Protein AF-A0A395J891-F1 (afdb_monomer_lite)

Secondary structure (DSSP, 8-state):
-PPP---HHHHHHHHHHHHHHHSS--PPPTT---HHHHHHHHHHHHHHHHHHHHH--TTS-BTT-TTS-B--SSTTSSSTT---GGGHHHHHHHHHHHHHHHTT-TTS-GGG-TT---STTTS-SS--EEEE--EEE--TT-GGGS-------HHHHSTT---S-S-HHHHHHHHHGGGS--------------------S-----------TTSS---EEEEEEEEE--TT--S--EEEEEEEEEETTTTEEEEEE-BTTB-HHHHGGGG-SSHHHHHHHHHHHHHHHHHHHHHHHHHHHH-TTHHHHHHSTT-SSSPPPP----EEEEEEPPPEETTEE----SHHHHHHHHHHHHHHHS-----PPPPPPEEEEEEEE-TTT--EEEES-TTTS-TTT--SEEEEEHHHHHHHHHHHHHHHHHHHHHHHHHHHHHHHHT-SHHHHTTS-HHHHHHHHHHHHHHHHHHHHHHHH-TTTHHHHHHHHHHHHHHHHHHHHHHHHHHHHHHHHHHHHHHHHHHHHHHHHHHSPPP----PPP--S---------------------------------

Radius of gyration: 38.11 Å; chains: 1; bounding box: 73×74×138 Å

Foldseek 3Di:
DDDDPPPVVVVVVVVVVVCVVVVPDPDDDPPDPDLLVVLVVVLVLLVVLLVQLVPDAAPQQAQQPPVDHHFGPFQVTDPLQFFFCQCLVVLQVVLVVVLCVLLVNPPPDPVPCPPSAFCFLFFFLDFFFFWDFDKDWDQPRDDPSDQDADWGQQCVRQPPADAPDRTLVVVVCVVPVQPPDDDDDDDDDDDDDDDDDQGAGFHDFPWDDWDDPPPVWTKTKGKGWHFDDDPRDPDSGDIFIWIFMAGSRSQKTKIWGDASNDHCLSCRLNSHNDNVSSVRRSVNSSVVSVVVSVVSVVVCVVPSCVVVCVNCVPPDPDRHHDDFIKIKMKGWHGFADPNHRDDDSDPVSNVLSVVVVCCLVPPPPDDDDDDTWTAMWMKMAGSNRRIIMTFADPPVHDVVNHRGITGHHPSVVLVVVLVVLQVLLVVLLVVLVVLVVVLVVCVDLVSLQPDDLVVLVVVLVVLVVQLVVLVVCLVPPPSNNVSSVSSNVSSVSSNVSSVVSSVVSCVSCVVVVVVVVVVVVVVVVVVCVVPPPPPPPPDDDDDDDDDDDDDDDDDDDDDDDDDDDDDDDDDDDDDDD

Sequence (577 aa):
MSPPRVNAPVLLLIIMILWWLGSNDTSLPANFGDPQNYAEQQLAHNRHVFGVLNTTKYGDFAPQKSENASYLNLTGFKVEDGYRWERLDAFKERSDKLRKWARGVVGRPEHNLEGVIGLEGRIYTNVTGVVKGKWARYMGGLVDGKERRGGLNLSAIAPGIGWAVRDEELAVAAEGESSARADEGLPKAVEKIQKKAISDGIEKIDVGIGANPATGIHVREITASLTVQDESSSGDGYEMRMHGVHWPNEGGILLTTTSDKFFGAFALPHFTTDQDHFISSAEVMKKTLGTRLRKLEESAKENPRNLLESSSGNQIDGLPTPHCEYILFAQVQPLKFNGLEYQDRSPKGHAFVREIENELRFPDGTPIPQPPKLQLSTIIFSPDCGFMLESKGPPGFAPVDGEHLVGLKQEVWLQSIRSWLTVLAAVALGQTLILKIQCKEASTPSTVGRVSVYTVAMMLLADGLLFFTMSLASATLSSIFPSALLASFAGLMSVALGVRFIANIYGVQEPERLEHERAQAAALAESQARNPPATVRSSPVITAAGADTLPLSVTSSAQTASQKHPYHRSFRPRHRR

Organism: NCBI:txid38457

Structure (mmCIF, N/CA/C/O backbone):
data_AF-A0A395J891-F1
#
_entry.id   AF-A0A395J891-F1
#
loop_
_atom_site.group_PDB
_atom_site.id
_atom_site.type_symbol
_atom_site.label_atom_id
_atom_site.label_alt_id
_atom_site.label_comp_id
_atom_site.label_asym_id
_atom_site.label_entity_id
_atom_site.label_seq_id
_atom_site.pdbx_PDB_ins_code
_atom_site.Cartn_x
_atom_site.Cartn_y
_atom_site.Cartn_z
_atom_site.occupancy
_atom_site.B_iso_or_equiv
_atom_site.auth_seq_id
_atom_site.auth_comp_id
_atom_site.auth_asym_id
_atom_site.auth_atom_id
_atom_site.pdbx_PDB_model_num
ATOM 1 N N . MET A 1 1 ? 8.757 -2.344 62.404 1.00 38.19 1 MET A N 1
ATOM 2 C CA . MET A 1 1 ? 9.370 -1.643 61.257 1.00 38.19 1 MET A CA 1
ATOM 3 C C . MET A 1 1 ? 8.388 -1.758 60.101 1.00 38.19 1 MET A C 1
ATOM 5 O O . MET A 1 1 ? 8.224 -2.844 59.566 1.00 38.19 1 MET A O 1
ATOM 9 N N . SER A 1 2 ? 7.604 -0.715 59.845 1.00 31.45 2 SER A N 1
ATOM 10 C CA . SER A 1 2 ? 6.627 -0.677 58.749 1.00 31.45 2 SER A CA 1
ATOM 11 C C . SER A 1 2 ? 7.360 -0.505 57.412 1.00 31.45 2 SER A C 1
ATOM 13 O O . SER A 1 2 ? 8.303 0.287 57.359 1.00 31.45 2 SER A O 1
ATOM 15 N N . PRO A 1 3 ? 6.979 -1.215 56.335 1.00 42.38 3 PRO A N 1
ATOM 16 C CA . PRO A 1 3 ? 7.582 -0.977 55.032 1.00 42.38 3 PRO A CA 1
ATOM 17 C C . PRO A 1 3 ? 7.148 0.405 54.514 1.00 42.38 3 PRO A C 1
ATOM 19 O O . PRO A 1 3 ? 6.011 0.827 54.762 1.00 42.38 3 PRO A O 1
ATOM 22 N N . PRO A 1 4 ? 8.033 1.142 53.822 1.00 49.09 4 PRO A N 1
ATOM 23 C CA . PRO A 1 4 ? 7.696 2.453 53.299 1.00 49.09 4 PRO A CA 1
ATOM 24 C C . PRO A 1 4 ? 6.611 2.304 52.231 1.00 49.09 4 PRO A C 1
ATOM 26 O O . PRO A 1 4 ? 6.705 1.461 51.338 1.00 49.09 4 PRO A O 1
ATOM 29 N N . ARG A 1 5 ? 5.573 3.143 52.315 1.00 52.75 5 ARG A N 1
ATOM 30 C CA . ARG A 1 5 ? 4.639 3.362 51.210 1.00 52.75 5 ARG A CA 1
ATOM 31 C C . ARG A 1 5 ? 5.451 3.920 50.046 1.00 52.75 5 ARG A C 1
ATOM 33 O O . ARG A 1 5 ? 5.774 5.104 50.024 1.00 52.75 5 ARG A O 1
ATOM 40 N N . VAL A 1 6 ? 5.823 3.059 49.106 1.00 54.66 6 VAL A N 1
ATOM 41 C CA . VAL A 1 6 ? 6.348 3.505 47.820 1.00 54.66 6 VAL A CA 1
ATOM 42 C C . VAL A 1 6 ? 5.201 4.247 47.154 1.00 54.66 6 VAL A C 1
ATOM 44 O O . VAL A 1 6 ? 4.166 3.658 46.839 1.00 54.66 6 VAL A O 1
ATOM 47 N N . ASN A 1 7 ? 5.357 5.560 47.009 1.00 62.31 7 ASN A N 1
ATOM 48 C CA . ASN A 1 7 ? 4.410 6.410 46.307 1.00 62.31 7 ASN A CA 1
ATOM 49 C C . ASN A 1 7 ? 4.480 6.053 44.815 1.00 62.31 7 ASN A C 1
ATOM 51 O O . ASN A 1 7 ? 5.129 6.739 44.031 1.00 62.31 7 ASN A O 1
ATOM 55 N N . ALA A 1 8 ? 3.812 4.963 44.434 1.00 62.94 8 ALA A N 1
ATOM 56 C CA . ALA A 1 8 ? 3.621 4.515 43.061 1.00 62.94 8 ALA A CA 1
ATOM 57 C C . ALA A 1 8 ? 3.295 5.656 42.070 1.00 62.94 8 ALA A C 1
ATOM 59 O O . ALA A 1 8 ? 3.885 5.650 40.993 1.00 62.94 8 ALA A O 1
ATOM 60 N N . PRO A 1 9 ? 2.471 6.679 42.403 1.00 67.56 9 PRO A N 1
ATOM 61 C CA . PRO A 1 9 ? 2.251 7.801 41.485 1.00 67.56 9 PRO A CA 1
ATOM 62 C C . PRO A 1 9 ? 3.499 8.664 41.239 1.00 67.56 9 PRO A C 1
ATOM 64 O O . PRO A 1 9 ? 3.669 9.174 40.139 1.00 67.56 9 PRO A O 1
ATOM 67 N N . VAL A 1 10 ? 4.397 8.806 42.220 1.00 72.94 10 VAL A N 1
ATOM 68 C CA . VAL A 1 10 ? 5.653 9.565 42.067 1.00 72.94 10 VAL A CA 1
ATOM 69 C C . VAL A 1 10 ? 6.645 8.783 41.212 1.00 72.94 10 VAL A C 1
ATOM 71 O O . VAL A 1 10 ? 7.289 9.360 40.344 1.00 72.94 10 VAL A O 1
ATOM 74 N N . LEU A 1 11 ? 6.721 7.463 41.404 1.00 75.94 11 LEU A N 1
ATOM 75 C CA . LEU A 1 11 ? 7.542 6.586 40.569 1.00 75.94 11 LEU A CA 1
ATOM 76 C C . LEU A 1 11 ? 7.077 6.624 39.105 1.00 75.94 11 LEU A C 1
ATOM 78 O O . LEU A 1 11 ? 7.899 6.750 38.206 1.00 75.94 11 LEU A O 1
ATOM 82 N N . LEU A 1 12 ? 5.765 6.570 38.869 1.00 76.25 12 LEU A N 1
ATOM 83 C CA . LEU A 1 12 ? 5.184 6.604 37.525 1.00 76.25 12 LEU A CA 1
ATOM 84 C C . LEU A 1 12 ? 5.442 7.955 36.841 1.00 76.25 12 LEU A C 1
ATOM 86 O O . LEU A 1 12 ? 5.800 7.989 35.670 1.00 76.25 12 LEU A O 1
ATOM 90 N N . LEU A 1 13 ? 5.358 9.057 37.589 1.00 78.88 13 LEU A N 1
ATOM 91 C CA . LEU A 1 13 ? 5.658 10.400 37.091 1.00 78.88 13 LEU A CA 1
ATOM 92 C C . LEU A 1 13 ? 7.154 10.573 36.772 1.00 78.88 13 LEU A C 1
ATOM 94 O O . LEU A 1 13 ? 7.493 11.147 35.742 1.00 78.88 13 LEU A O 1
ATOM 98 N N . ILE A 1 14 ? 8.047 10.002 37.588 1.00 80.50 14 ILE A N 1
ATOM 99 C CA . ILE A 1 14 ? 9.493 9.956 37.315 1.00 80.50 14 ILE A CA 1
ATOM 100 C C . ILE A 1 14 ? 9.794 9.115 36.069 1.00 80.50 14 ILE A C 1
ATOM 102 O O . ILE A 1 14 ? 10.596 9.538 35.244 1.00 80.50 14 ILE A O 1
ATOM 106 N N . ILE A 1 15 ? 9.133 7.966 35.895 1.00 78.44 15 ILE A N 1
ATOM 107 C CA . ILE A 1 15 ? 9.268 7.128 34.694 1.00 78.44 15 ILE A CA 1
ATOM 108 C C . ILE A 1 15 ? 8.773 7.882 33.454 1.00 78.44 15 ILE A C 1
ATOM 110 O O . ILE A 1 15 ? 9.435 7.842 32.426 1.00 78.44 15 ILE A O 1
ATOM 114 N N . MET A 1 16 ? 7.662 8.617 33.551 1.00 74.56 16 MET A N 1
ATOM 115 C CA . MET A 1 16 ? 7.138 9.433 32.449 1.00 74.56 16 MET A CA 1
ATOM 116 C C . MET A 1 16 ? 8.096 10.575 32.081 1.00 74.56 16 MET A C 1
ATOM 118 O O . MET A 1 16 ? 8.327 10.819 30.902 1.00 74.56 16 MET A O 1
ATOM 122 N N . ILE A 1 17 ? 8.700 11.236 33.074 1.00 77.12 17 ILE A N 1
ATOM 123 C CA . ILE A 1 17 ? 9.702 12.292 32.860 1.00 77.12 17 ILE A CA 1
ATOM 124 C C . ILE A 1 17 ? 10.996 11.720 32.273 1.00 77.12 17 ILE A C 1
ATOM 126 O O . ILE A 1 17 ? 11.547 12.311 31.353 1.00 77.12 17 ILE A O 1
ATOM 130 N N . LEU A 1 18 ? 11.476 10.574 32.761 1.00 72.25 18 LEU A N 1
ATOM 131 C CA . LEU A 1 18 ? 12.648 9.888 32.204 1.00 72.25 18 LEU A CA 1
ATOM 132 C C . LEU A 1 18 ? 12.396 9.401 30.777 1.00 72.25 18 LEU A C 1
ATOM 134 O O . LEU A 1 18 ? 13.286 9.499 29.942 1.00 72.25 18 LEU A O 1
ATOM 138 N N . TRP A 1 19 ? 11.187 8.922 30.486 1.00 68.81 19 TRP A N 1
ATOM 139 C CA . TRP A 1 19 ? 10.778 8.547 29.137 1.00 68.81 19 TRP A CA 1
ATOM 140 C C . TRP A 1 19 ? 10.712 9.767 28.210 1.00 68.81 19 TRP A C 1
ATOM 142 O O . TRP A 1 19 ? 11.228 9.703 27.103 1.00 68.81 19 TRP A O 1
ATOM 152 N N . TRP A 1 20 ? 10.180 10.899 28.684 1.00 66.81 20 TRP A N 1
ATOM 153 C CA . TRP A 1 20 ? 10.180 12.164 27.941 1.00 66.81 20 TRP A CA 1
ATOM 154 C C . TRP A 1 20 ? 11.607 12.673 27.685 1.00 66.81 20 TRP A C 1
ATOM 156 O O . TRP A 1 20 ? 11.946 13.053 26.570 1.00 66.81 20 TRP A O 1
ATOM 166 N N . LEU A 1 21 ? 12.468 12.681 28.705 1.00 68.06 21 LEU A N 1
ATOM 167 C CA . LEU A 1 21 ? 13.854 13.147 28.583 1.00 68.06 21 LEU A CA 1
ATOM 168 C C . LEU A 1 21 ? 14.703 12.214 27.709 1.00 68.06 21 LEU A C 1
ATOM 170 O O . LEU A 1 21 ? 15.620 12.679 27.045 1.00 68.06 21 LEU A O 1
ATOM 174 N N . GLY A 1 22 ? 14.399 10.915 27.703 1.00 54.88 22 GLY A N 1
ATOM 175 C CA . GLY A 1 22 ? 15.088 9.923 26.883 1.00 54.88 22 GLY A CA 1
ATOM 176 C C . GLY A 1 22 ? 14.591 9.834 25.439 1.00 54.88 22 GLY A C 1
ATOM 177 O O . GLY A 1 22 ? 15.281 9.242 24.618 1.00 54.88 22 GLY A O 1
ATOM 178 N N . SER A 1 23 ? 13.425 10.400 25.103 1.00 53.88 23 SER A N 1
ATOM 179 C CA . SER A 1 23 ? 12.826 10.226 23.773 1.00 53.88 23 SER A CA 1
ATOM 180 C C . SER A 1 23 ? 13.344 11.186 22.701 1.00 53.88 23 SER A C 1
ATOM 182 O O . SER A 1 23 ? 12.899 11.071 21.564 1.00 53.88 23 SER A O 1
ATOM 184 N N . ASN A 1 24 ? 14.228 12.138 23.031 1.00 48.09 24 ASN A N 1
ATOM 185 C CA . ASN A 1 24 ? 14.492 13.277 22.142 1.00 48.09 24 ASN A CA 1
ATOM 186 C C . ASN A 1 24 ? 15.918 13.468 21.624 1.00 48.09 24 ASN A C 1
ATOM 188 O O . ASN A 1 24 ? 16.108 14.386 20.837 1.00 48.09 24 ASN A O 1
ATOM 192 N N . ASP A 1 25 ? 16.887 12.616 21.953 1.00 41.66 25 ASP A N 1
ATOM 193 C CA . ASP A 1 25 ? 18.251 12.809 21.452 1.00 41.66 25 ASP A CA 1
ATOM 194 C C . ASP A 1 25 ? 18.814 11.526 20.826 1.00 41.66 25 ASP A C 1
ATOM 196 O O . ASP A 1 25 ? 19.609 10.806 21.429 1.00 41.66 25 ASP A O 1
ATOM 200 N N . THR A 1 26 ? 18.472 11.266 19.560 1.00 47.78 26 THR A N 1
ATOM 201 C CA . THR A 1 26 ? 19.359 10.502 18.669 1.00 47.78 26 THR A CA 1
ATOM 202 C C . THR A 1 26 ? 20.566 11.385 18.349 1.00 47.78 26 THR A C 1
ATOM 204 O O . THR A 1 26 ? 20.650 12.022 17.298 1.00 47.78 26 THR A O 1
ATOM 207 N N . SER A 1 27 ? 21.487 11.511 19.304 1.00 46.50 27 SER A N 1
ATOM 208 C CA . SER A 1 27 ? 22.734 12.242 19.104 1.00 46.50 27 SER A CA 1
ATOM 209 C C . SER A 1 27 ? 23.551 11.561 18.008 1.00 46.50 27 SER A C 1
ATOM 211 O O . SER A 1 27 ? 23.860 10.372 18.101 1.00 46.50 27 SER A O 1
ATOM 213 N N . LEU A 1 28 ? 23.923 12.331 16.989 1.00 51.22 28 LEU A N 1
ATOM 214 C CA . LEU A 1 28 ? 24.757 11.864 15.888 1.00 51.22 28 LEU A CA 1
ATOM 215 C C . LEU A 1 28 ? 26.099 11.312 16.393 1.00 51.22 28 LEU A C 1
ATOM 217 O O . LEU A 1 28 ? 26.630 11.824 17.384 1.00 51.22 28 LEU A O 1
ATOM 221 N N . PRO A 1 29 ? 26.687 10.311 15.711 1.00 51.59 29 PRO A N 1
ATOM 222 C CA . PRO A 1 29 ? 28.020 9.831 16.045 1.00 51.59 29 PRO A CA 1
ATOM 223 C C . PRO A 1 29 ? 29.021 10.992 16.050 1.00 51.59 29 PRO A C 1
ATOM 225 O O . PRO A 1 29 ? 29.037 11.804 15.128 1.00 51.59 29 PRO A O 1
ATOM 228 N N . ALA A 1 30 ? 29.903 11.042 17.051 1.00 46.03 30 ALA A N 1
ATOM 229 C CA . ALA A 1 30 ? 30.894 12.113 17.229 1.00 46.03 30 ALA A CA 1
ATOM 230 C C . ALA A 1 30 ? 31.880 12.295 16.046 1.00 46.03 30 ALA A C 1
ATOM 232 O O . ALA A 1 30 ? 32.601 13.286 16.001 1.00 46.03 30 ALA A O 1
ATOM 233 N N . ASN A 1 31 ? 31.891 11.358 15.090 1.00 54.81 31 ASN A N 1
ATOM 234 C CA . ASN A 1 31 ? 32.715 11.371 13.877 1.00 54.81 31 ASN A CA 1
ATOM 235 C C . ASN A 1 31 ? 31.944 11.776 12.607 1.00 54.81 31 ASN A C 1
ATOM 237 O O . ASN A 1 31 ? 32.475 11.632 11.505 1.00 54.81 31 ASN A O 1
ATOM 241 N N . PHE A 1 32 ? 30.694 12.230 12.719 1.00 59.53 32 PHE A N 1
ATOM 242 C CA . PHE A 1 32 ? 29.963 12.725 11.558 1.00 59.53 32 PHE A CA 1
ATOM 243 C C . PHE A 1 32 ? 30.587 14.050 11.097 1.00 59.53 32 PHE A C 1
ATOM 245 O O . PHE A 1 32 ? 30.795 14.954 11.906 1.00 59.53 32 PHE A O 1
ATOM 252 N N . GLY A 1 33 ? 30.943 14.136 9.812 1.00 66.06 33 GLY A N 1
ATOM 253 C CA . GLY A 1 33 ? 31.513 15.344 9.214 1.00 66.06 33 GLY A CA 1
ATOM 254 C C . GLY A 1 33 ? 30.538 16.528 9.223 1.00 66.06 33 GLY A C 1
ATOM 255 O O . GLY A 1 33 ? 29.491 16.499 9.866 1.00 66.06 33 GLY A O 1
ATOM 256 N N . ASP A 1 34 ? 30.870 17.585 8.482 1.00 76.06 34 ASP A N 1
ATOM 257 C CA . ASP A 1 34 ? 30.000 18.758 8.373 1.00 76.06 34 ASP A CA 1
ATOM 258 C C . ASP A 1 34 ? 28.620 18.370 7.785 1.00 76.06 34 ASP A C 1
ATOM 260 O O . ASP A 1 34 ? 28.551 17.927 6.630 1.00 76.06 34 ASP A O 1
ATOM 264 N N . PRO A 1 35 ? 27.516 18.521 8.547 1.00 72.81 35 PRO A N 1
ATOM 265 C CA . PRO A 1 35 ? 26.179 18.140 8.098 1.00 72.81 35 PRO A CA 1
ATOM 266 C C . PRO A 1 35 ? 25.720 18.931 6.871 1.00 72.81 35 PRO A C 1
ATOM 268 O O . PRO A 1 35 ? 24.883 18.434 6.119 1.00 72.81 35 PRO A O 1
ATOM 271 N N . GLN A 1 36 ? 26.264 20.131 6.637 1.00 76.31 36 GLN A N 1
ATOM 272 C CA . GLN A 1 36 ? 25.955 20.909 5.437 1.00 76.31 36 GLN A CA 1
ATOM 273 C C . GLN A 1 36 ? 26.522 20.245 4.182 1.00 76.31 36 GLN A C 1
ATOM 275 O O . GLN A 1 36 ? 25.794 20.060 3.213 1.00 76.31 36 GLN A O 1
ATOM 280 N N . ASN A 1 37 ? 27.775 19.789 4.227 1.00 80.25 37 ASN A N 1
ATOM 281 C CA . ASN A 1 37 ? 28.404 19.111 3.092 1.00 80.25 37 ASN A CA 1
ATOM 282 C C . ASN A 1 37 ? 27.694 17.793 2.751 1.00 80.25 37 ASN A C 1
ATOM 284 O O . ASN A 1 37 ? 27.492 17.484 1.578 1.00 80.25 37 ASN A O 1
ATOM 288 N N . TYR A 1 38 ? 27.269 17.032 3.765 1.00 77.62 38 TYR A N 1
ATOM 289 C CA . TYR A 1 38 ? 26.471 15.821 3.552 1.00 77.62 38 TYR A CA 1
ATOM 290 C C . TYR A 1 38 ? 25.109 16.142 2.920 1.00 77.62 38 TYR A C 1
ATOM 292 O O . TYR A 1 38 ? 24.706 15.513 1.940 1.00 77.62 38 TYR A O 1
ATOM 300 N N . ALA A 1 39 ? 24.419 17.161 3.440 1.00 78.44 39 ALA A N 1
ATOM 301 C CA . ALA A 1 39 ? 23.146 17.616 2.895 1.00 78.44 39 ALA A CA 1
ATOM 302 C C . ALA A 1 39 ? 23.275 18.054 1.426 1.00 78.44 39 ALA A C 1
ATOM 304 O O . ALA A 1 39 ? 22.456 17.672 0.589 1.00 78.44 39 ALA A O 1
ATOM 305 N N . GLU A 1 40 ? 24.322 18.806 1.088 1.00 83.75 40 GLU A N 1
ATOM 306 C CA . GLU A 1 40 ? 24.597 19.232 -0.285 1.00 83.75 40 GLU A CA 1
ATOM 307 C C . GLU A 1 40 ? 24.864 18.051 -1.222 1.00 83.75 40 GLU A C 1
ATOM 309 O O . GLU A 1 40 ? 24.310 18.018 -2.323 1.00 83.75 40 GLU A O 1
ATOM 314 N N . GLN A 1 41 ? 25.643 17.056 -0.786 1.00 82.56 41 GLN A N 1
ATOM 315 C CA . GLN A 1 41 ? 25.891 15.836 -1.561 1.00 82.56 41 GLN A CA 1
ATOM 316 C C . GLN A 1 41 ? 24.597 15.058 -1.821 1.00 82.56 41 GLN A C 1
ATOM 318 O O . GLN A 1 41 ? 24.325 14.682 -2.964 1.00 82.56 41 GLN A O 1
ATOM 323 N N . GLN A 1 42 ? 23.760 14.884 -0.796 1.00 81.19 42 GLN A N 1
ATOM 324 C CA . GLN A 1 42 ? 22.494 14.165 -0.921 1.00 81.19 42 GLN A CA 1
ATOM 325 C C . GLN A 1 42 ? 21.508 14.902 -1.837 1.00 81.19 42 GLN A C 1
ATOM 327 O O . GLN A 1 42 ? 20.819 14.285 -2.655 1.00 81.19 42 GLN A O 1
ATOM 332 N N . LEU A 1 43 ? 21.449 16.234 -1.763 1.00 86.75 43 LEU A N 1
ATOM 333 C CA . LEU A 1 43 ? 20.635 17.038 -2.677 1.00 86.75 43 LEU A CA 1
ATOM 334 C C . LEU A 1 43 ? 21.170 16.993 -4.112 1.00 86.75 43 LEU A C 1
ATOM 336 O O . LEU A 1 43 ? 20.380 16.868 -5.049 1.00 86.75 43 LEU A O 1
ATOM 340 N N . ALA A 1 44 ? 22.489 17.070 -4.305 1.00 88.12 44 ALA A N 1
ATOM 341 C CA . ALA A 1 44 ? 23.110 16.965 -5.624 1.00 88.12 44 ALA A CA 1
ATOM 342 C C . ALA A 1 44 ? 22.820 15.604 -6.271 1.00 88.12 44 ALA A C 1
ATOM 344 O O . ALA A 1 44 ? 22.457 15.550 -7.448 1.00 88.12 44 ALA A O 1
ATOM 345 N N . HIS A 1 45 ? 22.893 14.525 -5.488 1.00 85.75 45 HIS A N 1
ATOM 346 C CA . HIS A 1 45 ? 22.521 13.187 -5.930 1.00 85.75 45 HIS A CA 1
ATOM 347 C C . HIS A 1 45 ? 21.044 13.119 -6.351 1.00 85.75 45 HIS A C 1
ATOM 349 O O . HIS A 1 45 ? 20.742 12.753 -7.486 1.00 85.75 45 HIS A O 1
ATOM 355 N N . ASN A 1 46 ? 20.118 13.573 -5.498 1.00 87.50 46 ASN A N 1
ATOM 356 C CA . ASN A 1 46 ? 18.687 13.575 -5.823 1.00 87.50 46 ASN A CA 1
ATOM 357 C C . ASN A 1 46 ? 18.356 14.425 -7.066 1.00 87.50 46 ASN A C 1
ATOM 359 O O . ASN A 1 46 ? 17.525 14.030 -7.886 1.00 87.50 46 ASN A O 1
ATOM 363 N N . ARG A 1 47 ? 19.031 15.568 -7.255 1.00 91.25 47 ARG A N 1
ATOM 364 C CA . ARG A 1 47 ? 18.915 16.395 -8.470 1.00 91.25 47 ARG A CA 1
ATOM 365 C C . ARG A 1 47 ? 19.414 15.668 -9.713 1.00 91.25 47 ARG A C 1
ATOM 367 O O . ARG A 1 47 ? 18.786 15.783 -10.762 1.00 91.25 47 ARG A O 1
ATOM 374 N N . HIS A 1 48 ? 20.523 14.935 -9.606 1.00 91.12 48 HIS A N 1
ATOM 375 C CA . HIS A 1 48 ? 21.072 14.159 -10.714 1.00 91.12 48 HIS A CA 1
ATOM 376 C C . HIS A 1 48 ? 20.092 13.072 -11.166 1.00 91.12 48 HIS A C 1
ATOM 378 O O . HIS A 1 48 ? 19.720 13.030 -12.339 1.00 91.12 48 HIS A O 1
ATOM 384 N N . VAL A 1 49 ? 19.610 12.257 -10.225 1.00 90.38 49 VAL A N 1
ATOM 385 C CA . VAL A 1 49 ? 18.650 11.173 -10.483 1.00 90.38 49 VAL A CA 1
ATOM 386 C C . VAL A 1 49 ? 17.342 11.731 -11.068 1.00 90.38 49 VAL A C 1
ATOM 388 O O . VAL A 1 49 ? 16.831 11.221 -12.067 1.00 90.38 49 VAL A O 1
ATOM 391 N N . PHE A 1 50 ? 16.836 12.845 -10.525 1.00 92.31 50 PHE A N 1
ATOM 392 C CA . PHE A 1 50 ? 15.684 13.551 -11.092 1.00 92.31 50 PHE A CA 1
ATOM 393 C C . PHE A 1 50 ? 15.951 14.088 -12.511 1.00 92.31 50 PHE A C 1
ATOM 395 O O . PHE A 1 50 ? 15.071 14.049 -13.374 1.00 92.31 50 PHE A O 1
ATOM 402 N N . GLY A 1 51 ? 17.174 14.552 -12.780 1.00 92.69 51 GLY A N 1
ATOM 403 C CA . GLY A 1 51 ? 17.617 14.991 -14.102 1.00 92.69 51 GLY A CA 1
ATOM 404 C C . GLY A 1 51 ? 17.517 13.889 -15.157 1.00 92.69 51 GLY A C 1
ATOM 405 O O . GLY A 1 51 ? 17.040 14.160 -16.259 1.00 92.69 51 GLY A O 1
ATOM 406 N N . VAL A 1 52 ? 17.868 12.646 -14.809 1.00 91.25 52 VAL A N 1
ATOM 407 C CA . VAL A 1 52 ? 17.755 11.488 -15.717 1.00 91.25 52 VAL A CA 1
ATOM 408 C C . VAL A 1 52 ? 16.296 11.183 -16.068 1.00 91.25 52 VAL A C 1
ATOM 410 O O . VAL A 1 52 ? 15.967 10.969 -17.236 1.00 91.25 52 VAL A O 1
ATOM 413 N N . LEU A 1 53 ? 15.378 11.237 -15.097 1.00 90.06 53 LEU A N 1
ATOM 414 C CA . LEU A 1 53 ? 13.944 11.096 -15.384 1.00 90.06 53 LEU A CA 1
ATOM 415 C C . LEU A 1 53 ? 13.456 12.179 -16.363 1.00 90.06 53 LEU A C 1
ATOM 417 O O . LEU A 1 53 ? 12.555 11.941 -17.167 1.00 90.06 53 LEU A O 1
ATOM 421 N N . ASN A 1 54 ? 14.041 13.379 -16.321 1.00 90.50 54 ASN A N 1
ATOM 422 C CA . ASN A 1 54 ? 13.627 14.451 -17.213 1.00 90.50 54 ASN A CA 1
ATOM 423 C C . ASN A 1 54 ? 14.109 14.261 -18.660 1.00 90.50 54 ASN A C 1
ATOM 425 O O . ASN A 1 54 ? 13.368 14.599 -19.586 1.00 90.50 54 ASN A O 1
ATOM 429 N N . THR A 1 55 ? 15.315 13.723 -18.849 1.00 91.38 55 THR A N 1
ATOM 430 C CA . THR A 1 55 ? 15.964 13.589 -20.163 1.00 91.38 55 THR A CA 1
ATOM 431 C C . THR A 1 55 ? 15.630 12.295 -20.899 1.00 91.38 55 THR A C 1
ATOM 433 O O . THR A 1 55 ? 15.715 12.272 -22.127 1.00 91.38 55 THR A O 1
ATOM 436 N N . THR A 1 56 ? 15.243 11.241 -20.178 1.00 91.00 56 THR A N 1
ATOM 437 C CA . THR A 1 56 ? 14.985 9.920 -20.768 1.00 91.00 56 THR A CA 1
ATOM 438 C C . THR A 1 56 ? 13.695 9.853 -21.587 1.00 91.00 56 THR A C 1
ATOM 440 O O . THR A 1 56 ? 12.703 10.541 -21.320 1.00 91.00 56 THR A O 1
ATOM 443 N N . LYS A 1 57 ? 13.715 8.992 -22.605 1.00 92.19 57 LYS A N 1
ATOM 444 C CA . LYS A 1 57 ? 12.623 8.697 -23.536 1.00 92.19 57 LYS A CA 1
ATOM 445 C C . LYS A 1 57 ? 12.261 7.216 -23.508 1.00 92.19 57 LYS A C 1
ATOM 447 O O . LYS A 1 57 ? 12.998 6.372 -23.000 1.00 92.19 57 LYS A O 1
ATOM 452 N N . TYR A 1 58 ? 11.100 6.908 -24.081 1.00 89.62 58 TYR A N 1
ATOM 453 C CA . TYR A 1 58 ? 10.642 5.535 -24.220 1.00 89.62 58 TYR A CA 1
ATOM 454 C C . TYR A 1 58 ? 11.644 4.719 -25.044 1.00 89.62 58 TYR A C 1
ATOM 456 O O . TYR A 1 58 ? 11.982 5.099 -26.164 1.00 89.62 58 TYR A O 1
ATOM 464 N N . GLY A 1 59 ? 12.100 3.596 -24.488 1.00 86.81 59 GLY A N 1
ATOM 465 C CA . GLY A 1 59 ? 13.065 2.704 -25.132 1.00 86.81 59 GLY A CA 1
ATOM 466 C C . GLY A 1 59 ? 14.537 3.007 -24.842 1.00 86.81 59 GLY A C 1
ATOM 467 O O . GLY A 1 59 ? 15.377 2.224 -25.276 1.00 86.81 59 GLY A O 1
ATOM 468 N N . ASP A 1 60 ? 14.859 4.061 -24.080 1.00 89.81 60 ASP A N 1
ATOM 469 C CA . ASP A 1 60 ? 16.244 4.353 -23.669 1.00 89.81 60 ASP A CA 1
ATOM 470 C C . ASP A 1 60 ? 16.810 3.283 -22.721 1.00 89.81 60 ASP A C 1
ATOM 472 O O . ASP A 1 60 ? 18.023 3.093 -22.662 1.00 89.81 60 ASP A O 1
ATOM 476 N N . PHE A 1 61 ? 15.951 2.542 -22.016 1.00 91.56 61 PHE A N 1
ATOM 477 C CA . PHE A 1 61 ? 16.334 1.379 -21.218 1.00 91.56 61 PHE A CA 1
ATOM 478 C C . PHE A 1 61 ? 15.891 0.077 -21.898 1.00 91.56 61 PHE A C 1
ATOM 480 O O . PHE A 1 61 ? 14.712 -0.293 -21.867 1.00 91.56 61 PHE A O 1
ATOM 487 N N . ALA A 1 62 ? 16.842 -0.615 -22.524 1.00 88.06 62 ALA A N 1
ATOM 488 C CA . ALA A 1 62 ? 16.636 -1.862 -23.253 1.00 88.06 62 ALA A CA 1
ATOM 489 C C . ALA A 1 62 ? 17.863 -2.784 -23.093 1.00 88.06 62 ALA A C 1
ATOM 491 O O . ALA A 1 62 ? 18.617 -2.992 -24.047 1.00 88.06 62 ALA A O 1
ATOM 492 N N . PRO A 1 63 ? 18.071 -3.364 -21.898 1.00 84.69 63 PRO A N 1
ATOM 493 C CA . PRO A 1 63 ? 19.264 -4.157 -21.587 1.00 84.69 63 PRO A CA 1
ATOM 494 C C . PRO A 1 63 ? 19.355 -5.490 -22.356 1.00 84.69 63 PRO A C 1
ATOM 496 O O . PRO A 1 63 ? 20.430 -6.069 -22.447 1.00 84.69 63 PRO A O 1
ATOM 499 N N . GLN A 1 64 ? 18.249 -5.983 -22.927 1.00 73.44 64 GLN A N 1
ATOM 500 C CA . GLN A 1 64 ? 18.170 -7.299 -23.579 1.00 73.44 64 GLN A CA 1
ATOM 501 C C . GLN A 1 64 ? 18.445 -7.281 -25.096 1.00 73.44 64 GLN A C 1
ATOM 503 O O . GLN A 1 64 ? 18.654 -8.334 -25.700 1.00 73.44 64 GLN A O 1
ATOM 508 N N . LYS A 1 65 ? 18.475 -6.110 -25.748 1.00 70.25 65 LYS A N 1
ATOM 509 C CA . LYS A 1 65 ? 18.729 -6.026 -27.197 1.00 70.25 65 LYS A CA 1
ATOM 510 C C . LYS A 1 65 ? 20.210 -6.301 -27.480 1.00 70.25 65 LYS A C 1
ATOM 512 O O . LYS A 1 65 ? 21.030 -5.403 -27.338 1.00 70.25 65 LYS A O 1
ATOM 517 N N . SER A 1 66 ? 20.545 -7.525 -27.900 1.00 58.97 66 SER A N 1
ATOM 518 C CA . SER A 1 66 ? 21.932 -8.016 -28.037 1.00 58.97 66 SER A CA 1
ATOM 519 C C . SER A 1 66 ? 22.844 -7.163 -28.924 1.00 58.97 66 SER A C 1
ATOM 521 O O . SER A 1 66 ? 24.055 -7.185 -28.741 1.00 58.97 66 SER A O 1
ATOM 523 N N . GLU A 1 67 ? 22.285 -6.416 -29.878 1.00 62.69 67 GLU A N 1
ATOM 524 C CA . GLU A 1 67 ? 23.054 -5.554 -30.786 1.00 62.69 67 GLU A CA 1
ATOM 525 C C . GLU A 1 67 ? 23.158 -4.095 -30.305 1.00 62.69 67 GLU A C 1
ATOM 527 O O . GLU A 1 67 ? 24.067 -3.393 -30.728 1.00 62.69 67 GLU A O 1
ATOM 532 N N . ASN A 1 68 ? 22.266 -3.641 -29.412 1.00 71.88 68 ASN A N 1
ATOM 533 C CA . ASN A 1 68 ? 22.179 -2.258 -28.917 1.00 71.88 68 ASN A CA 1
ATOM 534 C C . ASN A 1 68 ? 21.621 -2.229 -27.480 1.00 71.88 68 ASN A C 1
ATOM 536 O O . ASN A 1 68 ? 20.544 -1.679 -27.235 1.00 71.88 68 ASN A O 1
ATOM 540 N N . ALA A 1 69 ? 22.316 -2.866 -26.535 1.00 82.69 69 ALA A N 1
ATOM 541 C CA . ALA A 1 69 ? 21.883 -2.884 -25.142 1.00 82.69 69 ALA A CA 1
ATOM 542 C C . ALA A 1 69 ? 22.033 -1.478 -24.545 1.00 82.69 69 ALA A C 1
ATOM 544 O O . ALA A 1 69 ? 23.138 -0.937 -24.472 1.00 82.69 69 ALA A O 1
ATOM 545 N N . SER A 1 70 ? 20.916 -0.871 -24.148 1.00 87.62 70 SER A N 1
ATOM 546 C CA . SER A 1 70 ? 20.892 0.489 -23.616 1.00 87.62 70 SER A CA 1
ATOM 547 C C . SER A 1 70 ? 20.566 0.485 -22.125 1.00 87.62 70 SER A C 1
ATOM 549 O O . SER A 1 70 ? 19.618 -0.158 -21.667 1.00 87.62 70 SER A O 1
ATOM 551 N N . TYR A 1 71 ? 21.384 1.210 -21.367 1.00 90.25 71 TYR A N 1
ATOM 552 C CA . TYR A 1 71 ? 21.343 1.287 -19.910 1.00 90.25 71 TYR A CA 1
ATOM 553 C C . TYR A 1 71 ? 21.186 2.742 -19.472 1.00 90.25 71 TYR A C 1
ATOM 555 O O . TYR A 1 71 ? 21.514 3.666 -20.220 1.00 90.25 71 TYR A O 1
ATOM 563 N N . LEU A 1 72 ? 20.698 2.951 -18.250 1.00 90.75 72 LEU A N 1
ATOM 564 C CA . LEU A 1 72 ? 20.525 4.289 -17.690 1.00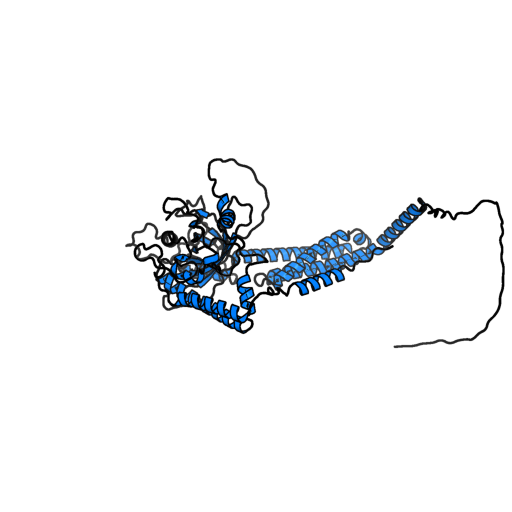 90.75 72 LEU A CA 1
ATOM 565 C C . LEU A 1 72 ? 21.653 4.597 -16.713 1.00 90.75 72 LEU A C 1
ATOM 567 O O . LEU A 1 72 ? 22.111 3.725 -15.980 1.00 90.75 72 LEU A O 1
ATOM 571 N N . ASN A 1 73 ? 22.061 5.863 -16.657 1.00 90.38 73 ASN A N 1
ATOM 572 C CA . ASN A 1 73 ? 22.998 6.336 -15.642 1.00 90.38 73 ASN A CA 1
ATOM 573 C C . ASN A 1 73 ? 22.274 6.551 -14.299 1.00 90.38 73 ASN A C 1
ATOM 575 O O . ASN A 1 73 ? 22.117 7.679 -13.840 1.00 90.38 73 ASN A O 1
ATOM 579 N N . LEU A 1 74 ? 21.757 5.467 -13.724 1.00 89.81 74 LEU A N 1
ATOM 580 C CA . LEU A 1 74 ? 21.019 5.418 -12.461 1.00 89.81 74 LEU A CA 1
ATOM 581 C C . LEU A 1 74 ? 21.461 4.180 -11.684 1.00 89.81 74 LEU A C 1
ATOM 583 O O . LEU A 1 74 ? 21.597 3.118 -12.288 1.00 89.81 74 LEU A O 1
ATOM 587 N N . THR A 1 75 ? 21.650 4.288 -10.366 1.00 89.06 75 THR A N 1
ATOM 588 C CA . THR A 1 75 ? 22.024 3.123 -9.547 1.00 89.06 75 THR A CA 1
ATOM 589 C C . THR A 1 75 ? 20.934 2.054 -9.617 1.00 89.06 75 THR A C 1
ATOM 591 O O . THR A 1 75 ? 19.747 2.332 -9.414 1.00 89.06 75 THR A O 1
ATOM 594 N N . GLY A 1 76 ? 21.349 0.839 -9.959 1.00 87.44 76 GLY A N 1
ATOM 595 C CA . GLY A 1 76 ? 20.494 -0.306 -10.247 1.00 87.44 76 GLY A CA 1
ATOM 596 C C . GLY A 1 76 ? 20.239 -0.550 -11.736 1.00 87.44 76 GLY A C 1
ATOM 597 O O . GLY A 1 76 ? 19.740 -1.608 -12.115 1.00 87.44 76 GLY A O 1
ATOM 598 N N . PHE A 1 77 ? 20.590 0.406 -12.598 1.00 91.50 77 PHE A N 1
ATOM 599 C CA . PHE A 1 77 ? 20.285 0.383 -14.032 1.00 91.50 77 PHE A CA 1
ATOM 600 C C . PHE A 1 77 ? 21.524 0.470 -14.914 1.00 91.50 77 PHE A C 1
ATOM 602 O O . PHE A 1 77 ? 21.383 0.512 -16.140 1.00 91.50 77 PHE A O 1
ATOM 609 N N . LYS A 1 78 ? 22.723 0.487 -14.327 1.00 90.00 78 LYS A N 1
ATOM 610 C CA . LYS A 1 78 ? 23.976 0.432 -15.076 1.00 90.00 78 LYS A CA 1
ATOM 611 C C . LYS A 1 78 ? 24.407 -1.013 -15.309 1.00 90.00 78 LYS A C 1
ATOM 613 O O . LYS A 1 78 ? 24.022 -1.925 -14.585 1.00 90.00 78 LYS A O 1
ATOM 618 N N . VAL A 1 79 ? 25.281 -1.205 -16.296 1.00 87.06 79 VAL A N 1
ATOM 619 C CA . VAL A 1 79 ? 25.909 -2.510 -16.572 1.00 87.06 79 VAL A CA 1
ATOM 620 C C . VAL A 1 79 ? 26.765 -2.974 -15.392 1.00 87.06 79 VAL A C 1
ATOM 622 O O . VAL A 1 79 ? 26.753 -4.150 -15.043 1.00 87.06 79 VAL A O 1
ATOM 625 N N . GLU A 1 80 ? 27.492 -2.039 -14.774 1.00 85.38 80 GLU A N 1
ATOM 626 C CA . GLU A 1 80 ? 28.409 -2.298 -13.656 1.00 85.38 80 GLU A CA 1
ATOM 627 C C . GLU A 1 80 ? 27.700 -2.753 -12.375 1.00 85.38 80 GLU A C 1
ATOM 629 O O . GLU A 1 80 ? 28.309 -3.443 -11.561 1.00 85.38 80 GLU A O 1
ATOM 634 N N . ASP A 1 81 ? 26.412 -2.427 -12.225 1.00 85.12 81 ASP A N 1
ATOM 635 C CA . ASP A 1 81 ? 25.647 -2.752 -11.022 1.00 85.12 81 ASP A CA 1
ATOM 636 C C . ASP A 1 81 ? 25.291 -4.249 -10.946 1.00 85.12 81 ASP A C 1
ATOM 638 O O . ASP A 1 81 ? 25.004 -4.743 -9.866 1.00 85.12 81 ASP A O 1
ATOM 642 N N . GLY A 1 82 ? 25.320 -4.994 -12.060 1.00 84.56 82 GLY A N 1
ATOM 643 C CA . GLY A 1 82 ? 25.158 -6.458 -12.059 1.00 84.56 82 GLY A CA 1
ATOM 644 C C . GLY A 1 82 ? 23.722 -6.993 -11.934 1.00 84.56 82 GLY A C 1
ATOM 645 O O . GLY A 1 82 ? 23.538 -8.202 -11.788 1.00 84.56 82 GLY A O 1
ATOM 646 N N . TYR A 1 83 ? 22.702 -6.133 -12.030 1.00 87.44 83 TYR A N 1
ATOM 647 C CA . TYR A 1 83 ? 21.290 -6.537 -11.989 1.00 87.44 83 TYR A CA 1
ATOM 648 C C . TYR A 1 83 ? 20.884 -7.404 -13.193 1.00 87.44 83 TYR A C 1
ATOM 650 O O . TYR A 1 83 ? 21.281 -7.170 -14.341 1.00 87.44 83 TYR A O 1
ATOM 658 N N . ARG A 1 84 ? 20.028 -8.400 -12.949 1.00 86.69 84 ARG A N 1
ATOM 659 C CA . ARG A 1 84 ? 19.595 -9.403 -13.931 1.00 86.69 84 ARG A CA 1
ATOM 660 C C . ARG A 1 84 ? 18.359 -8.954 -14.698 1.00 86.69 84 ARG A C 1
ATOM 662 O O . ARG A 1 84 ? 17.247 -9.416 -14.462 1.00 86.69 84 ARG A O 1
ATOM 669 N N . TRP A 1 85 ? 18.567 -8.109 -15.697 1.00 89.25 85 TRP A N 1
ATOM 670 C CA . TRP A 1 85 ? 17.486 -7.604 -16.549 1.00 89.25 85 TRP A CA 1
ATOM 671 C C . TRP A 1 85 ? 17.029 -8.557 -17.672 1.00 89.25 85 TRP A C 1
ATOM 673 O O . TRP A 1 85 ? 16.138 -8.204 -18.439 1.00 89.25 85 TRP A O 1
ATOM 683 N N . GLU A 1 86 ? 17.579 -9.774 -17.754 1.00 86.94 86 GLU A N 1
ATOM 684 C CA . GLU A 1 86 ? 17.296 -10.782 -18.799 1.00 86.94 86 GLU A CA 1
ATOM 685 C C . GLU A 1 86 ? 15.807 -11.151 -18.937 1.00 86.94 86 GLU A C 1
ATOM 687 O O . GLU A 1 86 ? 15.361 -11.600 -19.992 1.00 86.94 86 GLU A O 1
ATOM 692 N N . ARG A 1 87 ? 15.030 -10.991 -17.859 1.00 88.38 87 ARG A N 1
ATOM 693 C CA . ARG A 1 87 ? 13.607 -11.363 -17.796 1.00 88.38 87 ARG A CA 1
ATOM 694 C C . ARG A 1 87 ? 12.663 -10.165 -17.886 1.00 88.38 87 ARG A C 1
ATOM 696 O O . ARG A 1 87 ? 11.452 -10.334 -17.741 1.00 88.38 87 ARG A O 1
ATOM 703 N N . LEU A 1 88 ? 13.191 -8.967 -18.142 1.00 91.00 88 LEU A N 1
ATOM 704 C CA . LEU A 1 88 ? 12.385 -7.752 -18.230 1.00 91.00 88 LEU A CA 1
ATOM 705 C C . LEU A 1 88 ? 11.374 -7.820 -19.382 1.00 91.00 88 LEU A C 1
ATOM 707 O O . LEU A 1 88 ? 10.213 -7.455 -19.190 1.00 91.00 88 LEU A O 1
ATOM 711 N N . ASP A 1 89 ? 11.770 -8.338 -20.548 1.00 90.50 89 ASP A N 1
ATOM 712 C CA . ASP A 1 89 ? 10.850 -8.474 -21.682 1.00 90.50 89 ASP A CA 1
ATOM 713 C C . ASP A 1 89 ? 9.752 -9.507 -21.385 1.00 90.50 89 ASP A C 1
ATOM 715 O O . ASP A 1 89 ? 8.582 -9.272 -21.685 1.00 90.50 89 ASP A O 1
ATOM 719 N N . ALA A 1 90 ? 10.088 -10.599 -20.688 1.00 91.62 90 ALA A N 1
ATOM 720 C CA . ALA A 1 90 ? 9.109 -11.592 -20.239 1.00 91.62 90 ALA A CA 1
ATOM 721 C C . ALA A 1 90 ? 8.111 -11.007 -19.222 1.00 91.62 90 ALA A C 1
ATOM 723 O O . ALA A 1 90 ? 6.919 -11.327 -19.265 1.00 91.62 90 ALA A O 1
ATOM 724 N N . PHE A 1 91 ? 8.574 -10.129 -18.325 1.00 93.00 91 PHE A N 1
ATOM 725 C CA . PHE A 1 91 ? 7.714 -9.376 -17.412 1.00 93.00 91 PHE A CA 1
ATOM 726 C C . PHE A 1 91 ? 6.762 -8.444 -18.171 1.00 93.00 91 PHE A C 1
ATOM 728 O O . PHE A 1 91 ? 5.557 -8.453 -17.901 1.00 93.00 91 PHE A O 1
ATOM 735 N N . LYS A 1 92 ? 7.269 -7.688 -19.152 1.00 92.75 92 LYS A N 1
ATOM 736 C CA . LYS A 1 92 ? 6.460 -6.790 -19.993 1.00 92.75 92 LYS A CA 1
ATOM 737 C C . LYS A 1 92 ? 5.417 -7.559 -20.805 1.00 92.75 92 LYS A C 1
ATOM 739 O O . LYS A 1 92 ? 4.238 -7.212 -20.773 1.00 92.75 92 LYS A O 1
ATOM 744 N N . GLU A 1 93 ? 5.815 -8.649 -21.457 1.00 92.19 93 GLU A N 1
ATOM 745 C CA . GLU A 1 93 ? 4.913 -9.500 -22.239 1.00 92.19 93 GLU A CA 1
ATOM 746 C C . GLU A 1 93 ? 3.811 -10.109 -21.359 1.00 92.19 93 GLU A C 1
ATOM 748 O O . GLU A 1 93 ? 2.633 -10.116 -21.726 1.00 92.19 93 GLU A O 1
ATOM 753 N N . ARG A 1 94 ? 4.165 -10.609 -20.168 1.00 91.38 94 ARG A N 1
ATOM 754 C CA . ARG A 1 94 ? 3.176 -11.189 -19.254 1.00 91.38 94 ARG A CA 1
ATOM 755 C C . ARG A 1 94 ? 2.239 -10.127 -18.675 1.00 91.38 94 ARG A C 1
ATOM 757 O O . ARG A 1 94 ? 1.045 -10.400 -18.557 1.00 91.38 94 ARG A O 1
ATOM 764 N N . SER A 1 95 ? 2.742 -8.929 -18.385 1.00 92.25 95 SER A N 1
ATOM 765 C CA . SER A 1 95 ? 1.928 -7.784 -17.954 1.00 92.25 95 SER A CA 1
ATOM 766 C C . SER A 1 95 ? 0.882 -7.413 -19.008 1.00 92.25 95 SER A C 1
ATOM 768 O O . SER A 1 95 ? -0.304 -7.290 -18.694 1.00 92.25 95 SER A O 1
ATOM 770 N N . ASP A 1 96 ? 1.282 -7.352 -20.282 1.00 90.69 96 ASP A N 1
ATOM 771 C CA . ASP A 1 96 ? 0.357 -7.098 -21.390 1.00 90.69 96 ASP A CA 1
ATOM 772 C C . ASP A 1 96 ? -0.677 -8.229 -21.562 1.00 90.69 96 ASP A C 1
ATOM 774 O O . ASP A 1 96 ? -1.861 -7.965 -21.781 1.00 90.69 96 ASP A O 1
ATOM 778 N N . LYS A 1 97 ? -0.283 -9.497 -21.370 1.00 89.81 97 LYS A N 1
ATOM 779 C CA . LYS A 1 97 ? -1.228 -10.633 -21.358 1.00 89.81 97 LYS A CA 1
ATOM 780 C C . LYS A 1 97 ? -2.279 -10.502 -20.253 1.00 89.81 97 LYS A C 1
ATOM 782 O O . LYS A 1 97 ? -3.458 -10.720 -20.533 1.00 89.81 97 LYS A O 1
ATOM 787 N N . LEU A 1 98 ? -1.887 -10.134 -19.029 1.00 89.19 98 LEU A N 1
ATOM 788 C CA . LEU A 1 98 ? -2.825 -9.915 -17.915 1.00 89.19 98 LEU A CA 1
ATOM 789 C C . LEU A 1 98 ? -3.793 -8.763 -18.215 1.00 89.19 98 LEU A C 1
ATOM 791 O O . LEU A 1 98 ? -5.000 -8.890 -17.998 1.00 89.19 98 LEU A O 1
ATOM 795 N N . ARG A 1 99 ? -3.282 -7.673 -18.791 1.00 88.31 99 ARG A N 1
ATOM 796 C CA . ARG A 1 99 ? -4.083 -6.525 -19.230 1.00 88.31 99 ARG A CA 1
ATOM 797 C C . ARG A 1 99 ? -5.097 -6.905 -20.313 1.00 88.31 99 ARG A C 1
ATOM 799 O O . ARG A 1 99 ? -6.283 -6.599 -20.190 1.00 88.31 99 ARG A O 1
ATOM 806 N N . LYS A 1 100 ? -4.663 -7.617 -21.359 1.00 86.44 100 LYS A N 1
ATOM 807 C CA . LYS A 1 100 ? -5.531 -8.117 -22.443 1.00 86.44 100 LYS A CA 1
ATOM 808 C C . LYS A 1 100 ? -6.575 -9.113 -21.934 1.00 86.44 100 LYS A C 1
ATOM 810 O O . LYS A 1 100 ? -7.709 -9.104 -22.419 1.00 86.44 100 LYS A O 1
ATOM 815 N N . TRP A 1 101 ? -6.206 -9.949 -20.962 1.00 84.38 101 TRP A N 1
ATOM 816 C CA . TRP A 1 101 ? -7.114 -10.898 -20.319 1.00 84.38 101 TRP A CA 1
ATOM 817 C C . TRP A 1 101 ? -8.230 -10.187 -19.560 1.00 84.38 101 TRP A C 1
ATOM 819 O O . TRP A 1 101 ? -9.395 -10.482 -19.810 1.00 84.38 101 TRP A O 1
ATOM 829 N N . ALA A 1 102 ? -7.899 -9.196 -18.726 1.00 83.75 102 ALA A N 1
ATOM 830 C CA . ALA A 1 102 ? -8.898 -8.417 -17.994 1.00 83.75 102 ALA A CA 1
ATOM 831 C C . ALA A 1 102 ? -9.897 -7.724 -18.938 1.00 83.75 102 ALA A C 1
ATOM 833 O O . ALA A 1 102 ? -11.094 -7.693 -18.665 1.00 83.75 102 ALA A O 1
ATOM 834 N N . ARG A 1 103 ? -9.432 -7.234 -20.097 1.00 80.38 103 ARG A N 1
ATOM 835 C CA . ARG A 1 103 ? -10.294 -6.645 -21.140 1.00 80.38 103 ARG A CA 1
ATOM 836 C C . ARG A 1 103 ? -11.166 -7.674 -21.886 1.00 80.38 103 ARG A C 1
ATOM 838 O O . ARG A 1 103 ? -12.030 -7.278 -22.664 1.00 80.38 103 ARG A O 1
ATOM 845 N N . GLY A 1 104 ? -10.949 -8.978 -21.696 1.00 71.69 104 GLY A N 1
ATOM 846 C CA . GLY A 1 104 ? -11.654 -10.042 -22.422 1.00 71.69 104 GLY A CA 1
ATOM 847 C C . GLY A 1 104 ? -11.258 -10.153 -23.902 1.00 71.69 104 GLY A C 1
ATOM 848 O O . GLY A 1 104 ? -12.049 -10.624 -24.720 1.00 71.69 104 GLY A O 1
ATOM 849 N N . VAL A 1 105 ? -10.054 -9.689 -24.261 1.00 57.12 105 VAL A N 1
ATOM 850 C CA . VAL A 1 105 ? -9.551 -9.623 -25.652 1.00 57.12 105 VAL A CA 1
ATOM 851 C C . VAL A 1 105 ? -8.763 -10.882 -26.043 1.00 57.12 105 VAL A C 1
ATOM 853 O O . VAL A 1 105 ? -8.530 -11.141 -27.222 1.00 57.12 105 VAL A O 1
ATOM 856 N N . VAL A 1 106 ? -8.373 -11.707 -25.069 1.00 52.41 106 VAL A N 1
ATOM 857 C CA . VAL A 1 106 ? -7.579 -12.922 -25.309 1.00 52.41 106 VAL A CA 1
ATOM 858 C C . VAL A 1 106 ? -8.362 -13.920 -26.171 1.00 52.41 106 VAL A C 1
ATOM 860 O O . VAL A 1 106 ? -9.438 -14.370 -25.791 1.00 52.41 106 VAL A O 1
ATOM 863 N N . GLY A 1 107 ? -7.804 -14.261 -27.339 1.00 42.78 107 GLY A N 1
ATOM 864 C CA . GLY A 1 107 ? -8.382 -15.222 -28.286 1.00 42.78 107 GLY A CA 1
ATOM 865 C C . GLY A 1 107 ? -9.255 -14.625 -29.400 1.00 42.78 107 GLY A C 1
ATOM 866 O O . GLY A 1 107 ? -9.793 -15.390 -30.199 1.00 42.78 107 GLY A O 1
ATOM 867 N N . ARG A 1 108 ? -9.394 -13.291 -29.500 1.00 46.56 108 ARG A N 1
ATOM 868 C CA . ARG A 1 108 ? -10.052 -12.634 -30.649 1.00 46.56 108 ARG A CA 1
ATOM 869 C C . ARG A 1 108 ? -9.010 -12.119 -31.660 1.00 46.56 108 ARG A C 1
ATOM 871 O O . ARG A 1 108 ? -8.034 -11.508 -31.232 1.00 46.56 108 ARG A O 1
ATOM 878 N N . PRO A 1 109 ? -9.194 -12.344 -32.976 1.00 42.84 109 PRO A N 1
ATOM 879 C CA . PRO A 1 109 ? -8.278 -11.841 -34.002 1.00 42.84 109 PRO A CA 1
ATOM 880 C C . PRO A 1 109 ? -8.280 -10.306 -34.061 1.00 42.84 109 PRO A C 1
ATOM 882 O O . PRO A 1 109 ? -9.325 -9.682 -33.867 1.00 42.84 109 PRO A O 1
ATOM 885 N N . GLU A 1 110 ? -7.120 -9.711 -34.374 1.00 46.94 110 GLU A N 1
ATOM 886 C CA . GLU A 1 110 ? -6.885 -8.256 -34.334 1.00 46.94 110 GLU A CA 1
ATOM 887 C C . GLU A 1 110 ? -7.864 -7.430 -35.194 1.00 46.94 110 GLU A C 1
ATOM 889 O O . GLU A 1 110 ? -8.194 -6.292 -34.874 1.00 46.94 110 GLU A O 1
ATOM 894 N N . HIS A 1 111 ? -8.411 -8.027 -36.254 1.00 42.31 111 HIS A N 1
ATOM 895 C CA . HIS A 1 111 ? -9.375 -7.386 -37.152 1.00 42.31 111 HIS A CA 1
ATOM 896 C C . HIS A 1 111 ? -10.791 -7.221 -36.564 1.00 42.31 111 HIS A C 1
ATOM 898 O O . HIS A 1 111 ? -11.586 -6.473 -37.119 1.00 42.31 111 HIS A O 1
ATOM 904 N N . ASN A 1 112 ? -11.104 -7.863 -35.431 1.00 43.00 112 ASN A N 1
ATOM 905 C CA . ASN A 1 112 ? -12.373 -7.702 -34.704 1.00 43.00 112 ASN A CA 1
ATOM 906 C C . ASN A 1 112 ? -12.244 -6.744 -33.496 1.00 43.00 112 ASN A C 1
ATOM 908 O O . ASN A 1 112 ? -13.037 -6.830 -32.555 1.00 43.00 112 ASN A O 1
ATOM 912 N N . LEU A 1 113 ? -11.232 -5.859 -33.488 1.00 48.19 113 LEU A N 1
ATOM 913 C CA . LEU A 1 113 ? -11.055 -4.831 -32.451 1.00 48.19 113 LEU A CA 1
ATOM 914 C C . LEU A 1 113 ? -11.920 -3.575 -32.629 1.00 48.19 113 LEU A C 1
ATOM 916 O O . LEU A 1 113 ? -11.939 -2.737 -31.724 1.00 48.19 113 LEU A O 1
ATOM 920 N N . GLU A 1 114 ? -12.686 -3.454 -33.717 1.00 32.88 114 GLU A N 1
ATOM 921 C CA . GLU A 1 114 ? -13.785 -2.484 -33.791 1.00 32.88 114 GLU A CA 1
ATOM 922 C C . GLU A 1 114 ? -14.821 -2.822 -32.704 1.00 32.88 114 GLU A C 1
ATOM 924 O O . GLU A 1 114 ? -15.620 -3.747 -32.829 1.00 32.88 114 GLU A O 1
ATOM 929 N N . GLY A 1 115 ? -14.752 -2.101 -31.580 1.00 42.47 115 GLY A N 1
ATOM 930 C CA . GLY A 1 115 ? -15.575 -2.350 -30.394 1.00 42.47 115 GLY A CA 1
ATOM 931 C C . GLY A 1 115 ? -14.869 -3.064 -29.234 1.00 42.47 115 GLY A C 1
ATOM 932 O O . GLY A 1 115 ? -15.556 -3.541 -28.328 1.00 42.47 115 GLY A O 1
ATOM 933 N N . VAL A 1 116 ? -13.529 -3.136 -29.199 1.00 45.31 116 VAL A N 1
ATOM 934 C CA . VAL A 1 116 ? -12.806 -3.446 -27.948 1.00 45.31 116 VAL A CA 1
ATOM 935 C C . VAL A 1 116 ? -12.923 -2.253 -27.005 1.00 45.31 116 VAL A C 1
ATOM 937 O O . VAL A 1 116 ? -12.216 -1.255 -27.102 1.00 45.31 116 VAL A O 1
ATOM 940 N N . ILE A 1 117 ? -13.914 -2.364 -26.126 1.00 54.62 117 ILE A N 1
ATOM 941 C CA . ILE A 1 117 ? -14.332 -1.343 -25.171 1.00 54.62 117 ILE A CA 1
ATOM 942 C C . ILE A 1 117 ? -13.401 -1.386 -23.951 1.00 54.62 117 ILE A C 1
ATOM 944 O O . ILE A 1 117 ? -12.996 -2.463 -23.505 1.00 54.62 117 ILE A O 1
ATOM 948 N N . GLY A 1 118 ? -13.051 -0.210 -23.423 1.00 62.88 118 GLY A N 1
ATOM 949 C CA . GLY A 1 118 ? -12.233 -0.067 -22.218 1.00 62.88 118 GLY A CA 1
ATOM 950 C C . GLY A 1 118 ? -12.851 -0.734 -20.983 1.00 62.88 118 GLY A C 1
ATOM 951 O O . GLY A 1 118 ? -14.028 -1.088 -20.956 1.00 62.88 118 GLY A O 1
ATOM 952 N N . LEU A 1 119 ? -12.049 -0.900 -19.930 1.00 75.25 119 LEU A N 1
ATOM 953 C CA . LEU A 1 119 ? -12.510 -1.417 -18.630 1.00 75.25 119 LEU A CA 1
ATOM 954 C C . LEU A 1 119 ? -13.309 -0.384 -17.819 1.00 75.25 119 LEU A C 1
ATOM 956 O O . LEU A 1 119 ? -13.822 -0.692 -16.743 1.00 75.25 119 LEU A O 1
ATOM 960 N N . GLU A 1 120 ? -13.437 0.829 -18.348 1.00 73.56 120 GLU A N 1
ATOM 961 C CA . GLU A 1 120 ? -14.124 1.954 -17.733 1.00 73.56 120 GLU A CA 1
ATOM 962 C C . GLU A 1 120 ? -15.561 1.594 -17.320 1.00 73.56 120 GLU A C 1
ATOM 964 O O . GLU A 1 120 ? -16.352 1.061 -18.098 1.00 73.56 120 GLU A O 1
ATOM 969 N N . GLY A 1 121 ? -15.891 1.847 -16.051 1.00 73.44 121 GLY A N 1
ATOM 970 C CA . GLY A 1 121 ? -17.198 1.518 -15.471 1.00 73.44 121 GLY A CA 1
ATOM 971 C C . GLY A 1 121 ? -17.430 0.042 -15.146 1.00 73.44 121 GLY A C 1
ATOM 972 O O . GLY A 1 121 ? -18.524 -0.316 -14.719 1.00 73.44 121 GLY A O 1
ATOM 973 N N . ARG A 1 122 ? -16.417 -0.817 -15.306 1.00 81.75 122 ARG A N 1
ATOM 974 C CA . ARG A 1 122 ? -16.471 -2.243 -14.936 1.00 81.75 122 ARG A CA 1
ATOM 975 C C . ARG A 1 122 ? -15.468 -2.628 -13.856 1.00 81.75 122 ARG A C 1
ATOM 977 O O . ARG A 1 122 ? -15.532 -3.744 -13.353 1.00 81.75 122 ARG A O 1
ATOM 984 N N . ILE A 1 123 ? -14.568 -1.718 -13.500 1.00 86.75 123 ILE A N 1
ATOM 985 C CA . ILE A 1 123 ? -13.536 -1.864 -12.469 1.00 86.75 123 ILE A CA 1
ATOM 986 C C . ILE A 1 123 ? -13.656 -0.735 -11.448 1.00 86.75 123 ILE A C 1
ATOM 988 O O . ILE A 1 123 ? -14.172 0.337 -11.765 1.00 86.75 123 ILE A O 1
ATOM 992 N N . TYR A 1 124 ? -13.140 -0.952 -10.240 1.00 86.06 124 TYR A N 1
ATOM 993 C CA . TYR A 1 124 ? -12.983 0.130 -9.269 1.00 86.06 124 TYR A CA 1
ATOM 994 C C . TYR A 1 124 ? -11.966 1.163 -9.767 1.00 86.06 124 TYR A C 1
ATOM 996 O O . TYR A 1 124 ? -10.848 0.803 -10.133 1.00 86.06 124 TYR A O 1
ATOM 1004 N N . THR A 1 125 ? -12.333 2.447 -9.739 1.00 82.50 125 THR A N 1
ATOM 1005 C CA . THR A 1 125 ? -11.422 3.546 -10.104 1.00 82.50 125 THR A CA 1
ATOM 1006 C C . THR A 1 125 ? -10.543 3.962 -8.927 1.00 82.50 125 THR A C 1
ATOM 1008 O O . THR A 1 125 ? -9.451 4.509 -9.110 1.00 82.50 125 THR A O 1
ATOM 1011 N N . ASN A 1 126 ? -11.014 3.715 -7.702 1.00 83.62 126 ASN A N 1
ATOM 1012 C CA . ASN A 1 126 ? -10.263 3.889 -6.476 1.00 83.62 126 ASN A CA 1
ATOM 1013 C C . ASN A 1 126 ? -9.969 2.520 -5.866 1.00 83.62 126 ASN A C 1
ATOM 1015 O O . ASN A 1 126 ? -10.805 1.909 -5.192 1.00 83.62 126 ASN A O 1
ATOM 1019 N N . VAL A 1 127 ? -8.756 2.053 -6.116 1.00 83.00 127 VAL A N 1
ATOM 1020 C CA . VAL A 1 127 ? -8.212 0.854 -5.499 1.00 83.00 127 VAL A CA 1
ATOM 1021 C C . VAL A 1 127 ? -7.729 1.296 -4.123 1.00 83.00 127 VAL A C 1
ATOM 1023 O O . VAL A 1 127 ? -6.825 2.110 -4.037 1.00 83.00 127 VAL A O 1
ATOM 1026 N N . THR A 1 128 ? -8.385 0.856 -3.055 1.00 82.69 128 THR A N 1
ATOM 1027 C CA . THR A 1 128 ? -8.008 1.132 -1.660 1.00 82.69 128 THR A CA 1
ATOM 1028 C C . THR A 1 128 ? -8.294 -0.112 -0.839 1.00 82.69 128 THR A C 1
ATOM 1030 O O . THR A 1 128 ? -9.372 -0.699 -0.941 1.00 82.69 128 THR A O 1
ATOM 1033 N N . GLY A 1 129 ? -7.342 -0.521 -0.005 1.00 80.75 129 GLY A N 1
ATOM 1034 C CA . GLY A 1 129 ? -7.505 -1.645 0.907 1.00 80.75 129 GLY A CA 1
ATOM 1035 C C . GLY A 1 129 ? -6.573 -2.806 0.626 1.00 80.75 129 GLY A C 1
ATOM 1036 O O . GLY A 1 129 ? -5.557 -2.693 -0.050 1.00 80.75 129 GLY A O 1
ATOM 1037 N N . VAL A 1 130 ? -6.937 -3.933 1.216 1.00 83.94 130 VAL A N 1
ATOM 1038 C CA . VAL A 1 130 ? -6.026 -5.035 1.482 1.00 83.94 130 VAL A CA 1
ATOM 1039 C C . VAL A 1 130 ? -6.456 -6.238 0.650 1.00 83.94 130 VAL A C 1
ATOM 1041 O O . VAL A 1 130 ? -7.572 -6.734 0.818 1.00 83.94 130 VAL A O 1
ATOM 1044 N N . VAL A 1 131 ? -5.571 -6.706 -0.235 1.00 87.06 131 VAL A N 1
ATOM 1045 C CA . VAL A 1 131 ? -5.775 -7.906 -1.059 1.00 87.06 131 VAL A CA 1
ATOM 1046 C C . VAL A 1 131 ? -4.836 -9.025 -0.628 1.00 87.06 131 VAL A C 1
ATOM 1048 O O . VAL A 1 131 ? -3.671 -8.780 -0.331 1.00 87.06 131 VAL A O 1
ATOM 1051 N N . LYS A 1 132 ? -5.345 -10.260 -0.624 1.00 87.81 132 LYS A N 1
ATOM 1052 C CA . LYS A 1 132 ? -4.588 -11.458 -0.249 1.00 87.81 132 LYS A CA 1
ATOM 1053 C C . LYS A 1 132 ? -4.789 -12.562 -1.273 1.00 87.81 132 LYS A C 1
ATOM 1055 O O . LYS A 1 132 ? -5.874 -12.706 -1.835 1.00 87.81 132 LYS A O 1
ATOM 1060 N N . GLY A 1 133 ? -3.767 -13.375 -1.491 1.00 86.44 133 GLY A N 1
ATOM 1061 C CA . GLY A 1 133 ? -3.860 -14.525 -2.378 1.00 86.44 133 GLY A CA 1
ATOM 1062 C C . GLY A 1 133 ? -2.574 -15.332 -2.401 1.00 86.44 133 GLY A C 1
ATOM 1063 O O . GLY A 1 133 ? -1.597 -14.991 -1.740 1.00 86.44 133 GLY A O 1
ATOM 1064 N N . LYS A 1 134 ? -2.603 -16.431 -3.152 1.00 86.31 134 LYS A N 1
ATOM 1065 C CA . LYS A 1 134 ? -1.458 -17.329 -3.304 1.00 86.31 134 LYS A CA 1
ATOM 1066 C C . LYS A 1 134 ? -0.616 -16.926 -4.506 1.00 86.31 134 LYS A C 1
ATOM 1068 O O . LYS A 1 134 ? -1.149 -16.479 -5.523 1.00 86.31 134 LYS A O 1
ATOM 1073 N N . TRP A 1 135 ? 0.680 -17.182 -4.408 1.00 86.00 135 TRP A N 1
ATOM 1074 C CA . TRP A 1 135 ? 1.661 -16.881 -5.445 1.00 86.00 135 TRP A CA 1
ATOM 1075 C C . TRP A 1 135 ? 2.229 -18.170 -6.037 1.00 86.00 135 TRP A C 1
ATOM 1077 O O . TRP A 1 135 ? 2.257 -19.215 -5.383 1.00 86.00 135 TRP A O 1
ATOM 1087 N N . ALA A 1 136 ? 2.657 -18.109 -7.289 1.00 86.12 136 ALA A N 1
ATOM 1088 C CA . ALA A 1 136 ? 3.384 -19.162 -7.978 1.00 86.12 136 ALA A CA 1
ATOM 1089 C C . ALA A 1 136 ? 4.629 -18.568 -8.638 1.00 86.12 136 ALA A C 1
ATOM 1091 O O . ALA A 1 136 ? 4.593 -17.441 -9.133 1.00 86.12 136 ALA A O 1
ATOM 1092 N N . ARG A 1 137 ? 5.726 -19.330 -8.678 1.00 86.62 137 ARG A N 1
ATOM 1093 C CA . ARG A 1 137 ? 6.906 -18.931 -9.450 1.00 86.62 137 ARG A CA 1
ATOM 1094 C C . ARG A 1 137 ? 6.572 -18.973 -10.936 1.00 86.62 137 ARG A C 1
ATOM 1096 O O . ARG A 1 137 ? 6.107 -19.988 -11.453 1.00 86.62 137 ARG A O 1
ATOM 1103 N N . TYR A 1 138 ? 6.807 -17.862 -11.619 1.00 85.00 138 TYR A N 1
ATOM 1104 C CA . TYR A 1 138 ? 6.676 -17.784 -13.063 1.00 85.00 138 TYR A CA 1
ATOM 1105 C C . TYR A 1 138 ? 7.996 -18.232 -13.685 1.00 85.00 138 TYR A C 1
ATOM 1107 O O . TYR A 1 138 ? 9.029 -17.616 -13.439 1.00 85.00 138 TYR A O 1
ATOM 1115 N N . MET A 1 139 ? 7.976 -19.290 -14.497 1.00 83.50 139 MET A N 1
ATOM 1116 C CA . MET A 1 139 ? 9.189 -19.867 -15.105 1.00 83.50 139 MET A CA 1
ATOM 1117 C C . MET A 1 139 ? 9.494 -19.312 -16.508 1.00 83.50 139 MET A C 1
ATOM 1119 O O . MET A 1 139 ? 10.518 -19.644 -17.101 1.00 83.50 139 MET A O 1
ATOM 1123 N N . GLY A 1 140 ? 8.620 -18.464 -17.062 1.00 80.25 140 GLY A N 1
ATOM 1124 C CA . GLY A 1 140 ? 8.803 -17.901 -18.401 1.00 80.25 140 GLY A CA 1
ATOM 1125 C C . GLY A 1 140 ? 10.009 -16.960 -18.484 1.00 80.25 140 GLY A C 1
ATOM 1126 O O . GLY A 1 140 ? 10.260 -16.175 -17.566 1.00 80.25 140 GLY A O 1
ATOM 1127 N N . GLY A 1 141 ? 10.749 -17.035 -19.592 1.00 75.25 141 GLY A N 1
ATOM 1128 C CA . GLY A 1 141 ? 11.927 -16.198 -19.848 1.00 75.25 141 GLY A CA 1
ATOM 1129 C C . GLY A 1 141 ? 13.218 -16.653 -19.156 1.00 75.25 141 GLY A C 1
ATOM 1130 O O . GLY A 1 141 ? 14.204 -15.929 -19.213 1.00 75.25 141 GLY A O 1
ATOM 1131 N N . LEU A 1 142 ? 13.238 -17.820 -18.500 1.00 80.81 142 LEU A N 1
ATOM 1132 C CA . LEU A 1 142 ? 14.467 -18.396 -17.945 1.00 80.81 142 LEU A CA 1
ATOM 1133 C C . LEU A 1 142 ? 15.305 -19.066 -19.041 1.00 80.81 142 LEU A C 1
ATOM 1135 O O . LEU A 1 142 ? 14.828 -19.965 -19.733 1.00 80.81 142 LEU A O 1
ATOM 1139 N N . VAL A 1 143 ? 16.577 -18.682 -19.138 1.00 64.12 143 VAL A N 1
ATOM 1140 C CA . VAL A 1 143 ? 17.592 -19.414 -19.908 1.00 64.12 143 VAL A CA 1
ATOM 1141 C C . VAL A 1 143 ? 18.041 -20.607 -19.049 1.00 64.12 143 VAL A C 1
ATOM 1143 O O . VAL A 1 143 ? 18.411 -20.426 -17.893 1.00 64.12 143 VAL A O 1
ATOM 1146 N N . ASP A 1 144 ? 17.942 -21.833 -19.573 1.00 63.16 144 ASP A N 1
ATOM 1147 C CA . ASP A 1 144 ? 18.262 -23.117 -18.901 1.00 63.16 144 ASP A CA 1
ATOM 1148 C C . ASP A 1 144 ? 17.269 -23.620 -17.830 1.00 63.16 144 ASP A C 1
ATOM 1150 O O . ASP A 1 144 ? 17.535 -24.614 -17.151 1.00 63.16 144 ASP A O 1
ATOM 1154 N N . GLY A 1 145 ? 16.115 -22.963 -17.660 1.00 63.34 145 GLY A N 1
ATOM 1155 C CA . GLY A 1 145 ? 15.057 -23.416 -16.742 1.00 63.34 145 GLY A CA 1
ATOM 1156 C C . GLY A 1 145 ? 15.417 -23.360 -15.250 1.00 63.34 145 GLY A C 1
ATOM 1157 O O . GLY A 1 145 ? 14.656 -23.860 -14.422 1.00 63.34 145 GLY A O 1
ATOM 1158 N N . LYS A 1 146 ? 16.552 -22.746 -14.894 1.00 65.00 146 LYS A N 1
ATOM 1159 C CA . LYS A 1 146 ? 16.993 -22.535 -13.510 1.00 65.00 146 LYS A CA 1
ATOM 1160 C C . LYS A 1 146 ? 17.074 -21.049 -13.199 1.00 65.00 146 LYS A C 1
ATOM 1162 O O . LYS A 1 146 ? 17.647 -20.278 -13.964 1.00 65.00 146 LYS A O 1
ATOM 1167 N N . GLU A 1 147 ? 16.540 -20.662 -12.046 1.00 68.19 147 GLU A N 1
ATOM 1168 C CA . GLU A 1 147 ? 16.744 -19.324 -11.499 1.00 68.19 147 GLU A CA 1
ATOM 1169 C C . GLU A 1 147 ? 18.220 -19.176 -11.117 1.00 68.19 147 GLU A C 1
ATOM 1171 O O . GLU A 1 147 ? 18.748 -19.923 -10.290 1.00 68.19 147 GLU A O 1
ATOM 1176 N N . ARG A 1 148 ? 18.917 -18.238 -11.760 1.00 63.78 148 ARG A N 1
ATOM 1177 C CA . ARG A 1 148 ? 20.303 -17.931 -11.419 1.00 63.78 148 ARG A CA 1
ATOM 1178 C C . ARG A 1 148 ? 20.294 -16.904 -10.290 1.00 63.78 148 ARG A C 1
ATOM 1180 O O . ARG A 1 148 ? 19.870 -15.772 -10.505 1.00 63.78 148 ARG A O 1
ATOM 1187 N N . ARG A 1 149 ? 20.795 -17.284 -9.113 1.00 62.69 149 ARG A N 1
ATOM 1188 C CA . ARG A 1 149 ? 21.049 -16.339 -8.015 1.00 62.69 149 ARG A CA 1
ATOM 1189 C C . ARG A 1 149 ? 22.226 -15.439 -8.408 1.00 62.69 149 ARG A C 1
ATOM 1191 O O . ARG A 1 149 ? 23.249 -15.929 -8.889 1.00 62.69 149 ARG A O 1
ATOM 1198 N N . GLY A 1 150 ? 22.042 -14.122 -8.372 1.00 59.19 150 GLY A N 1
ATOM 1199 C CA . GLY A 1 150 ? 23.124 -13.146 -8.548 1.00 59.19 150 GLY A CA 1
ATOM 1200 C C . GLY A 1 150 ? 23.728 -12.803 -7.195 1.00 59.19 150 GLY A C 1
ATOM 1201 O O . GLY A 1 150 ? 23.006 -12.796 -6.210 1.00 59.19 150 GLY A O 1
ATOM 1202 N N . GLY A 1 151 ? 25.036 -12.561 -7.147 1.00 68.25 151 GLY A N 1
ATOM 1203 C CA . GLY A 1 151 ? 25.646 -11.855 -6.025 1.00 68.25 151 GLY A CA 1
ATOM 1204 C C . GLY A 1 151 ? 25.931 -10.431 -6.476 1.00 68.25 151 GLY A C 1
ATOM 1205 O O . GLY A 1 151 ? 26.744 -10.246 -7.386 1.00 68.25 151 GLY A O 1
ATOM 1206 N N . LEU A 1 152 ? 25.251 -9.443 -5.894 1.00 76.62 152 LEU A N 1
ATOM 1207 C CA . LEU A 1 152 ? 25.539 -8.038 -6.158 1.00 76.62 152 LEU A CA 1
ATOM 1208 C C . LEU A 1 152 ? 26.719 -7.556 -5.313 1.00 76.62 152 LEU A C 1
ATOM 1210 O O . LEU A 1 152 ? 26.866 -7.903 -4.141 1.00 76.62 152 LEU A O 1
ATOM 1214 N N . ASN A 1 153 ? 27.552 -6.687 -5.885 1.00 82.56 153 ASN A N 1
ATOM 1215 C CA . ASN A 1 153 ? 28.594 -6.012 -5.118 1.00 82.56 153 ASN A CA 1
ATOM 1216 C C . ASN A 1 153 ? 28.021 -4.756 -4.441 1.00 82.56 153 ASN A C 1
ATOM 1218 O O . ASN A 1 153 ? 28.171 -3.639 -4.937 1.00 82.56 153 ASN A O 1
ATOM 1222 N N . LEU A 1 154 ? 27.374 -4.939 -3.288 1.00 79.56 154 LEU A N 1
ATOM 1223 C CA . LEU A 1 154 ? 26.689 -3.870 -2.545 1.00 79.56 154 LEU A CA 1
ATOM 1224 C C . LEU A 1 154 ? 27.605 -2.689 -2.183 1.00 79.56 154 LEU A C 1
ATOM 1226 O O . LEU A 1 154 ? 27.166 -1.541 -2.165 1.00 79.56 154 LEU A O 1
ATOM 1230 N N . SER A 1 155 ? 28.892 -2.961 -1.933 1.00 79.19 155 SER A N 1
ATOM 1231 C CA . SER A 1 155 ? 29.885 -1.922 -1.621 1.00 79.19 155 SER A CA 1
ATOM 1232 C C . SER A 1 155 ? 30.239 -1.053 -2.831 1.00 79.19 155 SER A C 1
ATOM 1234 O O . SER A 1 155 ? 30.625 0.100 -2.654 1.00 79.19 155 SER A O 1
ATOM 1236 N N . ALA A 1 156 ? 30.118 -1.592 -4.048 1.00 82.94 156 ALA A N 1
ATOM 1237 C CA . ALA A 1 156 ? 30.316 -0.835 -5.282 1.00 82.94 156 ALA A CA 1
ATOM 1238 C C . ALA A 1 156 ? 29.066 -0.027 -5.665 1.00 82.94 156 ALA A C 1
ATOM 1240 O O . ALA A 1 156 ? 29.193 1.104 -6.126 1.00 82.94 156 ALA A O 1
ATOM 1241 N N . ILE A 1 157 ? 27.875 -0.592 -5.439 1.00 82.81 157 ILE A N 1
ATOM 1242 C CA . ILE A 1 157 ? 26.586 0.021 -5.800 1.00 82.81 157 ILE A CA 1
ATOM 1243 C C . ILE A 1 157 ? 26.266 1.221 -4.894 1.00 82.81 157 ILE A C 1
ATOM 1245 O O . ILE A 1 157 ? 25.875 2.279 -5.386 1.00 82.81 157 ILE A O 1
ATOM 1249 N N . ALA A 1 158 ? 26.461 1.075 -3.580 1.00 78.75 158 ALA A N 1
ATOM 1250 C CA . ALA A 1 158 ? 26.180 2.118 -2.594 1.00 78.75 158 ALA A CA 1
ATOM 1251 C C . ALA A 1 158 ? 27.402 2.369 -1.685 1.00 78.75 158 ALA A C 1
ATOM 1253 O O . ALA A 1 158 ? 27.437 1.918 -0.532 1.00 78.75 158 ALA A O 1
ATOM 1254 N N . PRO A 1 159 ? 28.434 3.077 -2.189 1.00 70.94 159 PRO A N 1
ATOM 1255 C CA . PRO A 1 159 ? 29.625 3.380 -1.408 1.00 70.94 159 PRO A CA 1
ATOM 1256 C C . PRO A 1 159 ? 29.272 4.339 -0.262 1.00 70.94 159 PRO A C 1
ATOM 1258 O O . PRO A 1 159 ? 28.771 5.437 -0.488 1.00 70.94 159 PRO A O 1
ATOM 1261 N N . GLY A 1 160 ? 29.543 3.927 0.978 1.00 66.50 160 GLY A N 1
ATOM 1262 C CA . GLY A 1 160 ? 29.251 4.715 2.186 1.00 66.50 160 GLY A CA 1
ATOM 1263 C C . GLY A 1 160 ? 28.171 4.116 3.084 1.00 66.50 160 GLY A C 1
ATOM 1264 O O . GLY A 1 160 ? 28.042 4.535 4.233 1.00 66.50 160 GLY A O 1
ATOM 1265 N N . ILE A 1 161 ? 27.460 3.092 2.609 1.00 70.94 161 ILE A N 1
ATOM 1266 C CA . ILE A 1 161 ? 26.546 2.308 3.436 1.00 70.94 161 ILE A CA 1
ATOM 1267 C C . ILE A 1 161 ? 27.313 1.128 4.017 1.00 70.94 161 ILE A C 1
ATOM 1269 O O . ILE A 1 161 ? 27.802 0.258 3.295 1.00 70.94 161 ILE A O 1
ATOM 1273 N N . GLY A 1 162 ? 27.436 1.098 5.342 1.00 65.50 162 GLY A N 1
ATOM 1274 C CA . GLY A 1 162 ? 27.802 -0.137 6.018 1.00 65.50 162 GLY A CA 1
ATOM 1275 C C . GLY A 1 162 ? 26.592 -1.053 5.948 1.00 65.50 162 GLY A C 1
ATOM 1276 O O . GLY A 1 162 ? 25.574 -0.710 6.521 1.00 65.50 162 GLY A O 1
ATOM 1277 N N . TRP A 1 163 ? 26.665 -2.163 5.223 1.00 69.62 163 TRP A N 1
ATOM 1278 C CA . TRP A 1 163 ? 25.596 -3.165 5.187 1.00 69.62 163 TRP A CA 1
ATOM 1279 C C . TRP A 1 163 ? 25.786 -4.168 6.332 1.00 69.62 163 TRP A C 1
ATOM 1281 O O . TRP A 1 163 ? 26.920 -4.545 6.633 1.00 69.62 163 TRP A O 1
ATOM 1291 N N . ALA A 1 164 ? 24.694 -4.617 6.967 1.00 65.19 164 ALA A N 1
ATOM 1292 C CA . ALA A 1 164 ? 24.700 -5.627 8.039 1.00 65.19 164 ALA A CA 1
ATOM 1293 C C . ALA A 1 164 ? 25.384 -6.924 7.621 1.00 65.19 164 ALA A C 1
ATOM 1295 O O . ALA A 1 164 ? 26.045 -7.583 8.422 1.00 65.19 164 ALA A O 1
ATOM 1296 N N . VAL A 1 165 ? 25.215 -7.275 6.351 1.00 62.69 165 VAL A N 1
ATOM 1297 C CA . VAL A 1 165 ? 25.749 -8.483 5.747 1.00 62.69 165 VAL A CA 1
ATOM 1298 C C . VAL A 1 165 ? 26.518 -8.060 4.502 1.00 62.69 165 VAL A C 1
ATOM 1300 O O . VAL A 1 165 ? 25.998 -7.320 3.670 1.00 62.69 165 VAL A O 1
ATOM 1303 N N . ARG A 1 166 ? 27.781 -8.491 4.399 1.00 53.78 166 ARG A N 1
ATOM 1304 C CA . ARG A 1 166 ? 28.642 -8.197 3.239 1.00 53.78 166 ARG A CA 1
ATOM 1305 C C . ARG A 1 166 ? 28.298 -9.067 2.026 1.00 53.78 166 ARG A C 1
ATOM 1307 O O . ARG A 1 166 ? 28.523 -8.617 0.909 1.00 53.78 166 ARG A O 1
ATOM 1314 N N . ASP A 1 167 ? 27.716 -10.243 2.271 1.00 53.00 167 ASP A N 1
ATOM 1315 C CA . ASP A 1 167 ? 27.311 -11.216 1.258 1.00 53.00 167 ASP A CA 1
ATOM 1316 C C . ASP A 1 167 ? 25.786 -11.415 1.278 1.00 53.00 167 ASP A C 1
ATOM 1318 O O . ASP A 1 167 ? 25.210 -11.911 2.247 1.00 53.00 167 ASP A O 1
ATOM 1322 N N . GLU A 1 168 ? 25.123 -11.042 0.186 1.00 52.03 168 GLU A N 1
ATOM 1323 C CA . GLU A 1 168 ? 23.668 -11.152 -0.004 1.00 52.03 168 GLU A CA 1
ATOM 1324 C C . GLU A 1 168 ? 23.151 -12.600 0.070 1.00 52.03 168 GLU A C 1
ATOM 1326 O O . GLU A 1 168 ? 21.992 -12.839 0.402 1.00 52.03 168 GLU A O 1
ATOM 1331 N N . GLU A 1 169 ? 24.030 -13.580 -0.148 1.00 48.50 169 GLU A N 1
ATOM 1332 C CA . GLU A 1 169 ? 23.710 -15.008 -0.123 1.00 48.50 169 GLU A CA 1
ATOM 1333 C C . GLU A 1 169 ? 23.123 -15.455 1.228 1.00 48.50 169 GLU A C 1
ATOM 1335 O O . GLU A 1 169 ? 22.223 -16.290 1.257 1.00 48.50 169 GLU A O 1
ATOM 1340 N N . LEU A 1 170 ? 23.536 -14.828 2.340 1.00 44.06 170 LEU A N 1
ATOM 1341 C CA . LEU A 1 170 ? 22.990 -15.109 3.673 1.00 44.06 170 LEU A CA 1
ATOM 1342 C C . LEU A 1 170 ? 21.618 -14.449 3.918 1.00 44.06 170 LEU A C 1
ATOM 1344 O O . LEU A 1 170 ? 20.797 -14.996 4.654 1.00 44.06 170 LEU A O 1
ATOM 1348 N N . ALA A 1 171 ? 21.366 -13.281 3.318 1.00 43.78 171 ALA A N 1
ATOM 1349 C CA . ALA A 1 171 ? 20.102 -12.551 3.455 1.00 43.78 171 ALA A CA 1
ATOM 1350 C C . ALA A 1 171 ? 19.010 -13.158 2.557 1.00 43.78 171 ALA A C 1
ATOM 1352 O O . ALA A 1 171 ? 17.886 -13.387 2.999 1.00 43.78 171 ALA A O 1
ATOM 1353 N N . VAL A 1 172 ? 19.374 -13.539 1.330 1.00 48.28 172 VAL A N 1
ATOM 1354 C CA . VAL A 1 172 ? 18.496 -14.234 0.379 1.00 48.28 172 VAL A CA 1
ATOM 1355 C C . VAL A 1 172 ? 18.266 -15.693 0.783 1.00 48.28 172 VAL A C 1
ATOM 1357 O O . VAL A 1 172 ? 17.194 -16.227 0.512 1.00 48.28 172 VAL A O 1
ATOM 1360 N N . ALA A 1 173 ? 19.202 -16.350 1.478 1.00 41.81 173 ALA A N 1
ATOM 1361 C CA . ALA A 1 173 ? 18.942 -17.645 2.115 1.00 41.81 173 ALA A CA 1
ATOM 1362 C C . ALA A 1 173 ? 17.788 -17.555 3.134 1.00 41.81 173 ALA A C 1
ATOM 1364 O O . ALA A 1 173 ? 16.886 -18.392 3.128 1.00 41.81 173 ALA A O 1
ATOM 1365 N N . ALA A 1 174 ? 17.734 -16.493 3.941 1.00 39.53 174 ALA A N 1
ATOM 1366 C CA . ALA A 1 174 ? 16.620 -16.283 4.866 1.00 39.53 174 ALA A CA 1
ATOM 1367 C C . ALA A 1 174 ? 15.274 -16.022 4.150 1.00 39.53 174 ALA A C 1
ATOM 1369 O O . ALA A 1 174 ? 14.227 -16.389 4.682 1.00 39.53 174 ALA A O 1
ATOM 1370 N N . GLU A 1 175 ? 15.291 -15.445 2.942 1.00 46.12 175 GLU A N 1
ATOM 1371 C CA . GLU A 1 175 ? 14.085 -15.149 2.146 1.00 46.12 175 GLU A CA 1
ATOM 1372 C C . GLU A 1 175 ? 13.696 -16.254 1.139 1.00 46.12 175 GLU A C 1
ATOM 1374 O O . GLU A 1 175 ? 12.551 -16.301 0.689 1.00 46.12 175 GLU A O 1
ATOM 1379 N N . GLY A 1 176 ? 14.617 -17.154 0.769 1.00 37.22 176 GLY A N 1
ATOM 1380 C CA . GLY A 1 176 ? 14.443 -18.073 -0.362 1.00 37.22 176 GLY A CA 1
ATOM 1381 C C . GLY A 1 176 ? 14.976 -19.502 -0.200 1.00 37.22 176 GLY A C 1
ATOM 1382 O O . GLY A 1 176 ? 14.701 -20.324 -1.079 1.00 37.22 176 GLY A O 1
ATOM 1383 N N . GLU A 1 177 ? 15.711 -19.858 0.864 1.00 35.97 177 GLU A N 1
ATOM 1384 C CA . GLU A 1 177 ? 16.244 -21.228 1.031 1.00 35.97 177 GLU A CA 1
ATOM 1385 C C . GLU A 1 177 ? 15.277 -22.256 1.624 1.00 35.97 177 GLU A C 1
ATOM 1387 O O . GLU A 1 177 ? 15.542 -23.452 1.495 1.00 35.97 177 GLU A O 1
ATOM 1392 N N . SER A 1 178 ? 14.119 -21.875 2.168 1.00 35.75 178 SER A N 1
ATOM 1393 C CA . SER A 1 178 ? 13.146 -22.884 2.619 1.00 35.75 178 SER A CA 1
ATOM 1394 C C . SER A 1 178 ? 12.319 -23.518 1.490 1.00 35.75 178 SER A C 1
ATOM 1396 O O . SER A 1 178 ? 11.740 -24.583 1.683 1.00 35.75 178 SER A O 1
ATOM 1398 N N . SER A 1 179 ? 12.343 -22.948 0.280 1.00 37.84 179 SER A N 1
ATOM 1399 C CA . SER A 1 179 ? 11.540 -23.412 -0.866 1.00 37.84 179 SER A CA 1
ATOM 1400 C C . SER A 1 179 ? 12.250 -24.428 -1.789 1.00 37.84 179 SER A C 1
ATOM 1402 O O . SER A 1 179 ? 11.694 -24.833 -2.808 1.00 37.84 179 SER A O 1
ATOM 1404 N N . ALA A 1 180 ? 13.478 -24.863 -1.468 1.00 28.50 180 ALA A N 1
ATOM 1405 C CA . ALA A 1 180 ? 14.299 -25.720 -2.341 1.00 28.50 180 ALA A CA 1
ATOM 1406 C C . ALA A 1 180 ? 14.169 -27.244 -2.104 1.00 28.50 180 ALA A C 1
ATOM 1408 O O . ALA A 1 180 ? 14.940 -28.020 -2.669 1.00 28.50 180 ALA A O 1
ATOM 1409 N N . ARG A 1 181 ? 13.191 -27.712 -1.316 1.00 26.06 181 ARG A N 1
ATOM 1410 C CA . ARG A 1 181 ? 12.844 -29.145 -1.227 1.00 26.06 181 ARG A CA 1
ATOM 1411 C C . ARG A 1 181 ? 11.369 -29.372 -1.539 1.00 26.06 181 ARG A C 1
ATOM 1413 O O . ARG A 1 181 ? 10.547 -29.519 -0.644 1.00 26.06 181 ARG A O 1
ATOM 1420 N N . ALA A 1 182 ? 11.057 -29.445 -2.826 1.00 27.67 182 ALA A N 1
ATOM 1421 C CA . ALA A 1 182 ? 9.894 -30.179 -3.297 1.00 27.67 182 ALA A CA 1
ATOM 1422 C C . ALA A 1 182 ? 10.388 -31.532 -3.817 1.00 27.67 182 ALA A C 1
ATOM 1424 O O . ALA A 1 182 ? 10.746 -31.645 -4.985 1.00 27.67 182 ALA A O 1
ATOM 1425 N N . ASP A 1 183 ? 10.446 -32.528 -2.932 1.00 26.92 183 ASP A N 1
ATOM 1426 C CA . ASP A 1 183 ? 10.344 -33.923 -3.350 1.00 26.92 183 ASP A CA 1
ATOM 1427 C C . ASP A 1 183 ? 9.513 -34.714 -2.328 1.00 26.92 183 ASP A C 1
ATOM 1429 O O . ASP A 1 183 ? 9.748 -34.648 -1.123 1.00 26.92 183 ASP A O 1
ATOM 1433 N N . GLU A 1 184 ? 8.480 -35.343 -2.882 1.00 30.94 184 GLU A N 1
ATOM 1434 C CA . GLU A 1 184 ? 7.516 -36.340 -2.400 1.00 30.94 184 GLU A CA 1
ATOM 1435 C C . GLU A 1 184 ? 7.124 -36.449 -0.909 1.00 30.94 184 GLU A C 1
ATOM 1437 O O . GLU A 1 184 ? 7.907 -36.819 -0.038 1.00 30.94 184 GLU A O 1
ATOM 1442 N N . GLY A 1 185 ? 5.811 -36.328 -0.655 1.00 22.70 185 GLY A N 1
ATOM 1443 C CA . GLY A 1 185 ? 5.153 -37.003 0.471 1.00 22.70 185 GLY A CA 1
ATOM 1444 C C . GLY A 1 185 ? 4.042 -36.206 1.155 1.00 22.70 185 GLY A C 1
ATOM 1445 O O . GLY A 1 185 ? 4.300 -35.315 1.956 1.00 22.70 185 GLY A O 1
ATOM 1446 N N . LEU A 1 186 ? 2.783 -36.589 0.923 1.00 26.34 186 LEU A N 1
ATOM 1447 C CA . LEU A 1 186 ? 1.698 -36.322 1.878 1.00 26.34 186 LEU A CA 1
ATOM 1448 C C . LEU A 1 186 ? 1.930 -37.213 3.120 1.00 26.34 186 LEU A C 1
ATOM 1450 O O . LEU A 1 186 ? 2.244 -38.392 2.939 1.00 26.34 186 LEU A O 1
ATOM 1454 N N . PRO A 1 187 ? 1.704 -36.738 4.361 1.00 33.03 187 PRO A N 1
ATOM 1455 C CA . PRO A 1 187 ? 0.376 -36.924 4.950 1.00 33.03 187 PRO A CA 1
ATOM 1456 C C . PRO A 1 187 ? -0.096 -35.817 5.921 1.00 33.03 187 PRO A C 1
ATOM 1458 O O . PRO A 1 187 ? 0.653 -35.002 6.446 1.00 33.03 187 PRO A O 1
ATOM 1461 N N . LYS A 1 188 ? -1.410 -35.859 6.164 1.00 29.09 188 LYS A N 1
ATOM 1462 C CA . LYS A 1 188 ? -2.227 -35.086 7.115 1.00 29.09 188 LYS A CA 1
ATOM 1463 C C . LYS A 1 188 ? -1.666 -35.027 8.549 1.00 29.09 188 LYS A C 1
ATOM 1465 O O . LYS A 1 188 ? -1.399 -36.081 9.117 1.00 29.09 188 LYS A O 1
ATOM 1470 N N . ALA A 1 189 ? -1.748 -33.859 9.199 1.00 25.08 189 ALA A N 1
ATOM 1471 C CA . ALA A 1 189 ? -1.994 -33.749 10.645 1.00 25.08 189 ALA A CA 1
ATOM 1472 C C . ALA A 1 189 ? -2.540 -32.360 11.061 1.00 25.08 189 ALA A C 1
ATOM 1474 O O . ALA A 1 189 ? -1.802 -31.392 11.169 1.00 25.08 189 ALA A O 1
ATOM 1475 N N . VAL A 1 190 ? -3.861 -32.307 11.268 1.00 23.80 190 VAL A N 1
ATOM 1476 C CA . VAL A 1 190 ? -4.570 -31.733 12.433 1.00 23.80 190 VAL A CA 1
ATOM 1477 C C . VAL A 1 190 ? -4.087 -30.381 12.999 1.00 23.80 190 VAL A C 1
ATOM 1479 O O . VAL A 1 190 ? -3.166 -30.295 13.799 1.00 23.80 190 VAL A O 1
ATOM 1482 N N . GLU A 1 191 ? -4.854 -29.344 12.658 1.00 30.53 191 GLU A N 1
ATOM 1483 C CA . GLU A 1 191 ? -5.597 -28.493 13.602 1.00 30.53 191 GLU A CA 1
ATOM 1484 C C . GLU A 1 191 ? -4.949 -28.175 14.968 1.00 30.53 191 GLU A C 1
ATOM 1486 O O . GLU A 1 191 ? -5.088 -28.919 15.938 1.00 30.53 191 GLU A O 1
ATOM 1491 N N . LYS A 1 192 ? -4.362 -26.977 15.055 1.00 24.39 192 LYS A N 1
ATOM 1492 C CA . LYS A 1 192 ? -4.569 -25.936 16.086 1.00 24.39 192 LYS A CA 1
ATOM 1493 C C . LYS A 1 192 ? -3.341 -25.038 16.084 1.00 24.39 192 LYS A C 1
ATOM 1495 O O . LYS A 1 192 ? -2.263 -25.524 16.373 1.00 24.39 192 LYS A O 1
ATOM 1500 N N . ILE A 1 193 ? -3.525 -23.744 15.830 1.00 26.59 193 ILE A N 1
ATOM 1501 C CA . ILE A 1 193 ? -2.945 -22.632 16.602 1.00 26.59 193 ILE A CA 1
ATOM 1502 C C . ILE A 1 193 ? -3.586 -21.329 16.101 1.00 26.59 193 ILE A C 1
ATOM 1504 O O . ILE A 1 193 ? -4.029 -21.205 14.963 1.00 26.59 193 ILE A O 1
ATOM 1508 N N . GLN A 1 194 ? -3.778 -20.430 17.055 1.00 23.62 194 GLN A N 1
ATOM 1509 C CA . GLN A 1 194 ? -4.694 -19.304 17.068 1.00 23.62 194 GLN A CA 1
ATOM 1510 C C . GLN A 1 194 ? -4.581 -18.315 15.906 1.00 23.62 194 GLN A C 1
ATOM 1512 O O . GLN A 1 194 ? -3.505 -17.905 15.490 1.00 23.62 194 GLN A O 1
ATOM 1517 N N . LYS A 1 195 ? -5.768 -17.826 15.526 1.00 27.33 195 LYS A N 1
ATOM 1518 C CA . LYS A 1 195 ? -6.034 -16.529 14.900 1.00 27.33 195 LYS A CA 1
ATOM 1519 C C . LYS A 1 195 ? -5.079 -15.448 15.430 1.00 27.33 195 LYS A C 1
ATOM 1521 O O . LYS A 1 195 ? -5.325 -14.878 16.492 1.00 27.33 195 LYS A O 1
ATOM 1526 N N . LYS A 1 196 ? -4.055 -15.110 14.653 1.00 23.81 196 LYS A N 1
ATOM 1527 C CA . LYS A 1 196 ? -3.390 -13.812 14.721 1.00 23.81 196 LYS A CA 1
ATOM 1528 C C . LYS A 1 196 ? -3.553 -13.198 13.338 1.00 23.81 196 LYS A C 1
ATOM 1530 O O . LYS A 1 196 ? -2.982 -13.668 12.363 1.00 23.81 196 LYS A O 1
ATOM 1535 N N . ALA A 1 197 ? -4.486 -12.257 13.244 1.00 28.50 197 ALA A N 1
ATOM 1536 C CA . ALA A 1 197 ? -4.744 -11.512 12.026 1.00 28.50 197 ALA A CA 1
ATOM 1537 C C . ALA A 1 197 ? -3.521 -10.632 11.759 1.00 28.50 197 ALA A C 1
ATOM 1539 O O . ALA A 1 197 ? -3.355 -9.606 12.411 1.00 28.50 197 ALA A O 1
ATOM 1540 N N . ILE A 1 198 ? -2.655 -11.089 10.860 1.00 28.41 198 ILE A N 1
ATOM 1541 C CA . ILE A 1 198 ? -1.507 -10.336 10.363 1.00 28.41 198 ILE A CA 1
ATOM 1542 C C . ILE A 1 198 ? -1.872 -9.853 8.960 1.00 28.41 198 ILE A C 1
ATOM 1544 O O . ILE A 1 198 ? -2.499 -10.553 8.155 1.00 28.41 198 ILE A O 1
ATOM 1548 N N . SER A 1 199 ? -1.666 -8.563 8.771 1.00 32.12 199 SER A N 1
ATOM 1549 C CA . SER A 1 199 ? -2.258 -7.702 7.759 1.00 32.12 199 SER A CA 1
ATOM 1550 C C . SER A 1 199 ? -1.473 -7.740 6.452 1.00 32.12 199 SER A C 1
ATOM 1552 O O . SER A 1 199 ? -0.805 -6.777 6.115 1.00 32.12 199 SER A O 1
ATOM 1554 N N . ASP A 1 200 ? -1.576 -8.822 5.677 1.00 31.38 200 ASP A N 1
ATOM 1555 C CA . ASP A 1 200 ? -1.064 -8.777 4.296 1.00 31.38 200 ASP A CA 1
ATOM 1556 C C . ASP A 1 200 ? -1.970 -7.886 3.461 1.00 31.38 200 ASP A C 1
ATOM 1558 O O . ASP A 1 200 ? -3.108 -8.261 3.194 1.00 31.38 200 ASP A O 1
ATOM 1562 N N . GLY A 1 201 ? -1.498 -6.724 3.039 1.00 30.06 201 GLY A N 1
ATOM 1563 C CA . GLY A 1 201 ? -2.220 -5.910 2.082 1.00 30.06 201 GLY A CA 1
ATOM 1564 C C . GLY A 1 201 ? -1.474 -4.648 1.721 1.00 30.06 201 GLY A C 1
ATOM 1565 O O . GLY A 1 201 ? -0.674 -4.153 2.497 1.00 30.06 201 GLY A O 1
ATOM 1566 N N . ILE A 1 202 ? -1.803 -4.136 0.539 1.00 37.38 202 ILE A N 1
ATOM 1567 C CA . ILE A 1 202 ? -1.386 -2.831 0.041 1.00 37.38 202 ILE A CA 1
ATOM 1568 C C . ILE A 1 202 ? -1.926 -1.756 0.990 1.00 37.38 202 ILE A C 1
ATOM 1570 O O . ILE A 1 202 ? -3.051 -1.270 0.859 1.00 37.38 202 ILE A O 1
ATOM 1574 N N . GLU A 1 203 ? -1.136 -1.419 2.004 1.00 34.66 203 GLU A N 1
ATOM 1575 C CA . GLU A 1 203 ? -1.516 -0.451 3.016 1.00 34.66 203 GLU A CA 1
ATOM 1576 C C . GLU A 1 203 ? -1.199 0.953 2.490 1.00 34.66 203 GLU A C 1
ATOM 1578 O O . GLU A 1 203 ? -0.047 1.364 2.351 1.00 34.66 203 GLU A O 1
ATOM 1583 N N . LYS A 1 204 ? -2.282 1.678 2.186 1.00 33.75 204 LYS A N 1
ATOM 1584 C CA . LYS A 1 204 ? -2.347 3.114 1.878 1.00 33.75 204 LYS A CA 1
ATOM 1585 C C . LYS A 1 204 ? -1.995 3.539 0.444 1.00 33.75 204 LYS A C 1
ATOM 1587 O O . LYS A 1 204 ? -0.872 3.903 0.109 1.00 33.75 204 LYS A O 1
ATOM 1592 N N . ILE A 1 205 ? -3.051 3.661 -0.357 1.00 39.75 205 ILE A N 1
ATOM 1593 C CA . ILE A 1 205 ? -3.036 4.278 -1.686 1.00 39.75 205 ILE A CA 1
ATOM 1594 C C . ILE A 1 205 ? -3.286 5.786 -1.513 1.00 39.75 205 ILE A C 1
ATOM 1596 O O . ILE A 1 205 ? -4.422 6.259 -1.529 1.00 39.75 205 ILE A O 1
ATOM 1600 N N . ASP A 1 206 ? -2.213 6.547 -1.277 1.00 33.03 206 ASP A N 1
ATOM 1601 C CA . ASP A 1 206 ? -2.267 8.013 -1.279 1.00 33.03 206 ASP A CA 1
ATOM 1602 C C . ASP A 1 206 ? -2.390 8.509 -2.730 1.00 33.03 206 ASP A C 1
ATOM 1604 O O . ASP A 1 206 ? -1.419 8.556 -3.483 1.00 33.03 206 ASP A O 1
ATOM 1608 N N . VAL A 1 207 ? -3.616 8.862 -3.130 1.00 39.81 207 VAL A N 1
ATOM 1609 C CA . VAL A 1 207 ? -3.927 9.396 -4.463 1.00 39.81 207 VAL A CA 1
ATOM 1610 C C . VAL A 1 207 ? -3.549 10.877 -4.528 1.00 39.81 207 VAL A C 1
ATOM 1612 O O . VAL A 1 207 ? -4.332 11.758 -4.164 1.00 39.81 207 VAL A O 1
ATOM 1615 N N . GLY A 1 208 ? -2.338 11.147 -5.009 1.00 31.69 208 GLY A N 1
ATOM 1616 C CA . GLY A 1 208 ? -1.837 12.483 -5.322 1.00 31.69 208 GLY A CA 1
ATOM 1617 C C . GLY A 1 208 ? -1.961 12.823 -6.810 1.00 31.69 208 GLY A C 1
ATOM 1618 O O . GLY A 1 208 ? -1.435 12.113 -7.657 1.00 31.69 208 GLY A O 1
ATOM 1619 N N . ILE A 1 209 ? -2.650 13.938 -7.085 1.00 38.47 209 ILE A N 1
ATOM 1620 C CA . ILE A 1 209 ? -2.687 14.757 -8.315 1.00 38.47 209 ILE A CA 1
ATOM 1621 C C . ILE A 1 209 ? -2.979 14.026 -9.641 1.00 38.47 209 ILE A C 1
ATOM 1623 O O . ILE A 1 209 ? -2.094 13.485 -10.293 1.00 38.47 209 ILE A O 1
ATOM 1627 N N . GLY A 1 210 ? -4.214 14.185 -10.130 1.00 42.47 210 GLY A N 1
ATOM 1628 C CA . GLY A 1 210 ? -4.538 13.980 -11.543 1.00 42.47 210 GLY A CA 1
ATOM 1629 C C . GLY A 1 210 ? -4.084 15.163 -12.410 1.00 42.47 210 GLY A C 1
ATOM 1630 O O . GLY A 1 210 ? -4.392 16.318 -12.116 1.00 42.47 210 GLY A O 1
ATOM 1631 N N . ALA A 1 211 ? -3.364 14.873 -13.487 1.00 41.28 211 ALA A N 1
ATOM 1632 C CA . ALA A 1 211 ? -3.213 15.698 -14.693 1.00 41.28 211 ALA A CA 1
ATOM 1633 C C . ALA A 1 211 ? -3.058 14.706 -15.871 1.00 41.28 211 ALA A C 1
ATOM 1635 O O . ALA A 1 211 ? -2.567 13.609 -15.636 1.00 41.28 211 ALA A O 1
ATOM 1636 N N . ASN A 1 212 ? -3.504 14.931 -17.111 1.00 46.84 212 ASN A N 1
ATOM 1637 C CA . ASN A 1 212 ? -3.738 16.157 -17.879 1.00 46.84 212 ASN A CA 1
ATOM 1638 C C . ASN A 1 212 ? -4.824 15.890 -18.968 1.00 46.84 212 ASN A C 1
ATOM 1640 O O . ASN A 1 212 ? -4.834 14.806 -19.550 1.00 46.84 212 ASN A O 1
ATOM 1644 N N . PRO A 1 213 ? -5.730 16.840 -19.282 1.00 45.06 213 PRO A N 1
ATOM 1645 C CA . PRO A 1 213 ? -6.745 16.735 -20.348 1.00 45.06 213 PRO A CA 1
ATOM 1646 C C . PRO A 1 213 ? -6.222 16.648 -21.800 1.00 45.06 213 PRO A C 1
ATOM 1648 O O . PRO A 1 213 ? -7.035 16.562 -22.716 1.00 45.06 213 PRO A O 1
ATOM 1651 N N . ALA A 1 214 ? -4.906 16.669 -22.043 1.00 44.31 214 ALA A N 1
ATOM 1652 C CA . ALA A 1 214 ? -4.337 16.667 -23.398 1.00 44.31 214 ALA A CA 1
ATOM 1653 C C . ALA A 1 214 ? -4.364 15.297 -24.113 1.00 44.31 214 ALA A C 1
ATOM 1655 O O . ALA A 1 214 ? -4.462 15.261 -25.336 1.00 44.31 214 ALA A O 1
ATOM 1656 N N . THR A 1 215 ? -4.295 14.180 -23.377 1.00 51.38 215 THR A N 1
ATOM 1657 C CA . THR A 1 215 ? -4.285 12.809 -23.941 1.00 51.38 215 THR A CA 1
ATOM 1658 C C . THR A 1 215 ? -5.541 12.001 -23.607 1.00 51.38 215 THR A C 1
ATOM 1660 O O . THR A 1 215 ? -5.708 10.893 -24.104 1.00 51.38 215 THR A O 1
ATOM 1663 N N . GLY A 1 216 ? -6.423 12.523 -22.746 1.00 59.09 216 GLY A N 1
ATOM 1664 C CA . GLY A 1 216 ? -7.595 11.792 -22.244 1.00 59.09 216 GLY A CA 1
ATOM 1665 C C . GLY A 1 216 ? -7.273 10.631 -21.286 1.00 59.09 216 GLY A C 1
ATOM 1666 O O . GLY A 1 216 ? -8.195 9.986 -20.793 1.00 59.09 216 GLY A O 1
ATOM 1667 N N . ILE A 1 217 ? -5.993 10.368 -20.982 1.00 67.38 217 ILE A N 1
ATOM 1668 C CA . ILE A 1 217 ? -5.563 9.285 -20.086 1.00 67.38 217 ILE A CA 1
ATOM 1669 C C . ILE A 1 217 ? -5.419 9.831 -18.664 1.00 67.38 217 ILE A C 1
ATOM 1671 O O . ILE A 1 217 ? -4.554 10.657 -18.374 1.00 67.38 217 ILE A O 1
ATOM 1675 N N . HIS A 1 218 ? -6.258 9.348 -17.750 1.00 75.06 218 HIS A N 1
ATOM 1676 C CA . HIS A 1 218 ? -6.151 9.672 -16.331 1.00 75.06 218 HIS A CA 1
ATOM 1677 C C . HIS A 1 218 ? -5.101 8.785 -15.650 1.00 75.06 218 HIS A C 1
ATOM 1679 O O . HIS A 1 218 ? -5.183 7.562 -15.730 1.00 75.06 218 HIS A O 1
ATOM 1685 N N . VAL A 1 219 ? -4.143 9.397 -14.946 1.00 81.19 219 VAL A N 1
ATOM 1686 C CA . VAL A 1 219 ? -3.100 8.702 -14.166 1.00 81.19 219 VAL A CA 1
ATOM 1687 C C . VAL A 1 219 ? -3.008 9.306 -12.770 1.00 81.19 219 VAL A C 1
ATOM 1689 O O . VAL A 1 219 ? -3.266 10.498 -12.579 1.00 81.19 219 VAL A O 1
ATOM 1692 N N . ARG A 1 220 ? -2.697 8.468 -11.779 1.00 81.88 220 ARG A N 1
ATOM 1693 C CA . ARG A 1 220 ? -2.586 8.836 -10.363 1.00 81.88 220 ARG A CA 1
ATOM 1694 C C . ARG A 1 220 ? -1.336 8.216 -9.750 1.00 81.88 220 ARG A C 1
ATOM 1696 O O . ARG A 1 220 ? -0.987 7.091 -10.097 1.00 81.88 220 ARG A O 1
ATOM 1703 N N . GLU A 1 221 ? -0.705 8.923 -8.818 1.00 83.25 221 GLU A N 1
ATOM 1704 C CA . GLU A 1 221 ? 0.310 8.331 -7.943 1.00 83.25 221 GLU A CA 1
ATOM 1705 C C . GLU A 1 221 ? -0.342 7.326 -6.982 1.00 83.25 221 GLU A C 1
ATOM 1707 O O . GLU A 1 221 ? -1.466 7.532 -6.515 1.00 83.25 221 GLU A O 1
ATOM 1712 N N . ILE A 1 222 ? 0.367 6.236 -6.705 1.00 82.50 222 ILE A N 1
ATOM 1713 C CA . ILE A 1 222 ? -0.034 5.185 -5.774 1.00 82.50 222 ILE A CA 1
ATOM 1714 C C . ILE A 1 222 ? 1.180 4.730 -4.960 1.00 82.50 222 ILE A C 1
ATOM 1716 O O . ILE A 1 222 ? 2.302 4.645 -5.455 1.00 82.50 222 ILE A O 1
ATOM 1720 N N . THR A 1 223 ? 0.950 4.448 -3.683 1.00 83.62 223 THR A N 1
ATOM 1721 C CA . THR A 1 223 ? 1.914 3.795 -2.792 1.00 83.62 223 THR A CA 1
ATOM 1722 C C . THR A 1 223 ? 1.278 2.514 -2.274 1.00 83.62 223 THR A C 1
ATOM 1724 O O . THR A 1 223 ? 0.054 2.429 -2.165 1.00 83.62 223 THR A O 1
ATOM 1727 N N . ALA A 1 224 ? 2.098 1.501 -2.030 1.00 84.44 224 ALA A N 1
ATOM 1728 C CA . ALA A 1 224 ? 1.637 0.202 -1.583 1.00 84.44 224 ALA A CA 1
ATOM 1729 C C . ALA A 1 224 ? 2.666 -0.475 -0.685 1.00 84.44 224 ALA A C 1
ATOM 1731 O O . ALA A 1 224 ? 3.853 -0.423 -0.995 1.00 84.44 224 ALA A O 1
ATOM 1732 N N . SER A 1 225 ? 2.231 -1.139 0.384 1.00 85.38 225 SER A N 1
ATOM 1733 C CA . SER A 1 225 ? 3.058 -2.136 1.068 1.00 85.38 225 SER A CA 1
ATOM 1734 C C . SER A 1 225 ? 2.805 -3.530 0.490 1.00 85.38 225 SER A C 1
ATOM 1736 O O . SER A 1 225 ? 1.673 -3.913 0.195 1.00 85.38 225 SER A O 1
ATOM 1738 N N . LEU A 1 226 ? 3.873 -4.283 0.261 1.00 84.19 226 LEU A N 1
ATOM 1739 C CA . LEU A 1 226 ? 3.817 -5.670 -0.176 1.00 84.19 226 LEU A CA 1
ATOM 1740 C C . LEU A 1 226 ? 4.451 -6.529 0.911 1.00 84.19 226 LEU A C 1
ATOM 1742 O O . LEU A 1 226 ? 5.605 -6.313 1.264 1.00 84.19 226 LEU A O 1
ATOM 1746 N N . THR A 1 227 ? 3.713 -7.528 1.380 1.00 84.06 227 THR A N 1
ATOM 1747 C CA . THR A 1 227 ? 4.243 -8.551 2.281 1.00 84.06 227 THR A CA 1
ATOM 1748 C C . THR A 1 227 ? 4.329 -9.868 1.531 1.00 84.06 227 THR A C 1
ATOM 1750 O O . THR A 1 227 ? 3.320 -10.362 1.018 1.00 84.06 227 THR A O 1
ATOM 1753 N N . VAL A 1 228 ? 5.535 -10.427 1.439 1.00 78.75 228 VAL A N 1
ATOM 1754 C CA . VAL A 1 228 ? 5.764 -11.757 0.861 1.00 78.75 228 VAL A CA 1
ATOM 1755 C C . VAL A 1 228 ? 6.127 -12.711 1.992 1.00 78.75 228 VAL A C 1
ATOM 1757 O O . VAL A 1 228 ? 7.063 -12.460 2.750 1.00 78.75 228 VAL A O 1
ATOM 1760 N N . GLN A 1 229 ? 5.371 -13.801 2.109 1.00 78.12 229 GLN A N 1
ATOM 1761 C CA . GLN A 1 229 ? 5.568 -14.833 3.122 1.00 78.12 229 GLN A CA 1
ATOM 1762 C C . GLN A 1 229 ? 5.705 -16.196 2.441 1.00 78.12 229 GLN A C 1
ATOM 1764 O O . GLN A 1 229 ? 4.903 -16.540 1.569 1.00 78.12 229 GLN A O 1
ATOM 1769 N N . ASP A 1 230 ? 6.720 -16.961 2.840 1.00 72.19 230 ASP A N 1
ATOM 1770 C CA . ASP A 1 230 ? 6.889 -18.354 2.422 1.00 72.19 230 ASP A CA 1
ATOM 1771 C C . ASP A 1 230 ? 6.088 -19.278 3.352 1.00 72.19 230 ASP A C 1
ATOM 1773 O O . ASP A 1 230 ? 6.143 -19.124 4.572 1.00 72.19 230 ASP A O 1
ATOM 1777 N N . GLU A 1 231 ? 5.362 -20.253 2.794 1.00 69.62 231 GLU A N 1
ATOM 1778 C CA . GLU A 1 231 ? 4.508 -21.175 3.569 1.00 69.62 231 GLU A CA 1
ATOM 1779 C C . GLU A 1 231 ? 5.331 -22.057 4.529 1.00 69.62 231 GLU A C 1
ATOM 1781 O O . GLU A 1 231 ? 4.812 -22.525 5.542 1.00 69.62 231 GLU A O 1
ATOM 1786 N N . SER A 1 232 ? 6.618 -22.273 4.236 1.00 64.44 232 SER A N 1
ATOM 1787 C CA . SER A 1 232 ? 7.543 -23.031 5.089 1.00 64.44 232 SER A CA 1
ATOM 1788 C C . SER A 1 232 ? 8.184 -22.213 6.212 1.00 64.44 232 SER A C 1
ATOM 1790 O O . SER A 1 232 ? 8.823 -22.798 7.088 1.00 64.44 232 SER A O 1
ATOM 1792 N N . SER A 1 233 ? 8.043 -20.885 6.203 1.00 64.56 233 SER A N 1
ATOM 1793 C CA . SER A 1 233 ? 8.613 -20.017 7.234 1.00 64.56 233 SER A CA 1
ATOM 1794 C C . SER A 1 233 ? 7.571 -19.690 8.301 1.00 64.56 233 SER A C 1
ATOM 1796 O O . SER A 1 233 ? 6.457 -19.272 8.002 1.00 64.56 233 SER A O 1
ATOM 1798 N N . SER A 1 234 ? 7.938 -19.845 9.575 1.00 59.81 234 SER A N 1
ATOM 1799 C CA . SER A 1 234 ? 7.085 -19.469 10.710 1.00 59.81 234 SER A CA 1
ATOM 1800 C C . SER A 1 234 ? 7.121 -17.968 11.037 1.00 59.81 234 SER A C 1
ATOM 1802 O O . SER A 1 234 ? 6.545 -17.563 12.045 1.00 59.81 234 SER A O 1
ATOM 1804 N N . GLY A 1 235 ? 7.858 -17.164 10.261 1.00 66.50 235 GLY A N 1
ATOM 1805 C CA . GLY A 1 235 ? 7.974 -15.714 10.444 1.00 66.50 235 GLY A CA 1
ATOM 1806 C C . GLY A 1 235 ? 6.849 -14.926 9.768 1.00 66.50 235 GLY A C 1
ATOM 1807 O O . GLY A 1 235 ? 6.164 -15.447 8.892 1.00 66.50 235 GLY A O 1
ATOM 1808 N N . ASP A 1 236 ? 6.702 -13.651 10.134 1.00 62.72 236 ASP A N 1
ATOM 1809 C CA . ASP A 1 236 ? 5.619 -12.750 9.687 1.00 62.72 236 ASP A CA 1
ATOM 1810 C C . ASP A 1 236 ? 5.771 -12.241 8.228 1.00 62.72 236 ASP A C 1
ATOM 1812 O O . ASP A 1 236 ? 5.051 -11.342 7.798 1.00 62.72 236 ASP A O 1
ATOM 1816 N N . GLY A 1 237 ? 6.672 -12.840 7.439 1.00 68.38 237 GLY A N 1
ATOM 1817 C CA . GLY A 1 237 ? 7.016 -12.384 6.088 1.00 68.38 237 GLY A CA 1
ATOM 1818 C C . GLY A 1 237 ? 7.853 -11.101 6.086 1.00 68.38 237 GLY A C 1
ATOM 1819 O O . GLY A 1 237 ? 8.146 -10.526 7.134 1.00 68.38 237 GLY A O 1
ATOM 1820 N N . TYR A 1 238 ? 8.275 -10.668 4.897 1.00 73.25 238 TYR A N 1
ATOM 1821 C CA . TYR A 1 238 ? 8.987 -9.400 4.718 1.00 73.25 238 TYR A CA 1
ATOM 1822 C C . TYR A 1 238 ? 8.057 -8.355 4.100 1.00 73.25 238 TYR A C 1
ATOM 1824 O O . TYR A 1 238 ? 7.487 -8.594 3.032 1.00 73.25 238 TYR A O 1
ATOM 1832 N N . GLU A 1 239 ? 7.906 -7.215 4.779 1.00 79.12 239 GLU A N 1
ATOM 1833 C CA . GLU A 1 239 ? 7.122 -6.070 4.315 1.00 79.12 239 GLU A CA 1
ATOM 1834 C C . GLU A 1 239 ? 8.028 -5.043 3.627 1.00 79.12 239 GLU A C 1
ATOM 1836 O O . GLU A 1 239 ? 8.986 -4.535 4.208 1.00 79.12 239 GLU A O 1
ATOM 1841 N N . MET A 1 240 ? 7.682 -4.684 2.394 1.00 78.25 240 MET A N 1
ATOM 1842 C CA . MET A 1 240 ? 8.367 -3.654 1.616 1.00 78.25 240 MET A CA 1
ATOM 1843 C C . MET A 1 240 ? 7.393 -2.571 1.171 1.00 78.25 240 MET A C 1
ATOM 1845 O O . MET A 1 240 ? 6.244 -2.847 0.826 1.00 78.25 240 MET A O 1
ATOM 1849 N N . ARG A 1 241 ? 7.868 -1.327 1.104 1.00 83.50 241 ARG A N 1
ATOM 1850 C CA . ARG A 1 241 ? 7.094 -0.204 0.570 1.00 83.50 241 ARG A CA 1
ATOM 1851 C C . ARG A 1 241 ? 7.457 0.034 -0.893 1.00 83.50 241 ARG A C 1
ATOM 1853 O O . ARG A 1 241 ? 8.623 0.184 -1.243 1.00 83.50 241 ARG A O 1
ATOM 1860 N N . MET A 1 242 ? 6.439 0.100 -1.737 1.00 85.31 242 MET A N 1
ATOM 1861 C CA . MET A 1 242 ? 6.543 0.323 -3.172 1.00 85.31 242 MET A CA 1
ATOM 1862 C C . MET A 1 242 ? 5.827 1.615 -3.559 1.00 85.31 242 MET A C 1
ATOM 1864 O O . MET A 1 242 ? 4.787 1.971 -2.997 1.00 85.31 242 MET A O 1
ATOM 1868 N N . HIS A 1 243 ? 6.363 2.301 -4.560 1.00 87.44 243 HIS A N 1
ATOM 1869 C CA . HIS A 1 243 ? 5.808 3.537 -5.101 1.00 87.44 243 HIS A CA 1
ATOM 1870 C C . HIS A 1 243 ? 5.569 3.397 -6.600 1.00 87.44 243 HIS A C 1
ATOM 1872 O O . HIS A 1 243 ? 6.291 2.671 -7.284 1.00 87.44 243 HIS A O 1
ATOM 1878 N N . GLY A 1 244 ? 4.569 4.098 -7.127 1.00 89.00 244 GLY A N 1
ATOM 1879 C CA . GLY A 1 244 ? 4.335 4.099 -8.559 1.00 89.00 244 GLY A CA 1
ATOM 1880 C C . GLY A 1 244 ? 3.058 4.779 -9.006 1.00 89.00 244 GLY A C 1
ATOM 1881 O O . GLY A 1 244 ? 2.642 5.786 -8.430 1.00 89.00 244 GLY A O 1
ATOM 1882 N N . VAL A 1 245 ? 2.468 4.254 -10.079 1.00 89.94 245 VAL A N 1
ATOM 1883 C CA . VAL A 1 245 ? 1.343 4.879 -10.785 1.00 89.94 245 VAL A CA 1
ATOM 1884 C C . VAL A 1 245 ? 0.198 3.899 -11.040 1.00 89.94 245 VAL A C 1
ATOM 1886 O O . VAL A 1 245 ? 0.396 2.695 -11.203 1.00 89.94 245 VAL A O 1
ATOM 1889 N N . HIS A 1 246 ? -1.015 4.437 -11.085 1.00 88.62 246 HIS A N 1
ATOM 1890 C CA . HIS A 1 246 ? -2.251 3.724 -11.386 1.00 88.62 246 HIS A CA 1
ATOM 1891 C C . HIS A 1 246 ? -2.997 4.435 -12.522 1.00 88.62 246 HIS A C 1
ATOM 1893 O O . HIS A 1 246 ? -3.167 5.658 -12.481 1.00 88.62 246 HIS A O 1
ATOM 1899 N N . TRP A 1 247 ? -3.471 3.664 -13.504 1.00 88.94 247 TRP A N 1
ATOM 1900 C CA . TRP A 1 247 ? -4.316 4.101 -14.621 1.00 88.94 247 TRP A CA 1
ATOM 1901 C C . TRP A 1 247 ? -5.784 3.717 -14.353 1.00 88.94 247 TRP A C 1
ATOM 1903 O O . TRP A 1 247 ? -6.174 2.593 -14.674 1.00 88.94 247 TRP A O 1
ATOM 1913 N N . PRO A 1 248 ? -6.640 4.609 -13.809 1.00 83.00 248 PRO A N 1
ATOM 1914 C CA . PRO A 1 248 ? -7.976 4.235 -13.333 1.00 83.00 248 PRO A CA 1
ATOM 1915 C C . PRO A 1 248 ? -8.940 3.768 -14.425 1.00 83.00 248 PRO A C 1
ATOM 1917 O O . PRO A 1 248 ? -9.834 2.978 -14.143 1.00 83.00 248 PRO A O 1
ATOM 1920 N N . ASN A 1 249 ? -8.766 4.237 -15.664 1.00 80.50 249 ASN A N 1
ATOM 1921 C CA . ASN A 1 249 ? -9.636 3.859 -16.784 1.00 80.50 249 ASN A CA 1
ATOM 1922 C C . ASN A 1 249 ? -9.343 2.431 -17.282 1.00 80.50 249 ASN A C 1
ATOM 1924 O O . ASN A 1 249 ? -10.218 1.759 -17.825 1.00 80.50 249 ASN A O 1
ATOM 1928 N N . GLU A 1 250 ? -8.104 1.965 -17.103 1.00 83.75 250 GLU A N 1
ATOM 1929 C CA . GLU A 1 250 ? -7.649 0.648 -17.555 1.00 83.75 250 GLU A CA 1
ATOM 1930 C C . GLU A 1 250 ? -7.482 -0.357 -16.411 1.00 83.75 250 GLU A C 1
ATOM 1932 O O . GLU A 1 250 ? -7.455 -1.560 -16.655 1.00 83.75 250 GLU A O 1
ATOM 1937 N N . GLY A 1 251 ? -7.348 0.113 -15.170 1.00 85.81 251 GLY A N 1
ATOM 1938 C CA . GLY A 1 251 ? -7.093 -0.719 -13.995 1.00 85.81 251 GLY A CA 1
ATOM 1939 C C . GLY A 1 251 ? -5.660 -1.236 -13.893 1.00 85.81 251 GLY A C 1
ATOM 1940 O O . GLY A 1 251 ? -5.403 -2.132 -13.095 1.00 85.81 251 GLY A O 1
ATOM 1941 N N . GLY A 1 252 ? -4.734 -0.715 -14.699 1.00 90.81 252 GLY A N 1
ATOM 1942 C CA . GLY A 1 252 ? -3.318 -1.062 -14.614 1.00 90.81 252 GLY A CA 1
ATOM 1943 C C . GLY A 1 252 ? -2.639 -0.319 -13.465 1.00 90.81 252 GLY A C 1
ATOM 1944 O O . GLY A 1 252 ? -2.851 0.879 -13.282 1.00 90.81 252 GLY A O 1
ATOM 1945 N N . ILE A 1 253 ? -1.804 -1.011 -12.705 1.00 92.25 253 ILE A N 1
ATOM 1946 C CA . ILE A 1 253 ? -1.009 -0.479 -11.600 1.00 92.25 253 ILE A CA 1
ATOM 1947 C C . ILE A 1 253 ? 0.429 -0.931 -11.820 1.00 92.25 253 ILE A C 1
ATOM 1949 O O . ILE A 1 253 ? 0.687 -2.118 -12.019 1.00 92.25 253 ILE A O 1
ATOM 1953 N N . LEU A 1 254 ? 1.364 0.009 -11.757 1.00 94.50 254 LEU A N 1
ATOM 1954 C CA . LEU A 1 254 ? 2.793 -0.259 -11.843 1.00 94.50 254 LEU A CA 1
ATOM 1955 C C . LEU A 1 254 ? 3.475 0.307 -10.602 1.00 94.50 254 LEU A C 1
ATOM 1957 O O . LEU A 1 254 ? 3.330 1.490 -10.298 1.00 94.50 254 LEU A O 1
ATOM 1961 N N . LEU A 1 255 ? 4.208 -0.543 -9.897 1.00 92.50 255 LEU A N 1
ATOM 1962 C CA . LEU A 1 255 ? 4.845 -0.258 -8.620 1.00 92.50 255 LEU A CA 1
ATOM 1963 C C . LEU A 1 255 ? 6.292 -0.744 -8.647 1.00 92.50 255 LEU A C 1
ATOM 1965 O O . LEU A 1 255 ? 6.617 -1.747 -9.278 1.00 92.50 255 LEU A O 1
ATOM 1969 N N . THR A 1 256 ? 7.159 -0.054 -7.920 1.00 93.69 256 THR A N 1
ATOM 1970 C CA . THR A 1 256 ? 8.561 -0.434 -7.753 1.00 93.69 256 THR A CA 1
ATOM 1971 C C . THR A 1 256 ? 9.027 -0.111 -6.343 1.00 93.69 256 THR A C 1
ATOM 1973 O O . THR A 1 256 ? 8.577 0.867 -5.738 1.00 93.69 256 THR A O 1
ATOM 1976 N N . THR A 1 257 ? 9.942 -0.915 -5.819 1.00 90.19 257 THR A N 1
ATOM 1977 C CA . THR A 1 257 ? 10.702 -0.567 -4.616 1.00 90.19 257 THR A CA 1
ATOM 1978 C C . THR A 1 257 ? 11.692 0.558 -4.921 1.00 90.19 257 THR A C 1
ATOM 1980 O O . THR A 1 257 ? 11.986 0.872 -6.082 1.00 90.19 257 THR A O 1
ATOM 1983 N N . THR A 1 258 ? 12.148 1.254 -3.885 1.00 87.62 258 THR A N 1
ATOM 1984 C CA . THR A 1 258 ? 13.244 2.223 -3.980 1.00 87.62 258 THR A CA 1
ATOM 1985 C C . THR A 1 258 ? 14.065 2.120 -2.708 1.00 87.62 258 THR A C 1
ATOM 1987 O O . THR A 1 258 ? 13.515 2.231 -1.614 1.00 87.62 258 THR A O 1
ATOM 1990 N N . SER A 1 259 ? 15.360 1.902 -2.873 1.00 84.12 259 SER A N 1
ATOM 1991 C CA . SER A 1 259 ? 16.345 1.758 -1.808 1.00 84.12 259 SER A CA 1
ATOM 1992 C C . SER A 1 259 ? 17.647 2.427 -2.238 1.00 84.12 259 SER A C 1
ATOM 1994 O O . SER A 1 259 ? 17.790 2.851 -3.387 1.00 84.12 259 SER A O 1
ATOM 1996 N N . ASP A 1 260 ? 18.628 2.476 -1.345 1.00 80.69 260 ASP A N 1
ATOM 1997 C CA . ASP A 1 260 ? 19.936 3.033 -1.683 1.00 80.69 260 ASP A CA 1
ATOM 1998 C C . ASP A 1 260 ? 20.709 2.194 -2.715 1.00 80.69 260 ASP A C 1
ATOM 2000 O O . ASP A 1 260 ? 21.605 2.713 -3.382 1.00 80.69 260 ASP A 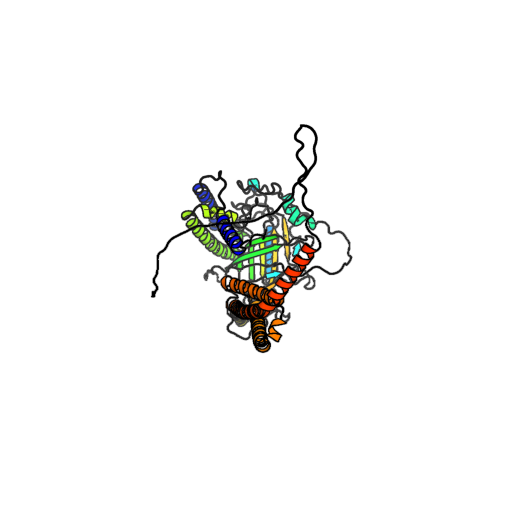O 1
ATOM 2004 N N . LYS A 1 261 ? 20.356 0.909 -2.886 1.00 85.94 261 LYS A N 1
ATOM 2005 C CA . LYS A 1 261 ? 20.923 0.059 -3.944 1.00 85.94 261 LYS A CA 1
ATOM 2006 C C . LYS A 1 261 ? 20.138 0.114 -5.257 1.00 85.94 261 LYS A C 1
ATOM 2008 O O . LYS A 1 261 ? 20.669 -0.316 -6.282 1.00 85.94 261 LYS A O 1
ATOM 2013 N N . PHE A 1 262 ? 18.909 0.641 -5.255 1.00 89.12 262 PHE A N 1
ATOM 2014 C CA . PHE A 1 262 ? 18.006 0.584 -6.404 1.00 89.12 262 PHE A CA 1
ATOM 2015 C C . PHE A 1 262 ? 17.059 1.791 -6.505 1.00 89.12 262 PHE A C 1
ATOM 2017 O O . PHE A 1 262 ? 16.093 1.922 -5.750 1.00 89.12 262 PHE A O 1
ATOM 2024 N N . PHE A 1 263 ? 17.254 2.637 -7.527 1.00 90.50 263 PHE A N 1
ATOM 2025 C CA . PHE A 1 263 ? 16.403 3.814 -7.783 1.00 90.50 263 PHE A CA 1
ATOM 2026 C C . PHE A 1 263 ? 15.192 3.513 -8.672 1.00 90.50 263 PHE A C 1
ATOM 2028 O O . PHE A 1 263 ? 14.946 4.187 -9.679 1.00 90.50 263 PHE A O 1
ATOM 2035 N N . GLY A 1 264 ? 14.398 2.517 -8.282 1.00 90.69 264 GLY A N 1
ATOM 2036 C CA . GLY A 1 264 ? 13.238 2.074 -9.052 1.00 90.69 264 GLY A CA 1
ATOM 2037 C C . GLY A 1 264 ? 12.240 3.192 -9.370 1.00 90.69 264 GLY A C 1
ATOM 2038 O O . GLY A 1 264 ? 11.807 3.310 -10.515 1.00 90.69 264 GLY A O 1
ATOM 2039 N N . ALA A 1 265 ? 11.902 4.064 -8.408 1.00 89.31 265 ALA A N 1
ATOM 2040 C CA . ALA A 1 265 ? 10.870 5.093 -8.601 1.00 89.31 265 ALA A CA 1
ATOM 2041 C C . ALA A 1 265 ? 11.196 6.081 -9.734 1.00 89.31 265 ALA A C 1
ATOM 2043 O O . ALA A 1 265 ? 10.289 6.567 -10.408 1.00 89.31 265 ALA A O 1
ATOM 2044 N N . PHE A 1 266 ? 12.478 6.361 -9.975 1.00 91.19 266 PHE A N 1
ATOM 2045 C CA . PHE A 1 266 ? 12.915 7.267 -11.040 1.00 91.19 266 PHE A CA 1
ATOM 2046 C C . PHE A 1 266 ? 12.975 6.584 -12.409 1.00 91.19 266 PHE A C 1
ATOM 2048 O O . PHE A 1 266 ? 12.816 7.247 -13.431 1.00 91.19 266 PHE A O 1
ATOM 2055 N N . ALA A 1 267 ? 13.163 5.265 -12.438 1.00 92.19 267 ALA A N 1
ATOM 2056 C CA . ALA A 1 267 ? 13.155 4.472 -13.661 1.00 92.19 267 ALA A CA 1
ATOM 2057 C C . ALA A 1 267 ? 11.779 3.862 -13.985 1.00 92.19 267 ALA A C 1
ATOM 2059 O O . ALA A 1 267 ? 11.610 3.280 -15.054 1.00 92.19 267 ALA A O 1
ATOM 2060 N N . LEU A 1 268 ? 10.787 4.024 -13.104 1.00 93.81 268 LEU A N 1
ATOM 2061 C CA . LEU A 1 268 ? 9.472 3.390 -13.199 1.00 93.81 268 LEU A CA 1
ATOM 2062 C C . LEU A 1 268 ? 8.801 3.489 -14.583 1.00 93.81 268 LEU A C 1
ATOM 2064 O O . LEU A 1 268 ? 8.295 2.465 -15.047 1.00 93.81 268 LEU A O 1
ATOM 2068 N N . PRO A 1 269 ? 8.813 4.639 -15.295 1.00 93.56 269 PRO A N 1
ATOM 2069 C CA . PRO A 1 269 ? 8.206 4.724 -16.624 1.00 93.56 269 PRO A CA 1
ATOM 2070 C C . PRO A 1 269 ? 8.767 3.706 -17.629 1.00 93.56 269 PRO A C 1
ATOM 2072 O O . PRO A 1 269 ? 8.034 3.231 -18.494 1.00 93.56 269 PRO A O 1
ATOM 2075 N N . HIS A 1 270 ? 10.034 3.299 -17.498 1.00 93.44 270 HIS A N 1
ATOM 2076 C CA . HIS A 1 270 ? 10.693 2.347 -18.406 1.00 93.44 270 HIS A CA 1
ATOM 2077 C C . HIS A 1 270 ? 10.183 0.906 -18.279 1.00 93.44 270 HIS A C 1
ATOM 2079 O O . HIS A 1 270 ? 10.427 0.088 -19.171 1.00 93.44 270 HIS A O 1
ATOM 2085 N N . PHE A 1 271 ? 9.451 0.585 -17.211 1.00 93.44 271 PHE A N 1
ATOM 2086 C CA . PHE A 1 271 ? 8.827 -0.729 -17.025 1.00 93.44 271 PHE A CA 1
ATOM 2087 C C . PHE A 1 271 ? 7.468 -0.856 -17.716 1.00 93.44 271 PHE A C 1
ATOM 2089 O O . PHE A 1 271 ? 6.913 -1.951 -17.774 1.00 93.44 271 PHE A O 1
ATOM 2096 N N . THR A 1 272 ? 6.944 0.238 -18.272 1.00 92.06 272 THR A N 1
ATOM 2097 C CA . THR A 1 272 ? 5.708 0.216 -19.056 1.00 92.06 272 THR A CA 1
ATOM 2098 C C . THR A 1 272 ? 5.884 -0.549 -20.372 1.00 92.06 272 THR A C 1
ATOM 2100 O O . THR A 1 272 ? 6.993 -0.687 -20.901 1.00 92.06 272 THR A O 1
ATOM 2103 N N . THR A 1 273 ? 4.775 -1.087 -20.883 1.00 88.19 273 THR A N 1
ATOM 2104 C CA . THR A 1 273 ? 4.730 -1.835 -22.150 1.00 88.19 273 THR A CA 1
ATOM 2105 C C . THR A 1 273 ? 4.469 -0.935 -23.354 1.00 88.19 273 THR A C 1
ATOM 2107 O O . THR A 1 273 ? 4.883 -1.270 -24.460 1.00 88.19 273 THR A O 1
ATOM 2110 N N . ASP A 1 274 ? 3.788 0.194 -23.139 1.00 88.12 274 ASP A N 1
ATOM 2111 C CA . ASP A 1 274 ? 3.289 1.069 -24.197 1.00 88.12 274 ASP A CA 1
ATOM 2112 C C . ASP A 1 274 ? 3.883 2.473 -24.063 1.00 88.12 274 ASP A C 1
ATOM 2114 O O . ASP A 1 274 ? 4.108 2.977 -22.959 1.00 88.12 274 ASP A O 1
ATOM 2118 N N . GLN A 1 275 ? 4.056 3.152 -25.197 1.00 89.31 275 GLN A N 1
ATOM 2119 C CA . GLN A 1 275 ? 4.589 4.513 -25.228 1.00 89.31 275 GLN A CA 1
ATOM 2120 C C . GLN A 1 275 ? 3.660 5.531 -24.542 1.00 89.31 275 GLN A C 1
ATOM 2122 O O . GLN A 1 275 ? 4.140 6.449 -23.876 1.00 89.31 275 GLN A O 1
ATOM 2127 N N . ASP A 1 276 ? 2.341 5.357 -24.637 1.00 86.94 276 ASP A N 1
ATOM 2128 C CA . ASP A 1 276 ? 1.377 6.247 -23.976 1.00 86.94 276 ASP A CA 1
ATOM 2129 C C . ASP A 1 276 ? 1.418 6.091 -22.447 1.00 86.94 276 ASP A C 1
ATOM 2131 O O . ASP A 1 276 ? 1.360 7.074 -21.696 1.00 86.94 276 ASP A O 1
ATOM 2135 N N . HIS A 1 277 ? 1.602 4.858 -21.960 1.00 88.19 277 HIS A N 1
ATOM 2136 C CA . HIS A 1 277 ? 1.829 4.588 -20.537 1.00 88.19 277 HIS A CA 1
ATOM 2137 C C . HIS A 1 277 ? 3.169 5.145 -20.065 1.00 88.19 277 HIS A C 1
ATOM 2139 O O . HIS A 1 277 ? 3.230 5.697 -18.965 1.00 88.19 277 HIS A O 1
ATOM 2145 N N . PHE A 1 278 ? 4.214 5.111 -20.895 1.00 92.19 278 PHE A N 1
ATOM 2146 C CA . PHE A 1 278 ? 5.480 5.780 -20.594 1.00 92.19 278 PHE A CA 1
ATOM 2147 C C . PHE A 1 278 ? 5.301 7.293 -20.428 1.00 92.19 278 PHE A C 1
ATOM 2149 O O . PHE A 1 278 ? 5.694 7.843 -19.403 1.00 92.19 278 PHE A O 1
ATOM 2156 N N . ILE A 1 279 ? 4.685 7.972 -21.402 1.00 90.62 279 ILE A N 1
ATOM 2157 C CA . ILE A 1 279 ? 4.525 9.437 -21.374 1.00 90.62 279 ILE A CA 1
ATOM 2158 C C . ILE A 1 279 ? 3.689 9.858 -20.161 1.00 90.62 279 ILE A C 1
ATOM 2160 O O . ILE A 1 279 ? 4.083 10.757 -19.416 1.00 90.62 279 ILE A O 1
ATOM 2164 N N . SER A 1 280 ? 2.566 9.174 -19.934 1.00 87.25 280 SER A N 1
ATOM 2165 C CA . SER A 1 280 ? 1.640 9.506 -18.851 1.00 87.25 280 SER A CA 1
ATOM 2166 C C . SER A 1 280 ? 2.215 9.215 -17.458 1.00 87.25 280 SER A C 1
ATOM 2168 O O . SER A 1 280 ? 2.077 10.041 -16.553 1.00 87.25 280 SER A O 1
ATOM 2170 N N . SER A 1 281 ? 2.930 8.098 -17.276 1.00 89.31 281 SER A N 1
ATOM 2171 C CA . SER A 1 281 ? 3.629 7.807 -16.014 1.00 89.31 281 SER A CA 1
ATOM 2172 C C . SER A 1 281 ? 4.806 8.751 -15.772 1.00 89.31 281 SER A C 1
ATOM 2174 O O . SER A 1 281 ? 4.984 9.222 -14.648 1.00 89.31 281 SER A O 1
ATOM 2176 N N . ALA A 1 282 ? 5.576 9.095 -16.809 1.00 90.50 282 ALA A N 1
ATOM 2177 C CA . ALA A 1 282 ? 6.683 10.036 -16.699 1.00 90.50 282 ALA A CA 1
ATOM 2178 C C . ALA A 1 282 ? 6.202 11.440 -16.305 1.00 90.50 282 ALA A C 1
ATOM 2180 O O . ALA A 1 282 ? 6.841 12.079 -15.473 1.00 90.50 282 ALA A O 1
ATOM 2181 N N . GLU A 1 283 ? 5.076 11.920 -16.842 1.00 87.25 283 GLU A N 1
ATOM 2182 C CA . GLU A 1 283 ? 4.501 13.221 -16.465 1.00 87.25 283 GLU A CA 1
ATOM 2183 C C . GLU A 1 283 ? 4.137 13.269 -14.972 1.00 87.25 283 GLU A C 1
ATOM 2185 O O . GLU A 1 283 ? 4.536 14.202 -14.264 1.00 87.25 283 GLU A O 1
ATOM 2190 N N . VAL A 1 284 ? 3.445 12.239 -14.470 1.00 85.38 284 VAL A N 1
ATOM 2191 C CA . VAL A 1 284 ? 3.073 12.139 -13.049 1.00 85.38 284 VAL A CA 1
ATOM 2192 C C . VAL A 1 284 ? 4.314 12.033 -12.167 1.00 85.38 284 VAL A C 1
ATOM 2194 O O . VAL A 1 284 ? 4.453 12.811 -11.223 1.00 85.38 284 VAL A O 1
ATOM 2197 N N . MET A 1 285 ? 5.263 11.154 -12.502 1.00 87.12 285 MET A N 1
ATOM 2198 C CA . MET A 1 285 ? 6.476 10.972 -11.700 1.00 87.12 285 MET A CA 1
ATOM 2199 C C . MET A 1 285 ? 7.359 12.223 -11.693 1.00 87.12 285 MET A C 1
ATOM 2201 O O . MET A 1 285 ? 7.852 12.600 -10.631 1.00 87.12 285 MET A O 1
ATOM 2205 N N . LYS A 1 286 ? 7.495 12.944 -12.817 1.00 89.50 286 LYS A N 1
ATOM 2206 C CA . LYS A 1 286 ? 8.208 14.236 -12.863 1.00 89.50 286 LYS A CA 1
ATOM 2207 C C . LYS A 1 286 ? 7.575 15.254 -11.916 1.00 89.50 286 LYS A C 1
ATOM 2209 O O . LYS A 1 286 ? 8.285 15.946 -11.186 1.00 89.50 286 LYS A O 1
ATOM 2214 N N . LYS A 1 287 ? 6.242 15.335 -11.889 1.00 86.06 287 LYS A N 1
ATOM 2215 C CA . LYS A 1 287 ? 5.512 16.268 -11.021 1.00 86.06 287 LYS A CA 1
ATOM 2216 C C . LYS A 1 287 ? 5.616 15.888 -9.543 1.00 86.06 287 LYS A C 1
ATOM 2218 O O . LYS A 1 287 ? 5.920 16.747 -8.709 1.00 86.06 287 LYS A O 1
ATOM 2223 N N . THR A 1 288 ? 5.382 14.618 -9.222 1.00 83.62 288 THR A N 1
ATOM 2224 C CA . THR A 1 288 ? 5.446 14.085 -7.858 1.00 83.62 288 THR A CA 1
ATOM 2225 C C . THR A 1 288 ? 6.857 14.197 -7.297 1.00 83.62 288 THR A C 1
ATOM 2227 O O . THR A 1 288 ? 7.056 14.832 -6.258 1.00 83.62 288 THR A O 1
ATOM 2230 N N . LEU A 1 289 ? 7.851 13.629 -7.985 1.00 87.06 289 LEU A N 1
ATOM 2231 C CA . LEU A 1 289 ? 9.232 13.610 -7.509 1.00 87.06 289 LEU A CA 1
ATOM 2232 C C . LEU A 1 289 ? 9.836 15.014 -7.501 1.00 87.06 289 LEU A C 1
ATOM 2234 O O . LEU A 1 289 ? 10.554 15.343 -6.565 1.00 87.06 289 LEU A O 1
ATOM 2238 N N . GLY A 1 290 ? 9.467 15.884 -8.447 1.00 89.69 290 GLY A N 1
ATOM 2239 C CA . GLY A 1 290 ? 9.877 17.290 -8.429 1.00 89.69 290 GLY A CA 1
ATOM 2240 C C . GLY A 1 290 ? 9.306 18.055 -7.231 1.00 89.69 290 GLY A C 1
ATOM 2241 O O . GLY A 1 290 ? 10.009 18.841 -6.597 1.00 89.69 290 GLY A O 1
ATOM 2242 N N . THR A 1 291 ? 8.050 17.786 -6.854 1.00 87.56 291 THR A N 1
ATOM 2243 C CA . THR A 1 291 ? 7.444 18.379 -5.649 1.00 87.56 291 THR A CA 1
ATOM 2244 C C . THR A 1 291 ? 8.111 17.859 -4.377 1.00 87.56 291 THR A C 1
ATOM 2246 O O . THR A 1 291 ? 8.375 18.647 -3.467 1.00 87.56 291 THR A O 1
ATOM 2249 N N . ARG A 1 292 ? 8.402 16.551 -4.308 1.00 85.00 292 ARG A N 1
ATOM 2250 C CA . ARG A 1 292 ? 9.129 15.939 -3.184 1.00 85.00 292 ARG A CA 1
ATOM 2251 C C . ARG A 1 292 ? 10.546 16.504 -3.068 1.00 85.00 292 ARG A C 1
ATOM 2253 O O . ARG A 1 292 ? 10.934 16.891 -1.975 1.00 85.00 292 ARG A O 1
ATOM 2260 N N . LEU A 1 293 ? 11.262 16.642 -4.184 1.00 88.44 293 LEU A N 1
ATOM 2261 C CA . LEU A 1 293 ? 12.601 17.228 -4.232 1.00 88.44 293 LEU A CA 1
ATOM 2262 C C . LEU A 1 293 ? 12.601 18.679 -3.746 1.00 88.44 293 LEU A C 1
ATOM 2264 O O . LEU A 1 293 ? 13.421 19.036 -2.911 1.00 88.44 293 LEU A O 1
ATOM 2268 N N . ARG A 1 294 ? 11.652 19.507 -4.197 1.00 89.50 294 ARG A N 1
ATOM 2269 C CA . ARG A 1 294 ? 11.559 20.900 -3.734 1.00 89.50 294 ARG A CA 1
ATOM 2270 C C . ARG A 1 294 ? 11.308 20.989 -2.228 1.00 89.50 294 ARG A C 1
ATOM 2272 O O . ARG A 1 294 ? 11.967 21.769 -1.553 1.00 89.50 294 ARG A O 1
ATOM 2279 N N . LYS A 1 295 ? 10.394 20.168 -1.697 1.00 86.62 295 LYS A N 1
ATOM 2280 C CA . LYS A 1 295 ? 10.155 20.090 -0.245 1.00 86.62 295 LYS A CA 1
ATOM 2281 C C . LYS A 1 295 ? 11.407 19.640 0.507 1.00 86.62 295 LYS A C 1
ATOM 2283 O O . LYS A 1 295 ? 11.703 20.176 1.568 1.00 86.62 295 LYS A O 1
ATOM 2288 N N . LEU A 1 296 ? 12.145 18.682 -0.053 1.00 84.38 296 LEU A N 1
ATOM 2289 C CA . LEU A 1 296 ? 13.399 18.201 0.512 1.00 84.38 296 LEU A CA 1
ATOM 2290 C C . LEU A 1 296 ? 14.445 19.325 0.563 1.00 84.38 296 LEU A C 1
ATOM 2292 O O . LEU A 1 296 ? 15.053 19.546 1.604 1.00 84.38 296 LEU A O 1
ATOM 2296 N N . GLU A 1 297 ? 14.594 20.092 -0.517 1.00 87.81 297 GLU A N 1
ATOM 2297 C CA . GLU A 1 297 ? 15.485 21.257 -0.580 1.00 87.81 297 GLU A CA 1
ATOM 2298 C C . GLU A 1 297 ? 15.094 22.368 0.401 1.00 87.81 297 GLU A C 1
ATOM 2300 O O . GLU A 1 297 ? 15.966 22.967 1.025 1.00 87.81 297 GLU A O 1
ATOM 2305 N N . GLU A 1 298 ? 13.798 22.657 0.538 1.00 88.19 298 GLU A N 1
ATOM 2306 C CA . GLU A 1 298 ? 13.279 23.614 1.522 1.00 88.19 298 GLU A CA 1
ATOM 2307 C C . GLU A 1 298 ? 13.592 23.139 2.949 1.00 88.19 298 GLU A C 1
ATOM 2309 O O . GLU A 1 298 ? 14.192 23.885 3.722 1.00 88.19 298 GLU A O 1
ATOM 2314 N N . SER A 1 299 ? 13.314 21.869 3.260 1.00 82.88 299 SER A N 1
ATOM 2315 C CA . SER A 1 299 ? 13.591 21.285 4.579 1.00 82.88 299 SER A CA 1
ATOM 2316 C C .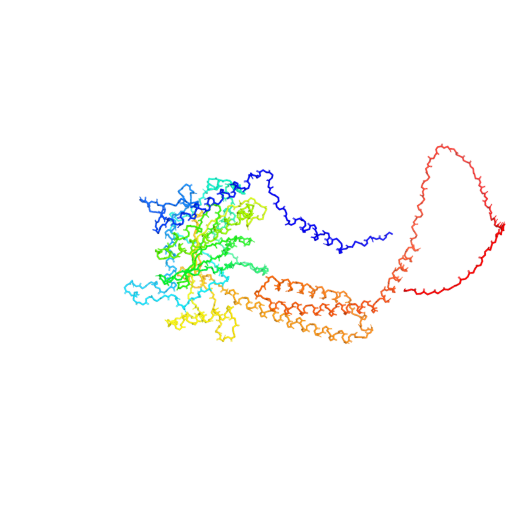 SER A 1 299 ? 15.083 21.240 4.922 1.00 82.88 299 SER A C 1
ATOM 2318 O O . SER A 1 299 ? 15.458 21.449 6.073 1.00 82.88 299 SER A O 1
ATOM 2320 N N . ALA A 1 300 ? 15.943 21.018 3.925 1.00 81.75 300 ALA A N 1
ATOM 2321 C CA . ALA A 1 300 ? 17.390 20.981 4.094 1.00 81.75 300 ALA A CA 1
ATOM 2322 C C . ALA A 1 300 ? 17.984 22.371 4.360 1.00 81.75 300 ALA A C 1
ATOM 2324 O O . ALA A 1 300 ? 18.966 22.486 5.090 1.00 81.75 300 ALA A O 1
ATOM 2325 N N . LYS A 1 301 ? 17.383 23.427 3.789 1.00 83.81 301 LYS A N 1
ATOM 2326 C CA . LYS A 1 301 ? 17.750 24.822 4.082 1.00 83.81 301 LYS A CA 1
ATOM 2327 C C . LYS A 1 301 ? 17.375 25.219 5.507 1.00 83.81 301 LYS A C 1
ATOM 2329 O O . LYS A 1 301 ? 18.121 25.965 6.130 1.00 83.81 301 LYS A O 1
ATOM 2334 N N . GLU A 1 302 ? 16.229 24.750 6.000 1.00 83.75 302 GLU A N 1
ATOM 2335 C CA . GLU A 1 302 ? 15.781 25.015 7.371 1.00 83.75 302 GLU A CA 1
ATOM 2336 C C . GLU A 1 302 ? 16.645 24.281 8.397 1.00 83.75 302 GLU A C 1
ATOM 2338 O O . GLU A 1 302 ? 17.104 24.882 9.368 1.00 83.75 302 GLU A O 1
ATOM 2343 N N . ASN A 1 303 ? 16.892 22.988 8.176 1.00 78.38 303 ASN A N 1
ATOM 2344 C CA . ASN A 1 303 ? 17.764 22.196 9.025 1.00 78.38 303 ASN A CA 1
ATOM 2345 C C . ASN A 1 303 ? 18.424 21.063 8.216 1.00 78.38 303 ASN A C 1
ATOM 2347 O O . ASN A 1 303 ? 17.748 20.095 7.854 1.00 78.38 303 ASN A O 1
ATOM 2351 N N . PRO A 1 304 ? 19.751 21.106 7.986 1.00 74.44 304 PRO A N 1
ATOM 2352 C CA . PRO A 1 304 ? 20.448 20.080 7.208 1.00 74.44 304 PRO A CA 1
ATOM 2353 C C . PRO A 1 304 ? 20.389 18.689 7.863 1.00 74.44 304 PRO A C 1
ATOM 2355 O O . PRO A 1 304 ? 20.580 17.681 7.188 1.00 74.44 304 PRO A O 1
ATOM 2358 N N . ARG A 1 305 ? 20.069 18.609 9.165 1.00 67.88 305 ARG A N 1
ATOM 2359 C CA . ARG A 1 305 ? 19.902 17.343 9.897 1.00 67.88 305 ARG A CA 1
ATOM 2360 C C . ARG A 1 305 ? 18.653 16.559 9.482 1.00 67.88 305 ARG A C 1
ATOM 2362 O O . ARG A 1 305 ? 18.653 15.340 9.600 1.00 67.88 305 ARG A O 1
ATOM 2369 N N . ASN A 1 306 ? 17.636 17.215 8.921 1.00 67.00 306 ASN A N 1
ATOM 2370 C CA . ASN A 1 306 ? 16.398 16.547 8.496 1.00 67.00 306 ASN A CA 1
ATOM 2371 C C . ASN A 1 306 ? 16.644 15.515 7.375 1.00 67.00 306 ASN A C 1
ATOM 2373 O O . ASN A 1 306 ? 15.914 14.530 7.247 1.00 67.00 306 ASN A O 1
ATOM 2377 N N . LEU A 1 307 ? 17.696 15.708 6.569 1.00 66.94 307 LEU A N 1
ATOM 2378 C CA . LEU A 1 307 ? 18.094 14.755 5.526 1.00 66.94 307 LEU A CA 1
ATOM 2379 C C . LEU A 1 307 ? 18.741 13.485 6.085 1.00 66.94 307 LEU A C 1
ATOM 2381 O O . LEU A 1 307 ? 18.744 12.460 5.411 1.00 66.94 307 LEU A O 1
ATOM 2385 N N . LEU A 1 308 ? 19.257 13.555 7.309 1.00 59.44 308 LEU A N 1
ATOM 2386 C CA . LEU A 1 308 ? 19.929 12.459 7.997 1.00 59.44 308 LEU A CA 1
ATOM 2387 C C . LEU A 1 308 ? 18.920 11.526 8.682 1.00 59.44 308 LEU A C 1
ATOM 2389 O O . LEU A 1 308 ? 19.101 10.315 8.721 1.00 59.44 308 LEU A O 1
ATOM 2393 N N . GLU A 1 309 ? 17.803 12.086 9.145 1.00 51.88 309 GLU A N 1
ATOM 2394 C CA . GLU A 1 309 ? 16.650 11.325 9.639 1.00 51.88 309 GLU A CA 1
ATOM 2395 C C . GLU A 1 309 ? 15.856 10.687 8.487 1.00 51.88 309 GLU A C 1
ATOM 2397 O O . GLU A 1 309 ? 15.342 9.578 8.621 1.00 51.88 309 GLU A O 1
ATOM 2402 N N . SER A 1 310 ? 15.802 11.349 7.323 1.00 45.06 310 SER A N 1
ATOM 2403 C CA . SER A 1 310 ? 15.042 10.875 6.156 1.00 45.06 310 SER A CA 1
ATOM 2404 C C . SER A 1 310 ? 15.650 9.640 5.479 1.00 45.06 310 SER A C 1
ATOM 2406 O O . SER A 1 310 ? 14.897 8.817 4.963 1.00 45.06 310 SER A O 1
ATOM 2408 N N . SER A 1 311 ? 16.979 9.477 5.491 1.00 46.44 311 SER A N 1
ATOM 2409 C CA . SER A 1 311 ? 17.634 8.228 5.056 1.00 46.44 311 SER A CA 1
ATOM 2410 C C . SER A 1 311 ? 17.466 7.092 6.073 1.00 46.44 311 SER A C 1
ATOM 2412 O O . SER A 1 311 ? 17.500 5.923 5.709 1.00 46.44 311 SER A O 1
ATOM 2414 N N . SER A 1 312 ? 17.206 7.438 7.336 1.00 42.28 312 SER A N 1
ATOM 2415 C CA . SER A 1 312 ? 17.082 6.505 8.463 1.00 42.28 312 SER A CA 1
ATOM 2416 C C . SER A 1 312 ? 15.634 6.051 8.730 1.00 42.28 312 SER A C 1
ATOM 2418 O O . SER A 1 312 ? 15.386 5.241 9.621 1.00 42.28 312 SER A O 1
ATOM 2420 N N . GLY A 1 313 ? 14.655 6.556 7.965 1.00 37.38 313 GLY A N 1
ATOM 2421 C CA . GLY A 1 313 ? 13.216 6.509 8.274 1.00 37.38 313 GLY A CA 1
ATOM 2422 C C . GLY A 1 313 ? 12.520 5.138 8.281 1.00 37.38 313 GLY A C 1
ATOM 2423 O O . GLY A 1 313 ? 11.309 5.092 8.475 1.00 37.38 313 GLY A O 1
ATOM 2424 N N . ASN A 1 314 ? 13.246 4.034 8.095 1.00 39.53 314 ASN A N 1
ATOM 2425 C CA . ASN A 1 314 ? 12.729 2.666 8.248 1.00 39.53 314 ASN A CA 1
ATOM 2426 C C . ASN A 1 314 ? 13.608 1.792 9.168 1.00 39.53 314 ASN A C 1
ATOM 2428 O O . ASN A 1 314 ? 13.382 0.586 9.253 1.00 39.53 314 ASN A O 1
ATOM 2432 N N . GLN A 1 315 ? 14.615 2.355 9.841 1.00 43.22 315 GLN A N 1
ATOM 2433 C CA . GLN A 1 315 ? 15.663 1.561 10.475 1.00 43.22 315 GLN A CA 1
ATOM 2434 C C . GLN A 1 315 ? 15.773 1.873 11.965 1.00 43.22 315 GLN A C 1
ATOM 2436 O O . GLN A 1 315 ? 16.488 2.770 12.399 1.00 43.22 315 GLN A O 1
ATOM 2441 N N . ILE A 1 316 ? 15.019 1.106 12.750 1.00 40.97 316 ILE A N 1
ATOM 2442 C CA . ILE A 1 316 ? 15.194 1.016 14.198 1.00 40.97 316 ILE A CA 1
ATOM 2443 C C . ILE A 1 316 ? 16.555 0.338 14.435 1.00 40.97 316 ILE A C 1
ATOM 2445 O O . ILE A 1 316 ? 16.701 -0.845 14.147 1.00 40.97 316 ILE A O 1
ATOM 2449 N N . ASP A 1 317 ? 17.545 1.099 14.903 1.00 43.28 317 ASP A N 1
ATOM 2450 C CA . ASP A 1 317 ? 18.762 0.632 15.590 1.00 43.28 317 ASP A CA 1
ATOM 2451 C C . ASP A 1 317 ? 19.494 -0.597 14.997 1.00 43.28 317 ASP A C 1
ATOM 2453 O O . ASP A 1 317 ? 19.781 -1.571 15.698 1.00 43.28 317 ASP A O 1
ATOM 2457 N N . GLY A 1 318 ? 19.868 -0.553 13.713 1.00 52.16 318 GLY A N 1
ATOM 2458 C CA . GLY A 1 318 ? 20.673 -1.609 13.087 1.00 52.16 318 GLY A CA 1
ATOM 2459 C C . GLY A 1 318 ? 21.298 -1.211 11.751 1.00 52.16 318 GLY A C 1
ATOM 2460 O O . GLY A 1 318 ? 20.827 -0.306 11.073 1.00 52.16 318 GLY A O 1
ATOM 2461 N N . LEU A 1 319 ? 22.382 -1.893 11.377 1.00 58.62 319 LEU A N 1
ATOM 2462 C CA . LEU A 1 319 ? 23.013 -1.769 10.061 1.00 58.62 319 LEU A CA 1
ATOM 2463 C C . LEU A 1 319 ? 22.021 -2.293 8.984 1.00 58.62 319 LEU A C 1
ATOM 2465 O O . LEU A 1 319 ? 21.336 -3.281 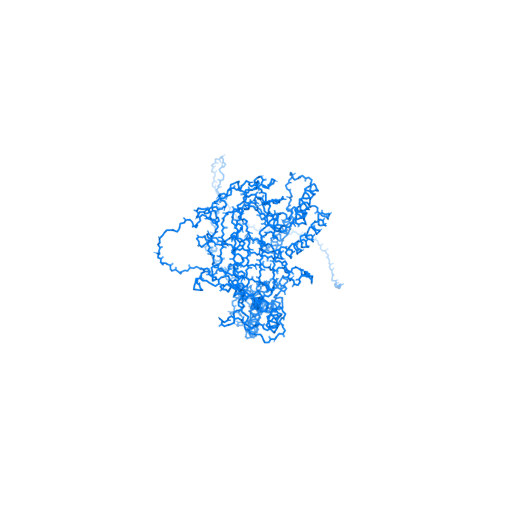9.256 1.00 58.62 319 LEU A O 1
ATOM 2469 N N . PRO A 1 320 ? 21.882 -1.681 7.793 1.00 64.81 320 PRO A N 1
ATOM 2470 C CA . PRO A 1 320 ? 20.898 -2.107 6.795 1.00 64.81 320 PRO A CA 1
ATOM 2471 C C . PRO A 1 320 ? 21.143 -3.516 6.264 1.00 64.81 320 PRO A C 1
ATOM 2473 O O . PRO A 1 320 ? 22.245 -3.847 5.825 1.00 64.81 320 PRO A O 1
ATOM 2476 N N . THR A 1 321 ? 20.103 -4.351 6.282 1.00 65.56 321 THR A N 1
ATOM 2477 C CA . THR A 1 321 ? 20.092 -5.673 5.649 1.00 65.56 321 THR A CA 1
ATOM 2478 C C . THR A 1 321 ? 19.701 -5.547 4.173 1.00 65.56 321 THR A C 1
ATOM 2480 O O . THR A 1 321 ? 18.703 -4.892 3.867 1.00 65.56 321 THR A O 1
ATOM 2483 N N . PRO A 1 322 ? 20.468 -6.136 3.238 1.00 69.19 322 PRO A N 1
ATOM 2484 C CA . PRO A 1 322 ? 20.106 -6.122 1.826 1.00 69.19 322 PRO A CA 1
ATOM 2485 C C . PRO A 1 322 ? 18.926 -7.072 1.580 1.00 69.19 322 PRO A C 1
ATOM 2487 O O . PRO A 1 322 ? 19.030 -8.266 1.846 1.00 69.19 322 PRO A O 1
ATOM 2490 N N . HIS A 1 323 ? 17.818 -6.535 1.070 1.00 77.19 323 HIS A N 1
ATOM 2491 C CA . HIS A 1 323 ? 16.621 -7.294 0.683 1.00 77.19 323 HIS A CA 1
ATOM 2492 C C . HIS A 1 323 ? 16.468 -7.322 -0.836 1.00 77.19 323 HIS A C 1
ATOM 2494 O O . HIS A 1 323 ? 17.003 -6.447 -1.517 1.00 77.19 323 HIS A O 1
ATOM 2500 N N . CYS A 1 324 ? 15.729 -8.289 -1.384 1.00 84.69 324 CYS A N 1
ATOM 2501 C CA . CYS A 1 324 ? 15.445 -8.297 -2.818 1.00 84.69 324 CYS A CA 1
ATOM 2502 C C . CYS A 1 324 ? 14.655 -7.038 -3.230 1.00 84.69 324 CYS A C 1
ATOM 2504 O O . CYS A 1 324 ? 13.728 -6.608 -2.545 1.00 84.69 324 CYS A O 1
ATOM 2506 N N . GLU A 1 325 ? 14.985 -6.474 -4.391 1.00 88.81 325 GLU A N 1
ATOM 2507 C CA . GLU A 1 325 ? 14.220 -5.379 -4.998 1.00 88.81 325 GLU A CA 1
ATOM 2508 C C . GLU A 1 325 ? 13.119 -5.929 -5.900 1.00 88.81 325 GLU A C 1
ATOM 2510 O O . GLU A 1 325 ? 13.280 -7.006 -6.481 1.00 88.81 325 GLU A O 1
ATOM 2515 N N . TYR A 1 326 ? 12.013 -5.195 -6.048 1.00 90.50 326 TYR A N 1
ATOM 2516 C CA . TYR A 1 326 ? 10.828 -5.689 -6.744 1.00 90.50 326 TYR A CA 1
ATOM 2517 C C . TYR A 1 326 ? 10.187 -4.647 -7.654 1.00 90.50 326 TYR A C 1
ATOM 2519 O O . TYR A 1 326 ? 9.973 -3.490 -7.290 1.00 90.50 326 TYR A O 1
ATOM 2527 N N . ILE A 1 327 ? 9.788 -5.120 -8.830 1.00 94.94 327 ILE A N 1
ATOM 2528 C CA . ILE A 1 327 ? 8.952 -4.420 -9.801 1.00 94.94 327 ILE A CA 1
ATOM 2529 C C . ILE A 1 327 ? 7.648 -5.203 -9.898 1.00 94.94 327 ILE A C 1
ATOM 2531 O O . ILE A 1 327 ? 7.652 -6.400 -10.181 1.00 94.94 327 ILE A O 1
ATOM 2535 N N . LEU A 1 328 ? 6.526 -4.542 -9.646 1.00 94.00 328 LEU A N 1
ATOM 2536 C CA . LEU A 1 328 ? 5.212 -5.164 -9.583 1.00 94.00 328 LEU A CA 1
ATOM 2537 C C . LEU A 1 328 ? 4.285 -4.507 -10.596 1.00 94.00 328 LEU A C 1
ATOM 2539 O O . LEU A 1 328 ? 4.087 -3.293 -10.589 1.00 94.00 328 LEU A O 1
ATOM 2543 N N . PHE A 1 329 ? 3.671 -5.335 -11.435 1.00 95.38 329 PHE A N 1
ATOM 2544 C CA . PHE A 1 329 ? 2.530 -4.947 -12.249 1.00 95.38 329 PHE A CA 1
ATOM 2545 C C . PHE A 1 329 ? 1.275 -5.644 -11.725 1.00 95.38 329 PHE A C 1
ATOM 2547 O O . PHE A 1 329 ? 1.256 -6.859 -11.515 1.00 95.38 329 PHE A O 1
ATOM 2554 N N . ALA A 1 330 ? 0.221 -4.871 -11.496 1.00 93.31 330 ALA A N 1
ATOM 2555 C CA . ALA A 1 330 ? -1.066 -5.354 -11.030 1.00 93.31 330 ALA A CA 1
ATOM 2556 C C . ALA A 1 330 ? -2.175 -4.846 -11.948 1.00 93.31 330 ALA A C 1
ATOM 2558 O O . ALA A 1 330 ? -2.198 -3.688 -12.342 1.00 93.31 330 ALA A O 1
ATOM 2559 N N . GLN A 1 331 ? -3.118 -5.720 -12.271 1.00 92.94 331 GLN A N 1
ATOM 2560 C CA . GLN A 1 331 ? -4.277 -5.415 -13.094 1.00 92.94 331 GLN A CA 1
ATOM 2561 C C . GLN A 1 331 ? -5.545 -5.653 -12.274 1.00 92.94 331 GLN A C 1
ATOM 2563 O O . GLN A 1 331 ? -5.788 -6.762 -11.788 1.00 92.94 331 GLN A O 1
ATOM 2568 N N . VAL A 1 332 ? -6.359 -4.607 -12.141 1.00 91.00 332 VAL A N 1
ATOM 2569 C CA . VAL A 1 332 ? -7.686 -4.670 -11.527 1.00 91.00 332 VAL A CA 1
ATOM 2570 C C . VAL A 1 332 ? -8.612 -5.467 -12.438 1.00 91.00 332 VAL A C 1
ATOM 2572 O O . VAL A 1 332 ? -8.727 -5.180 -13.632 1.00 91.00 332 VAL A O 1
ATOM 2575 N N . GLN A 1 333 ? -9.254 -6.482 -11.868 1.00 89.31 333 GLN A N 1
ATOM 2576 C CA . GLN A 1 333 ? -10.203 -7.341 -12.566 1.00 89.31 333 GLN A CA 1
ATOM 2577 C C . GLN A 1 333 ? -11.622 -6.747 -12.521 1.00 89.31 333 GLN A C 1
ATOM 2579 O O . GLN A 1 333 ? -11.949 -6.002 -11.589 1.00 89.31 333 GLN A O 1
ATOM 2584 N N . PRO A 1 334 ? -12.476 -7.056 -13.516 1.00 87.50 334 PRO A N 1
ATOM 2585 C CA . PRO A 1 334 ? -13.845 -6.560 -13.558 1.00 87.50 334 PRO A CA 1
ATOM 2586 C C . PRO A 1 334 ? -14.669 -7.047 -12.359 1.00 87.50 334 PRO A C 1
ATOM 2588 O O . PRO A 1 334 ? -14.488 -8.159 -11.855 1.00 87.50 334 PRO A O 1
ATOM 2591 N N . LEU A 1 335 ? -15.596 -6.202 -11.907 1.00 86.19 335 LEU A N 1
ATOM 2592 C CA . LEU A 1 335 ? -16.442 -6.470 -10.747 1.00 86.19 335 LEU A CA 1
ATOM 2593 C C . LEU A 1 335 ? -17.342 -7.686 -10.992 1.00 86.19 335 LEU A C 1
ATOM 2595 O O . LEU A 1 335 ? -17.960 -7.817 -12.049 1.00 86.19 335 LEU A O 1
ATOM 2599 N N . LYS A 1 336 ? -17.469 -8.549 -9.980 1.00 82.19 336 LYS A N 1
ATOM 2600 C CA . LYS A 1 336 ? -18.394 -9.689 -9.979 1.00 82.19 336 LYS A CA 1
ATOM 2601 C C . LYS A 1 336 ? -19.503 -9.457 -8.951 1.00 82.19 336 LYS A C 1
ATOM 2603 O O . LYS A 1 336 ? -19.218 -9.371 -7.758 1.00 82.19 336 LYS A O 1
ATOM 2608 N N . PHE A 1 337 ? -20.758 -9.417 -9.389 1.00 78.31 337 PHE A N 1
ATOM 2609 C CA . PHE A 1 337 ? -21.931 -9.377 -8.510 1.00 78.31 337 PHE A CA 1
ATOM 2610 C C . PHE A 1 337 ? -22.579 -10.761 -8.470 1.00 78.31 337 PHE A C 1
ATOM 2612 O O . PHE A 1 337 ? -22.903 -11.324 -9.512 1.00 78.31 337 PHE A O 1
ATOM 2619 N N . ASN A 1 338 ? -22.761 -11.335 -7.276 1.00 71.81 338 ASN A N 1
ATOM 2620 C CA . ASN A 1 338 ? -23.308 -12.691 -7.094 1.00 71.81 338 ASN A CA 1
ATOM 2621 C C . ASN A 1 338 ? -22.603 -13.769 -7.950 1.00 71.81 338 ASN A C 1
ATOM 2623 O O . ASN A 1 338 ? -23.238 -14.700 -8.434 1.00 71.81 338 ASN A O 1
ATOM 2627 N N . GLY A 1 339 ? -21.290 -13.625 -8.168 1.00 64.62 339 GLY A N 1
ATOM 2628 C CA . GLY A 1 339 ? -20.493 -14.541 -8.995 1.00 64.62 339 GLY A CA 1
ATOM 2629 C C . GLY A 1 339 ? -20.614 -14.324 -10.509 1.00 64.62 339 GLY A C 1
ATOM 2630 O O . GLY A 1 339 ? -19.909 -14.986 -11.265 1.00 64.62 339 GLY A O 1
ATOM 2631 N N . LEU A 1 340 ? -21.447 -13.382 -10.958 1.00 66.81 340 LEU A N 1
ATOM 2632 C CA . LEU A 1 340 ? -21.576 -12.995 -12.359 1.00 66.81 340 LEU A CA 1
ATOM 2633 C C . LEU A 1 340 ? -20.772 -11.726 -12.629 1.00 66.81 340 LEU A C 1
ATOM 2635 O O . LEU A 1 340 ? -20.862 -10.742 -11.894 1.00 66.81 340 LEU A O 1
ATOM 2639 N N . GLU A 1 341 ? -19.976 -11.750 -13.692 1.00 67.69 341 GLU A N 1
ATOM 2640 C CA . GLU A 1 341 ? -19.211 -10.587 -14.132 1.00 67.69 341 GLU A CA 1
ATOM 2641 C C . GLU A 1 341 ? -20.156 -9.446 -14.534 1.00 67.69 341 GLU A C 1
ATOM 2643 O O . GLU A 1 341 ? -21.119 -9.648 -15.279 1.00 67.69 341 GLU A O 1
ATOM 2648 N N . TYR A 1 342 ? -19.879 -8.234 -14.053 1.00 69.25 342 TYR A N 1
ATOM 2649 C CA . TYR A 1 342 ? -20.612 -7.040 -14.444 1.00 69.25 342 TYR A CA 1
ATOM 2650 C C . TYR A 1 342 ? -20.275 -6.693 -15.897 1.00 69.25 342 TYR A C 1
ATOM 2652 O O . TYR A 1 342 ? -19.148 -6.318 -16.246 1.00 69.25 342 TYR A O 1
ATOM 2660 N N . GLN A 1 343 ? -21.267 -6.870 -16.765 1.00 64.56 343 GLN A N 1
ATOM 2661 C CA . GLN A 1 343 ? -21.128 -6.685 -18.206 1.00 64.56 343 GLN A CA 1
ATOM 2662 C C . GLN A 1 343 ? -21.874 -5.461 -18.731 1.00 64.56 343 GLN A C 1
ATOM 2664 O O . GLN A 1 343 ? -21.955 -5.323 -19.948 1.00 64.56 343 GLN A O 1
ATOM 2669 N N . ASP A 1 344 ? -22.422 -4.588 -17.878 1.00 62.66 344 ASP A N 1
ATOM 2670 C CA . ASP A 1 344 ? -23.055 -3.366 -18.380 1.00 62.66 344 ASP A CA 1
ATOM 2671 C C . ASP A 1 344 ? -21.995 -2.478 -19.048 1.00 62.66 344 ASP A C 1
ATOM 2673 O O . ASP A 1 344 ? -20.973 -2.132 -18.455 1.00 62.66 344 ASP A O 1
ATOM 2677 N N . ARG A 1 345 ? -22.230 -2.186 -20.329 1.00 60.47 345 ARG A N 1
ATOM 2678 C CA . ARG A 1 345 ? -21.313 -1.473 -21.236 1.00 60.47 345 ARG A CA 1
ATOM 2679 C C . ARG A 1 345 ? -21.808 -0.064 -21.548 1.00 60.47 345 ARG A C 1
ATOM 2681 O O . ARG A 1 345 ? -21.224 0.628 -22.376 1.00 60.47 345 ARG A O 1
ATOM 2688 N N . SER A 1 346 ? -22.932 0.334 -20.954 1.00 60.00 346 SER A N 1
ATOM 2689 C CA . SER A 1 346 ? -23.515 1.655 -21.140 1.00 60.00 346 SER A CA 1
ATOM 2690 C C . SER A 1 346 ? -22.684 2.714 -20.403 1.00 60.00 346 SER A C 1
ATOM 2692 O O . SER A 1 346 ? -22.140 2.412 -19.341 1.00 60.00 346 SER A O 1
ATOM 2694 N N . PRO A 1 347 ? -22.654 3.986 -20.850 1.00 61.56 347 PRO A N 1
ATOM 2695 C CA . PRO A 1 347 ? -22.130 5.099 -20.043 1.00 61.56 347 PRO A CA 1
ATOM 2696 C C . PRO A 1 347 ? -22.786 5.205 -18.650 1.00 61.56 347 PRO A C 1
ATOM 2698 O O . PRO A 1 347 ? -22.229 5.815 -17.738 1.00 61.56 347 PRO A O 1
ATOM 2701 N N . LYS A 1 348 ? -23.945 4.559 -18.453 1.00 62.16 348 LYS A N 1
ATOM 2702 C CA . LYS A 1 348 ? -24.580 4.367 -17.142 1.00 62.16 348 LYS A CA 1
ATOM 2703 C C . LYS A 1 348 ? -23.769 3.473 -16.190 1.00 62.16 348 LYS A C 1
ATOM 2705 O O . LYS A 1 348 ? -23.801 3.722 -14.992 1.00 62.16 348 LYS A O 1
ATOM 2710 N N . GLY A 1 349 ? -23.011 2.497 -16.693 1.00 65.88 349 GLY A N 1
ATOM 2711 C CA . GLY A 1 349 ? -22.154 1.622 -15.881 1.00 65.88 349 GLY A CA 1
ATOM 2712 C C . GLY A 1 349 ? -20.997 2.377 -15.218 1.00 65.88 349 GLY A C 1
ATOM 2713 O O . GLY A 1 349 ? -20.708 2.170 -14.041 1.00 65.88 349 GLY A O 1
ATOM 2714 N N . HIS A 1 350 ? -20.401 3.346 -15.924 1.00 67.88 350 HIS A N 1
ATOM 2715 C CA . HIS A 1 350 ? -19.392 4.233 -15.332 1.00 67.88 350 HIS A CA 1
ATOM 2716 C C . HIS A 1 350 ? -19.975 5.123 -14.228 1.00 67.88 350 HIS A C 1
ATOM 2718 O O . HIS A 1 350 ? -19.372 5.263 -13.163 1.00 67.88 350 HIS A O 1
ATOM 2724 N N . ALA A 1 351 ? -21.175 5.670 -14.446 1.00 74.31 351 ALA A N 1
ATOM 2725 C CA . ALA A 1 351 ? -21.886 6.410 -13.408 1.00 74.31 351 ALA A CA 1
ATOM 2726 C C . ALA A 1 351 ? -22.189 5.525 -12.186 1.00 74.31 351 ALA A C 1
ATOM 2728 O O . ALA A 1 351 ? -22.002 5.973 -11.059 1.00 74.31 351 ALA A O 1
ATOM 2729 N N . PHE A 1 352 ? -22.558 4.261 -12.409 1.00 82.69 352 PHE A N 1
ATOM 2730 C CA . PHE A 1 352 ? -22.907 3.313 -11.355 1.00 82.69 352 PHE A CA 1
ATOM 2731 C C . PHE A 1 352 ? -21.725 2.928 -10.454 1.00 82.69 352 PHE A C 1
ATOM 2733 O O . PHE A 1 352 ? -21.837 3.002 -9.232 1.00 82.69 352 PHE A O 1
ATOM 2740 N N . VAL A 1 353 ? -20.566 2.561 -11.016 1.00 83.50 353 VAL A N 1
ATOM 2741 C CA . VAL A 1 353 ? -19.390 2.235 -10.181 1.00 83.50 353 VAL A CA 1
ATOM 2742 C C . VAL A 1 353 ? -18.926 3.459 -9.397 1.00 83.50 353 VAL A C 1
ATOM 2744 O O . VAL A 1 353 ? -18.602 3.351 -8.216 1.00 83.50 353 VAL A O 1
ATOM 2747 N N . ARG A 1 354 ? -18.949 4.638 -10.023 1.00 84.06 354 ARG A N 1
ATOM 2748 C CA . ARG A 1 354 ? -18.604 5.893 -9.353 1.00 84.06 354 ARG A CA 1
ATOM 2749 C C . ARG A 1 354 ? -19.593 6.246 -8.239 1.00 84.06 354 ARG A C 1
ATOM 2751 O O . ARG A 1 354 ? -19.167 6.781 -7.223 1.00 84.06 354 ARG A O 1
ATOM 2758 N N . GLU A 1 355 ? -20.879 5.949 -8.404 1.00 86.81 355 GLU A N 1
ATOM 2759 C CA . GLU A 1 355 ? -21.897 6.111 -7.360 1.00 86.81 355 GLU A CA 1
ATOM 2760 C C . GLU A 1 355 ? -21.621 5.189 -6.168 1.00 86.81 355 GLU A C 1
ATOM 2762 O O . GLU A 1 355 ? -21.582 5.664 -5.035 1.00 86.81 355 GLU A O 1
ATOM 2767 N N . ILE A 1 356 ? -21.295 3.913 -6.418 1.00 87.75 356 ILE A N 1
ATOM 2768 C CA . ILE A 1 356 ? -20.871 2.978 -5.364 1.00 87.75 356 ILE A CA 1
ATOM 2769 C C . ILE A 1 356 ? -19.620 3.501 -4.645 1.00 87.75 356 ILE A C 1
ATOM 2771 O O . ILE A 1 356 ? -19.558 3.494 -3.418 1.00 87.75 356 ILE A O 1
ATOM 2775 N N . GLU A 1 357 ? -18.603 3.956 -5.379 1.00 86.19 357 GLU A N 1
ATOM 2776 C CA . GLU A 1 357 ? -17.366 4.462 -4.774 1.00 86.19 357 GLU A CA 1
ATOM 2777 C C . GLU A 1 357 ? -17.567 5.757 -3.987 1.00 86.19 357 GLU A C 1
ATOM 2779 O O . GLU A 1 357 ? -16.932 5.938 -2.944 1.00 86.19 357 GLU A O 1
ATOM 2784 N N . ASN A 1 358 ? -18.441 6.639 -4.470 1.00 87.94 358 ASN A N 1
ATOM 2785 C CA . ASN A 1 358 ? -18.802 7.866 -3.778 1.00 87.94 358 ASN A CA 1
ATOM 2786 C C . ASN A 1 358 ? -19.554 7.562 -2.484 1.00 87.94 358 ASN A C 1
ATOM 2788 O O . ASN A 1 358 ? -19.135 8.073 -1.453 1.00 87.94 358 ASN A O 1
ATOM 2792 N N . GLU A 1 359 ? -20.561 6.686 -2.513 1.00 89.50 359 GLU A N 1
ATOM 2793 C CA . GLU A 1 359 ? -21.314 6.282 -1.316 1.00 89.50 359 GLU A CA 1
ATOM 2794 C C . GLU A 1 359 ? -20.407 5.582 -0.288 1.00 89.50 359 GLU A C 1
ATOM 2796 O O . GLU A 1 359 ? -20.502 5.826 0.911 1.00 89.50 359 GLU A O 1
ATOM 2801 N N . LEU A 1 360 ? -19.457 4.748 -0.731 1.00 86.19 360 LEU A N 1
ATOM 2802 C CA . LEU A 1 360 ? -18.504 4.108 0.184 1.00 86.19 360 LEU A CA 1
ATOM 2803 C C . LEU A 1 360 ? -17.558 5.111 0.857 1.00 86.19 360 LEU A C 1
ATOM 2805 O O . LEU A 1 360 ? -17.169 4.918 2.011 1.00 86.19 360 LEU A O 1
ATOM 2809 N N . ARG A 1 361 ? -17.154 6.167 0.143 1.00 82.25 361 ARG A N 1
ATOM 2810 C CA . ARG A 1 361 ? -16.224 7.180 0.660 1.00 82.25 361 ARG A CA 1
ATOM 2811 C C . ARG A 1 361 ? -16.933 8.240 1.502 1.00 82.25 361 ARG A C 1
ATOM 2813 O O . ARG A 1 361 ? -16.397 8.663 2.527 1.00 82.25 361 ARG A O 1
ATOM 2820 N N . PHE A 1 362 ? -18.112 8.651 1.058 1.00 86.19 362 PHE A N 1
ATOM 2821 C CA . PHE A 1 362 ? -18.969 9.665 1.653 1.00 86.19 362 PHE A CA 1
ATOM 2822 C C . PHE A 1 362 ? -20.372 9.056 1.796 1.00 86.19 362 PHE A C 1
ATOM 2824 O O . PHE A 1 362 ? -21.157 9.120 0.855 1.00 86.19 362 PHE A O 1
ATOM 2831 N N . PRO A 1 363 ? -20.659 8.392 2.931 1.00 83.00 363 PRO A N 1
ATOM 2832 C CA . PRO A 1 363 ? -21.926 7.698 3.122 1.00 83.00 363 PRO A CA 1
ATOM 2833 C C . PRO A 1 363 ? -23.068 8.706 3.271 1.00 83.00 363 PRO A C 1
ATOM 2835 O O . PRO A 1 363 ? -23.221 9.312 4.334 1.00 83.00 363 PRO A O 1
ATOM 2838 N N . ASP A 1 364 ? -23.869 8.850 2.216 1.00 83.81 364 ASP A N 1
ATOM 2839 C CA . ASP A 1 364 ? -25.048 9.720 2.162 1.00 83.81 364 ASP A CA 1
ATOM 2840 C C . ASP A 1 364 ? -26.349 8.936 2.446 1.00 83.81 364 ASP A C 1
ATOM 2842 O O . ASP A 1 364 ? -27.410 9.528 2.653 1.00 83.81 364 ASP A O 1
ATOM 2846 N N . GLY A 1 365 ? -26.274 7.599 2.525 1.00 82.75 365 GLY A N 1
ATOM 2847 C CA . GLY A 1 365 ? -27.404 6.711 2.809 1.00 82.75 365 GLY A CA 1
ATOM 2848 C C . GLY A 1 365 ? -28.119 6.204 1.556 1.00 82.75 365 GLY A C 1
ATOM 2849 O O . GLY A 1 365 ? -29.245 5.704 1.650 1.00 82.75 365 GLY A O 1
ATOM 2850 N N . THR A 1 366 ? -27.488 6.323 0.387 1.00 84.75 366 THR A N 1
ATOM 2851 C CA . THR A 1 366 ? -28.040 5.844 -0.883 1.00 84.75 366 THR A CA 1
ATOM 2852 C C . THR A 1 366 ? -28.085 4.310 -0.885 1.00 84.75 366 THR A C 1
ATOM 2854 O O . THR A 1 366 ? -27.098 3.665 -0.518 1.00 84.75 366 THR A O 1
ATOM 2857 N N . PRO A 1 367 ? -29.202 3.672 -1.289 1.00 82.75 367 PRO A N 1
ATOM 2858 C CA . PRO A 1 367 ? -29.285 2.218 -1.319 1.00 82.75 367 PRO A CA 1
ATOM 2859 C C . PRO A 1 367 ? -28.387 1.650 -2.426 1.00 82.75 367 PRO A C 1
ATOM 2861 O O . PRO A 1 367 ? -28.762 1.621 -3.596 1.00 82.75 367 PRO A O 1
ATOM 2864 N N . ILE A 1 368 ? -27.209 1.161 -2.042 1.00 84.69 368 ILE A N 1
ATOM 2865 C CA . ILE A 1 368 ? -26.279 0.449 -2.927 1.00 84.69 368 ILE A CA 1
ATOM 2866 C C . ILE A 1 368 ? -26.386 -1.072 -2.736 1.00 84.69 368 ILE A C 1
ATOM 2868 O O . ILE A 1 368 ? -26.685 -1.543 -1.632 1.00 84.69 368 ILE A O 1
ATOM 2872 N N . PRO A 1 369 ? -26.137 -1.881 -3.786 1.00 83.50 369 PRO A N 1
ATOM 2873 C CA . PRO A 1 369 ? -25.989 -3.322 -3.615 1.00 83.50 369 PRO A CA 1
ATOM 2874 C C . PRO A 1 369 ? -24.763 -3.638 -2.752 1.00 83.50 369 PRO A C 1
ATOM 2876 O O . PRO A 1 369 ? -23.890 -2.794 -2.545 1.00 83.50 369 PRO A O 1
ATOM 2879 N N . GLN A 1 370 ? -24.672 -4.880 -2.270 1.00 83.69 370 GLN A N 1
ATOM 2880 C CA . GLN A 1 370 ? -23.507 -5.316 -1.502 1.00 83.69 370 GLN A CA 1
ATOM 2881 C C . GLN A 1 370 ? -22.216 -5.072 -2.306 1.00 83.69 370 GLN A C 1
ATOM 2883 O O . GLN A 1 370 ? -22.107 -5.582 -3.427 1.00 83.69 370 GLN A O 1
ATOM 2888 N N . PRO A 1 371 ? -21.249 -4.307 -1.761 1.00 85.62 371 PRO A N 1
ATOM 2889 C CA . PRO A 1 371 ? -20.027 -3.972 -2.477 1.00 85.62 371 PRO A CA 1
ATOM 2890 C C . PRO A 1 371 ? -19.242 -5.234 -2.861 1.00 85.62 371 PRO A C 1
ATOM 2892 O O . PRO A 1 371 ? -18.915 -6.038 -1.979 1.00 85.62 371 PRO A O 1
ATOM 2895 N N . PRO A 1 372 ? -18.916 -5.432 -4.150 1.00 87.75 372 PRO A N 1
ATOM 2896 C CA . PRO A 1 372 ? -18.135 -6.581 -4.579 1.00 87.75 372 PRO A CA 1
ATOM 2897 C C . PRO A 1 372 ? -16.694 -6.492 -4.065 1.00 87.75 372 PRO A C 1
ATOM 2899 O O . PRO A 1 372 ? -16.149 -5.406 -3.842 1.00 87.75 372 PRO A O 1
ATOM 2902 N N . LYS A 1 373 ? -16.062 -7.654 -3.885 1.00 88.56 373 LYS A N 1
ATOM 2903 C CA . LYS A 1 373 ? -14.660 -7.749 -3.455 1.00 88.56 373 LYS A CA 1
ATOM 2904 C C . LYS A 1 373 ? -13.728 -7.188 -4.533 1.00 88.56 373 LYS A C 1
ATOM 2906 O O . LYS A 1 373 ? -14.007 -7.308 -5.724 1.00 88.56 373 LYS A O 1
ATOM 2911 N N . LEU A 1 374 ? -12.614 -6.601 -4.109 1.00 87.25 374 LEU A N 1
ATOM 2912 C CA . LEU A 1 374 ? -11.548 -6.154 -4.999 1.00 87.25 374 LEU A CA 1
ATOM 2913 C C . LEU A 1 374 ? -10.721 -7.371 -5.429 1.00 87.25 374 LEU A C 1
ATOM 2915 O O . LEU A 1 374 ? -10.244 -8.108 -4.568 1.00 87.25 374 LEU A O 1
ATOM 2919 N N . GLN A 1 375 ? -10.549 -7.574 -6.734 1.00 89.56 375 GLN A N 1
ATOM 2920 C CA . GLN A 1 375 ? -9.749 -8.662 -7.296 1.00 89.56 375 GLN A CA 1
ATOM 2921 C C . GLN A 1 375 ? -8.622 -8.081 -8.163 1.00 89.56 375 GLN A C 1
ATOM 2923 O O . GLN A 1 375 ? -8.889 -7.296 -9.074 1.00 89.56 375 GLN A O 1
ATOM 2928 N N . LEU A 1 376 ? -7.372 -8.457 -7.880 1.00 89.81 376 LEU A N 1
ATOM 2929 C CA . LEU A 1 376 ? -6.180 -8.011 -8.606 1.00 89.81 376 LEU A CA 1
ATOM 2930 C C . LEU A 1 376 ? -5.393 -9.218 -9.114 1.00 89.81 376 LEU A C 1
ATOM 2932 O O . LEU A 1 376 ? -5.033 -10.094 -8.329 1.00 89.81 376 LEU A O 1
ATOM 2936 N N . SER A 1 377 ? -5.072 -9.235 -10.406 1.00 91.12 377 SER A N 1
ATOM 2937 C CA . SER A 1 377 ? -4.081 -10.157 -10.970 1.00 91.12 377 SER A CA 1
ATOM 2938 C C . SER A 1 377 ? -2.727 -9.467 -11.028 1.00 91.12 377 SER A C 1
ATOM 2940 O O . SER A 1 377 ? -2.617 -8.381 -11.594 1.00 91.12 377 SER A O 1
ATOM 2942 N N . THR A 1 378 ? -1.703 -10.086 -10.462 1.00 91.44 378 THR A N 1
ATOM 2943 C CA . THR A 1 378 ? -0.392 -9.465 -10.268 1.00 91.44 378 THR A CA 1
ATOM 2944 C C . THR A 1 378 ? 0.745 -10.338 -10.779 1.00 91.44 378 THR A C 1
ATOM 2946 O O . THR A 1 378 ? 0.676 -11.573 -10.732 1.00 91.44 378 THR A O 1
ATOM 2949 N N . ILE A 1 379 ? 1.801 -9.667 -11.231 1.00 92.81 379 ILE A N 1
ATOM 2950 C CA . ILE A 1 379 ? 3.109 -10.234 -11.533 1.00 92.81 379 ILE A CA 1
ATOM 2951 C C . ILE A 1 379 ? 4.192 -9.370 -10.892 1.00 92.81 379 ILE A C 1
ATOM 2953 O O . ILE A 1 379 ? 4.141 -8.142 -10.935 1.00 92.81 379 ILE A O 1
ATOM 2957 N N . ILE A 1 380 ? 5.168 -10.029 -10.286 1.00 91.88 380 ILE A N 1
ATOM 2958 C CA . ILE A 1 380 ? 6.295 -9.426 -9.595 1.00 91.88 380 ILE A CA 1
ATOM 2959 C C . ILE A 1 380 ? 7.570 -9.949 -10.242 1.00 91.88 380 ILE A C 1
ATOM 2961 O O . ILE A 1 380 ? 7.705 -11.146 -10.493 1.00 91.88 380 ILE A O 1
ATOM 2965 N N . PHE A 1 381 ? 8.512 -9.054 -10.486 1.00 92.56 381 PHE A N 1
ATOM 2966 C CA . PHE A 1 381 ? 9.839 -9.360 -10.985 1.00 92.56 381 PHE A CA 1
ATOM 2967 C C . PHE A 1 381 ? 10.882 -8.771 -10.041 1.00 92.56 381 PHE A C 1
ATOM 2969 O O . PHE A 1 381 ? 10.832 -7.580 -9.735 1.00 92.56 381 PHE A O 1
ATOM 2976 N N . SER A 1 382 ? 11.818 -9.607 -9.588 1.00 91.25 382 SER A N 1
ATOM 2977 C CA . SER A 1 382 ? 12.980 -9.155 -8.831 1.00 91.25 382 SER A CA 1
ATOM 2978 C C . SER A 1 382 ? 14.218 -9.149 -9.733 1.00 91.25 382 SER A C 1
ATOM 2980 O O . SER A 1 382 ? 14.690 -10.229 -10.103 1.00 91.25 382 SER A O 1
ATOM 2982 N N . PRO A 1 383 ? 14.755 -7.970 -10.113 1.00 89.44 383 PRO A N 1
ATOM 2983 C CA . PRO A 1 383 ? 15.954 -7.886 -10.951 1.00 89.44 383 PRO A CA 1
ATOM 2984 C C . PRO A 1 383 ? 17.230 -8.279 -10.196 1.00 89.44 383 PRO A C 1
ATOM 2986 O O . PRO A 1 383 ? 18.253 -8.547 -10.815 1.00 89.44 383 PRO A O 1
ATOM 2989 N N . ASP A 1 384 ? 17.170 -8.315 -8.871 1.00 85.94 384 ASP A N 1
ATOM 2990 C CA . ASP A 1 384 ? 18.285 -8.655 -8.001 1.00 85.94 384 ASP A CA 1
ATOM 2991 C C . ASP A 1 384 ? 18.379 -10.177 -7.795 1.00 85.94 384 ASP A C 1
ATOM 2993 O O . ASP A 1 384 ? 19.261 -10.870 -8.311 1.00 85.94 384 ASP A O 1
ATOM 2997 N N . CYS A 1 385 ? 17.330 -10.734 -7.188 1.00 83.19 385 CYS A N 1
ATOM 2998 C CA . CYS A 1 385 ? 17.247 -12.148 -6.848 1.00 83.19 385 CYS A CA 1
ATOM 2999 C C . CYS A 1 385 ? 16.878 -13.043 -8.049 1.00 83.19 385 CYS A C 1
ATOM 3001 O O . CYS A 1 385 ? 16.939 -14.270 -7.955 1.00 83.19 385 CYS A O 1
ATOM 3003 N N . GLY A 1 386 ? 16.511 -12.454 -9.195 1.00 81.81 386 GLY A N 1
ATOM 3004 C CA . GLY A 1 386 ? 16.362 -13.140 -10.486 1.00 81.81 386 GLY A CA 1
ATOM 3005 C C . GLY A 1 386 ? 15.094 -13.990 -10.654 1.00 81.81 386 GLY A C 1
ATOM 3006 O O . GLY A 1 386 ? 14.934 -14.679 -11.671 1.00 81.81 386 GLY A O 1
ATOM 3007 N N . PHE A 1 387 ? 14.174 -13.951 -9.690 1.00 84.69 387 PHE A N 1
ATOM 3008 C CA . PHE A 1 387 ? 12.916 -14.694 -9.744 1.00 84.69 387 PHE A CA 1
ATOM 3009 C C . PHE A 1 387 ? 11.731 -13.815 -10.161 1.00 84.69 387 PHE A C 1
ATOM 3011 O O . PHE A 1 387 ? 11.764 -12.583 -10.111 1.00 84.69 387 PHE A O 1
ATOM 3018 N N . MET A 1 388 ? 10.654 -14.477 -10.582 1.00 88.75 388 MET A N 1
ATOM 3019 C CA . MET A 1 388 ? 9.380 -13.837 -10.898 1.00 88.75 388 MET A CA 1
ATOM 3020 C C . MET A 1 388 ? 8.249 -14.577 -10.196 1.00 88.75 388 MET A C 1
ATOM 3022 O O . MET A 1 388 ? 8.209 -15.808 -10.213 1.00 88.75 388 MET A O 1
ATOM 3026 N N . LEU A 1 389 ? 7.314 -13.832 -9.617 1.00 88.31 389 LEU A N 1
ATOM 3027 C CA . LEU A 1 389 ? 6.127 -14.373 -8.965 1.00 88.31 389 LEU A CA 1
ATOM 3028 C C . LEU A 1 389 ? 4.880 -13.914 -9.708 1.00 88.31 389 LEU A C 1
ATOM 3030 O O . LEU A 1 389 ? 4.767 -12.762 -10.108 1.00 88.31 389 LEU A O 1
ATOM 3034 N N . GLU A 1 390 ? 3.920 -14.809 -9.861 1.00 89.62 390 GLU A N 1
ATOM 3035 C CA . GLU A 1 390 ? 2.605 -14.519 -10.412 1.00 89.62 390 GLU A CA 1
ATOM 3036 C C . GLU A 1 390 ? 1.526 -14.948 -9.413 1.00 89.62 390 GLU A C 1
ATOM 3038 O O . GLU A 1 390 ? 1.614 -16.003 -8.785 1.00 89.62 390 GLU A O 1
ATOM 3043 N N . SER A 1 391 ? 0.490 -14.127 -9.257 1.00 88.81 391 SER A N 1
ATOM 3044 C CA . SER A 1 391 ? -0.697 -14.509 -8.483 1.00 88.81 391 SER A CA 1
ATOM 3045 C C . SER A 1 391 ? -1.426 -15.704 -9.115 1.00 88.81 391 SER A C 1
ATOM 3047 O O . SER A 1 391 ? -1.683 -15.726 -10.320 1.00 88.81 391 SER A O 1
ATOM 3049 N N . LYS A 1 392 ? -1.821 -16.687 -8.298 1.00 86.94 392 LYS A N 1
ATOM 3050 C CA . LYS A 1 392 ? -2.558 -17.868 -8.769 1.00 86.94 392 LYS A CA 1
ATOM 3051 C C . LYS A 1 392 ? -3.978 -17.493 -9.196 1.00 86.94 392 LYS A C 1
ATOM 3053 O O . LYS A 1 392 ? -4.818 -17.191 -8.351 1.00 86.94 392 LYS A O 1
ATOM 3058 N N . GLY A 1 393 ? -4.244 -17.549 -10.497 1.00 84.50 393 GLY A N 1
ATOM 3059 C CA . GLY A 1 393 ? -5.584 -17.436 -11.066 1.00 84.50 393 GLY A CA 1
ATOM 3060 C C . GLY A 1 393 ? -5.616 -17.500 -12.601 1.00 84.50 393 GLY A C 1
ATOM 3061 O O . GLY A 1 393 ? -4.568 -17.659 -13.241 1.00 84.50 393 GLY A O 1
ATOM 3062 N N . PRO A 1 394 ? -6.814 -17.415 -13.206 1.00 79.69 394 PRO A N 1
ATOM 3063 C CA . PRO A 1 394 ? -6.994 -17.466 -14.658 1.00 79.69 394 PRO A CA 1
ATOM 3064 C C . PRO A 1 394 ? -6.331 -16.275 -15.371 1.00 79.69 394 PRO A C 1
ATOM 3066 O O . PRO A 1 394 ? -6.556 -15.139 -14.970 1.00 79.69 394 PRO A O 1
ATOM 3069 N N . PRO A 1 395 ? -5.580 -16.470 -16.470 1.00 74.19 395 PRO A N 1
ATOM 3070 C CA . PRO A 1 395 ? -5.659 -17.616 -17.379 1.00 74.19 395 PRO A CA 1
ATOM 3071 C C . PRO A 1 395 ? -4.658 -18.747 -17.100 1.00 74.19 395 PRO A C 1
ATOM 3073 O O . PRO A 1 395 ? -4.752 -19.792 -17.735 1.00 74.19 395 PRO A O 1
ATOM 3076 N N . GLY A 1 396 ? -3.682 -18.549 -16.207 1.00 72.75 396 GLY A N 1
ATOM 3077 C CA . GLY A 1 396 ? -2.606 -19.522 -15.971 1.00 72.75 396 GLY A CA 1
ATOM 3078 C C . GLY A 1 396 ? -3.004 -20.693 -15.069 1.00 72.75 396 GLY A C 1
ATOM 3079 O O . GLY A 1 396 ? -2.472 -21.789 -15.218 1.00 72.75 396 GLY A O 1
ATOM 3080 N N . PHE A 1 397 ? -3.951 -20.466 -14.160 1.00 80.75 397 PHE A N 1
ATOM 3081 C CA . PHE A 1 397 ? -4.436 -21.453 -13.197 1.00 80.75 397 PHE A CA 1
ATOM 3082 C C . PHE A 1 397 ? -5.960 -21.562 -13.267 1.00 80.75 397 PHE A C 1
ATOM 3084 O O . PHE A 1 397 ? -6.644 -20.590 -13.606 1.00 80.75 397 PHE A O 1
ATOM 3091 N N . ALA A 1 398 ? -6.508 -22.737 -12.953 1.00 76.62 398 ALA A N 1
ATOM 3092 C CA . ALA A 1 398 ? -7.955 -22.907 -12.920 1.00 76.62 398 ALA A CA 1
ATOM 3093 C C . ALA A 1 398 ? -8.557 -22.077 -11.767 1.00 76.62 398 ALA A C 1
ATOM 3095 O O . ALA A 1 398 ? -7.909 -21.919 -10.731 1.00 76.62 398 ALA A O 1
ATOM 3096 N N . PRO A 1 399 ? -9.816 -21.605 -11.869 1.00 76.06 399 PRO A N 1
ATOM 3097 C CA . PRO A 1 399 ? -10.478 -20.887 -10.773 1.00 76.06 399 PRO A CA 1
ATOM 3098 C C . PRO A 1 399 ? -10.536 -21.672 -9.449 1.00 76.06 399 PRO A C 1
ATOM 3100 O O . PRO A 1 399 ? -10.697 -21.078 -8.389 1.00 76.06 399 PRO A O 1
ATOM 3103 N N . VAL A 1 400 ? -10.398 -23.003 -9.509 1.00 75.69 400 VAL A N 1
ATOM 3104 C CA . VAL A 1 400 ? -10.336 -23.896 -8.339 1.00 75.69 400 VAL A CA 1
ATOM 3105 C C . VAL A 1 400 ? -9.033 -23.712 -7.547 1.00 75.69 400 VAL A C 1
ATOM 3107 O O . VAL A 1 400 ? -9.040 -23.848 -6.326 1.00 75.69 400 VAL A O 1
ATOM 3110 N N . ASP A 1 401 ? -7.934 -23.359 -8.218 1.00 74.56 401 ASP A N 1
ATOM 3111 C CA . ASP A 1 401 ? -6.611 -23.194 -7.602 1.00 74.56 401 ASP A CA 1
ATOM 3112 C C . ASP A 1 401 ? -6.430 -21.811 -6.950 1.00 74.56 401 ASP A C 1
ATOM 3114 O O . ASP A 1 401 ? -5.594 -21.639 -6.056 1.00 74.56 401 ASP A O 1
ATOM 3118 N N . GLY A 1 402 ? -7.214 -20.820 -7.389 1.00 77.06 402 GLY A N 1
ATOM 3119 C CA . GLY A 1 402 ? -7.235 -19.464 -6.846 1.00 77.06 402 GLY A CA 1
ATOM 3120 C C . GLY A 1 402 ? -7.910 -18.452 -7.777 1.00 77.06 402 GLY A C 1
ATOM 3121 O O . GLY A 1 402 ? -7.883 -18.584 -8.998 1.00 77.06 402 GLY A O 1
ATOM 3122 N N . GLU A 1 403 ? -8.495 -17.401 -7.199 1.00 82.62 403 GLU A N 1
ATOM 3123 C CA . GLU A 1 403 ? -9.073 -16.264 -7.931 1.00 82.62 403 GLU A CA 1
ATOM 3124 C C . GLU A 1 403 ? -8.151 -15.028 -7.876 1.00 82.62 403 GLU A C 1
ATOM 3126 O O . GLU A 1 403 ? -8.606 -13.910 -7.642 1.00 82.62 403 GLU A O 1
ATOM 3131 N N . HIS A 1 404 ? -6.845 -15.202 -8.095 1.00 88.81 404 HIS A N 1
ATOM 3132 C CA . HIS A 1 404 ? -5.825 -14.165 -7.878 1.00 88.81 404 HIS A CA 1
ATOM 3133 C C . HIS A 1 404 ? -5.881 -13.553 -6.464 1.00 88.81 404 HIS A C 1
ATOM 3135 O O . HIS A 1 404 ? -6.288 -14.217 -5.508 1.00 88.81 404 HIS A O 1
ATOM 3141 N N . LEU A 1 405 ? -5.413 -12.310 -6.300 1.00 88.94 405 LEU A N 1
ATOM 3142 C CA . LEU A 1 405 ? -5.471 -11.606 -5.025 1.00 88.94 405 LEU A CA 1
ATOM 3143 C C . LEU A 1 405 ? -6.875 -11.035 -4.834 1.00 88.94 405 LEU A C 1
ATOM 3145 O O . LEU A 1 405 ? -7.328 -10.222 -5.640 1.00 88.94 405 LEU A O 1
ATOM 3149 N N . VAL A 1 406 ? -7.551 -11.433 -3.760 1.00 89.38 406 VAL A N 1
ATOM 3150 C CA . VAL A 1 406 ? -8.903 -10.976 -3.425 1.00 89.38 406 VAL A CA 1
ATOM 3151 C C . VAL A 1 406 ? -8.874 -10.248 -2.088 1.00 89.38 406 VAL A C 1
ATOM 3153 O O . VAL A 1 406 ? -8.226 -10.676 -1.134 1.00 89.38 406 VAL A O 1
ATOM 3156 N N . GLY A 1 407 ? -9.585 -9.130 -2.016 1.00 86.94 407 GLY A N 1
ATOM 3157 C CA . GLY A 1 407 ? -9.583 -8.247 -0.863 1.00 86.94 407 GLY A CA 1
ATOM 3158 C C . GLY A 1 407 ? -10.905 -7.541 -0.635 1.00 86.94 407 GLY A C 1
ATOM 3159 O O . GLY A 1 407 ? -11.764 -7.461 -1.516 1.00 86.94 407 GLY A O 1
ATOM 3160 N N . LEU A 1 408 ? -11.058 -7.007 0.571 1.00 85.06 408 LEU A N 1
ATOM 3161 C CA . LEU A 1 408 ? -12.116 -6.050 0.869 1.00 85.06 408 LEU A CA 1
ATOM 3162 C C . LEU A 1 408 ? -11.562 -4.641 0.698 1.00 85.06 408 LEU A C 1
ATOM 3164 O O . LEU A 1 408 ? -10.429 -4.348 1.086 1.00 85.06 408 LEU A O 1
ATOM 3168 N N . LYS A 1 409 ? -12.394 -3.764 0.139 1.00 83.88 409 LYS A N 1
ATOM 3169 C CA . LYS A 1 409 ? -12.075 -2.345 0.036 1.00 83.88 409 LYS A CA 1
ATOM 3170 C C . LYS A 1 409 ? -11.944 -1.749 1.446 1.00 83.88 409 LYS A C 1
ATOM 3172 O O . LYS A 1 409 ? -12.705 -2.120 2.348 1.00 83.88 409 LYS A O 1
ATOM 3177 N N . GLN A 1 410 ? -11.003 -0.828 1.638 1.00 83.06 410 GLN A N 1
ATOM 3178 C CA . GLN A 1 410 ? -10.704 -0.248 2.955 1.00 83.06 410 GLN A CA 1
ATOM 3179 C C . GLN A 1 410 ? -11.933 0.401 3.604 1.00 83.06 410 GLN A C 1
ATOM 3181 O O . GLN A 1 410 ? -12.161 0.261 4.802 1.00 83.06 410 GLN A O 1
ATOM 3186 N N . GLU A 1 411 ? -12.749 1.081 2.809 1.00 83.81 411 GLU A N 1
ATOM 3187 C CA . GLU A 1 411 ? -13.947 1.797 3.237 1.00 83.81 411 GLU A CA 1
ATOM 3188 C C . GLU A 1 411 ? -15.008 0.830 3.771 1.00 83.81 411 GLU A C 1
ATOM 3190 O O . GLU A 1 411 ? -15.623 1.099 4.800 1.00 83.81 411 GLU A O 1
ATOM 3195 N N . VAL A 1 412 ? -15.164 -0.338 3.138 1.00 86.50 412 VAL A N 1
ATOM 3196 C CA . VAL A 1 412 ? -16.089 -1.389 3.595 1.00 86.50 412 VAL A CA 1
ATOM 3197 C C . VAL A 1 412 ? -15.631 -1.948 4.941 1.00 86.50 412 VAL A C 1
ATOM 3199 O O . VAL A 1 412 ? -16.438 -2.141 5.853 1.00 86.50 412 VAL A O 1
ATOM 3202 N N . TRP A 1 413 ? -14.325 -2.172 5.092 1.00 85.06 413 TRP A N 1
ATOM 3203 C CA . TRP A 1 413 ? -13.752 -2.651 6.346 1.00 85.06 413 TRP A CA 1
ATOM 3204 C C . TRP A 1 413 ? -13.895 -1.619 7.475 1.00 85.06 413 TRP A C 1
ATOM 3206 O O . TRP A 1 413 ? -14.374 -1.952 8.560 1.00 85.06 413 TRP A O 1
ATOM 3216 N N . LEU A 1 414 ? -13.589 -0.347 7.202 1.00 84.88 414 LEU A N 1
ATOM 3217 C CA . LEU A 1 414 ? -13.778 0.754 8.152 1.00 84.88 414 LEU A CA 1
ATOM 3218 C C . LEU A 1 414 ? -15.248 0.936 8.539 1.00 84.88 414 LEU A C 1
ATOM 3220 O O . LEU A 1 414 ? -15.544 1.166 9.711 1.00 84.88 414 LEU A O 1
ATOM 3224 N N . GLN A 1 415 ? -16.177 0.794 7.592 1.00 85.94 415 GLN A N 1
ATOM 3225 C CA . GLN A 1 415 ? -17.607 0.859 7.882 1.00 85.94 415 GLN A CA 1
ATOM 3226 C C . GLN A 1 415 ? -18.047 -0.274 8.816 1.00 85.94 415 GLN A C 1
ATOM 3228 O O . GLN A 1 415 ? -18.820 -0.041 9.748 1.00 85.94 415 GLN A O 1
ATOM 3233 N N . SER A 1 416 ? -17.509 -1.482 8.627 1.00 87.50 416 SER A N 1
ATOM 3234 C CA . SER A 1 416 ? -17.746 -2.595 9.548 1.00 87.50 416 SER A CA 1
ATOM 3235 C C . SER A 1 416 ? -17.228 -2.281 10.955 1.00 87.50 416 SER A C 1
ATOM 3237 O O . SER A 1 416 ? -17.963 -2.466 11.925 1.00 87.50 416 SER A O 1
ATOM 3239 N N . ILE A 1 417 ? -16.020 -1.719 11.082 1.00 88.81 417 ILE A N 1
ATOM 3240 C CA . ILE A 1 417 ? -15.458 -1.301 12.379 1.00 88.81 417 ILE A CA 1
ATOM 3241 C C . ILE A 1 417 ? -16.342 -0.253 13.050 1.00 88.81 417 ILE A C 1
ATOM 3243 O O . ILE A 1 417 ? -16.666 -0.398 14.227 1.00 88.81 417 ILE A O 1
ATOM 3247 N N . ARG A 1 418 ? -16.778 0.777 12.314 1.00 88.94 418 ARG A N 1
ATOM 3248 C CA . ARG A 1 418 ? -17.694 1.801 12.839 1.00 88.94 418 ARG A CA 1
ATOM 3249 C C . ARG A 1 418 ? -18.978 1.171 13.374 1.00 88.94 418 ARG A C 1
ATOM 3251 O O . ARG A 1 418 ? -19.389 1.507 14.481 1.00 88.94 418 ARG A O 1
ATOM 3258 N N . SER A 1 419 ? -19.570 0.229 12.637 1.00 89.75 419 SER A N 1
ATOM 3259 C CA . SER A 1 419 ? -20.774 -0.489 13.075 1.00 89.75 419 SER A CA 1
ATOM 3260 C C . SER A 1 419 ? -20.534 -1.354 14.316 1.00 89.75 419 SER A C 1
ATOM 3262 O O . SER A 1 419 ? -21.403 -1.453 15.176 1.00 89.75 419 SER A O 1
ATOM 3264 N N . TRP A 1 420 ? -19.373 -1.994 14.443 1.00 93.25 420 TRP A N 1
ATOM 3265 C CA . TRP A 1 420 ? -19.046 -2.767 15.644 1.00 93.25 420 TRP A CA 1
ATOM 3266 C C . TRP A 1 420 ? -18.768 -1.872 16.852 1.00 93.25 420 TRP A C 1
ATOM 3268 O O . TRP A 1 420 ? -19.177 -2.205 17.962 1.00 93.25 420 TRP A O 1
ATOM 3278 N N . LEU A 1 421 ? -18.141 -0.712 16.646 1.00 91.62 421 LEU A N 1
ATOM 3279 C CA . LEU A 1 421 ? -17.928 0.285 17.695 1.00 91.62 421 LEU A CA 1
ATOM 3280 C C . LEU A 1 421 ? -19.248 0.882 18.194 1.00 91.62 421 LEU A C 1
ATOM 3282 O O . LEU A 1 421 ? -19.401 1.087 19.396 1.00 91.62 421 LEU A O 1
ATOM 3286 N N . THR A 1 422 ? -20.224 1.124 17.314 1.00 91.31 422 THR A N 1
ATOM 3287 C CA . THR A 1 422 ? -21.553 1.590 17.746 1.00 91.31 422 THR A CA 1
ATOM 3288 C C . THR A 1 422 ? -22.304 0.516 18.528 1.00 91.31 422 THR A C 1
ATOM 3290 O O . THR A 1 422 ? -22.915 0.833 19.549 1.00 91.31 422 THR A O 1
ATOM 3293 N N . VAL A 1 423 ? -22.209 -0.757 18.125 1.00 94.94 423 VAL A N 1
ATOM 3294 C CA . VAL A 1 423 ? -22.748 -1.885 18.907 1.00 94.94 423 VAL A CA 1
ATOM 3295 C C . VAL A 1 423 ? -22.065 -1.977 20.273 1.00 94.94 423 VAL A C 1
ATOM 3297 O O . VAL A 1 423 ? -22.752 -2.086 21.287 1.00 94.94 423 VAL A O 1
ATOM 3300 N N . LEU A 1 424 ? -20.734 -1.869 20.330 1.00 93.00 424 LEU A N 1
ATOM 3301 C CA . LEU A 1 424 ? -19.978 -1.857 21.585 1.00 93.00 424 LEU A CA 1
ATOM 3302 C C . LEU A 1 424 ? -20.428 -0.711 22.500 1.00 93.00 424 LEU A C 1
ATOM 3304 O O . LEU A 1 424 ? -20.651 -0.931 23.688 1.00 93.00 424 LEU A O 1
ATOM 3308 N N . ALA A 1 425 ? -20.620 0.490 21.952 1.00 93.62 425 ALA A N 1
ATOM 3309 C CA . ALA A 1 425 ? -21.114 1.631 22.712 1.00 93.62 425 ALA A CA 1
ATOM 3310 C C . ALA A 1 425 ? -22.532 1.392 23.258 1.00 93.62 425 ALA A C 1
ATOM 3312 O O . ALA A 1 425 ? -22.800 1.697 24.419 1.00 93.62 425 ALA A O 1
ATOM 3313 N N . ALA A 1 426 ? -23.430 0.796 22.465 1.00 94.94 426 ALA A N 1
ATOM 3314 C CA . ALA A 1 426 ? -24.774 0.440 22.918 1.00 94.94 426 ALA A CA 1
ATOM 3315 C C . ALA A 1 426 ? -24.741 -0.594 24.058 1.00 94.94 426 ALA A C 1
ATOM 3317 O O . ALA A 1 426 ? -25.465 -0.448 25.045 1.00 94.94 426 ALA A O 1
ATOM 3318 N N . VAL A 1 427 ? -23.865 -1.598 23.961 1.00 94.69 427 VAL A N 1
ATOM 3319 C CA . VAL A 1 427 ? -23.656 -2.595 25.023 1.00 94.69 427 VAL A CA 1
ATOM 3320 C C . VAL A 1 427 ? -23.098 -1.940 26.289 1.00 94.69 427 VAL A C 1
ATOM 3322 O O . VAL A 1 427 ? -23.635 -2.180 27.369 1.00 94.69 427 VAL A O 1
ATOM 3325 N N . ALA A 1 428 ? -22.089 -1.071 26.174 1.00 92.00 428 ALA A N 1
ATOM 3326 C CA . ALA A 1 428 ? -21.496 -0.359 27.310 1.00 92.00 428 ALA A CA 1
ATOM 3327 C C . ALA A 1 428 ? -22.501 0.581 28.001 1.00 92.00 428 ALA A C 1
ATOM 3329 O O . ALA A 1 428 ? -22.570 0.638 29.231 1.00 92.00 428 ALA A O 1
ATOM 3330 N N . LEU A 1 429 ? -23.349 1.274 27.233 1.00 93.12 429 LEU A N 1
ATOM 3331 C CA . LEU A 1 429 ? -24.461 2.054 27.786 1.00 93.12 429 LEU A CA 1
ATOM 3332 C C . LEU A 1 429 ? -25.478 1.153 28.495 1.00 93.12 429 LEU A C 1
ATOM 3334 O O . LEU A 1 429 ? -25.921 1.481 29.595 1.00 93.12 429 LEU A O 1
ATOM 3338 N N . GLY A 1 430 ? -25.810 -0.002 27.913 1.00 94.25 430 GLY A N 1
ATOM 3339 C CA . GLY A 1 430 ? -26.656 -1.011 28.552 1.00 94.25 430 GLY A CA 1
ATOM 3340 C C . GLY A 1 430 ? -26.084 -1.490 29.890 1.00 94.25 430 GLY A C 1
ATOM 3341 O O . GLY A 1 430 ? -26.793 -1.489 30.895 1.00 94.25 430 GLY A O 1
ATOM 3342 N N . GLN A 1 431 ? -24.789 -1.811 29.936 1.00 92.12 431 GLN A N 1
ATOM 3343 C CA . GLN A 1 431 ? -24.077 -2.171 31.167 1.00 92.12 431 GLN A CA 1
ATOM 3344 C C . GLN A 1 431 ? -24.099 -1.034 32.193 1.00 92.12 431 GLN A C 1
ATOM 3346 O O . GLN A 1 431 ? -24.387 -1.274 33.362 1.00 92.12 431 GLN A O 1
ATOM 3351 N N . THR A 1 432 ? -23.895 0.210 31.756 1.00 91.38 432 THR A N 1
ATOM 3352 C CA . THR A 1 432 ? -23.963 1.401 32.619 1.00 91.38 432 THR A CA 1
ATOM 3353 C C . THR A 1 432 ? -25.360 1.572 33.233 1.00 91.38 432 THR A C 1
ATOM 3355 O O . THR A 1 432 ? -25.496 1.911 34.411 1.00 91.38 432 THR A O 1
ATOM 3358 N N . LEU A 1 433 ? -26.422 1.316 32.461 1.00 92.75 433 LEU A N 1
ATOM 3359 C CA . LEU A 1 433 ? -27.803 1.361 32.952 1.00 92.75 433 LEU A CA 1
ATOM 3360 C C . LEU A 1 433 ? -28.092 0.239 33.951 1.00 92.75 433 LEU A C 1
ATOM 3362 O O . LEU A 1 433 ? -28.709 0.500 34.984 1.00 92.75 433 LEU A O 1
ATOM 3366 N N . ILE A 1 434 ? -27.618 -0.979 33.683 1.00 92.19 434 ILE A N 1
ATOM 3367 C CA . ILE A 1 434 ? -27.741 -2.105 34.616 1.00 92.19 434 ILE A CA 1
ATOM 3368 C C . ILE A 1 434 ? -26.989 -1.794 35.913 1.00 92.19 434 ILE A C 1
ATOM 3370 O O . ILE A 1 434 ? -27.562 -1.949 36.988 1.00 92.19 434 ILE A O 1
ATOM 3374 N N . LEU A 1 435 ? -25.762 -1.269 35.833 1.00 88.81 435 LEU A N 1
ATOM 3375 C CA . LEU A 1 435 ? -24.983 -0.858 37.001 1.00 88.81 435 LEU A CA 1
ATOM 3376 C C . LEU A 1 435 ? -25.720 0.218 37.806 1.00 88.81 435 LEU A C 1
ATOM 3378 O O . LEU A 1 435 ? -25.808 0.133 39.026 1.00 88.81 435 LEU A O 1
ATOM 3382 N N . LYS A 1 436 ? -26.327 1.207 37.141 1.00 89.44 436 LYS A N 1
ATOM 3383 C CA . LYS A 1 436 ? -27.159 2.219 37.809 1.00 89.44 436 LYS A CA 1
ATOM 3384 C C . LYS A 1 436 ? -28.340 1.589 38.558 1.00 89.44 436 LYS A C 1
ATOM 3386 O O . LYS A 1 436 ? -28.647 2.026 39.668 1.00 89.44 436 LYS A O 1
ATOM 3391 N N . ILE A 1 437 ? -29.008 0.601 37.960 1.00 89.31 437 ILE A N 1
ATOM 3392 C CA . ILE A 1 437 ? -30.115 -0.125 38.599 1.00 89.31 437 ILE A CA 1
ATOM 3393 C C . ILE A 1 437 ? -29.595 -0.912 39.807 1.00 89.31 437 ILE A C 1
ATOM 3395 O O . ILE A 1 437 ? -30.151 -0.767 40.892 1.00 89.31 437 ILE A O 1
ATOM 3399 N N . GLN A 1 438 ? -28.479 -1.632 39.665 1.00 85.88 438 GLN A N 1
ATOM 3400 C CA . GLN A 1 438 ? -27.835 -2.361 40.762 1.00 85.88 438 GLN A CA 1
ATOM 3401 C C . GLN A 1 438 ? -27.444 -1.434 41.918 1.00 85.88 438 GLN A C 1
ATOM 3403 O O . GLN A 1 438 ? -27.729 -1.742 43.070 1.00 85.88 438 GLN A O 1
ATOM 3408 N N . CYS A 1 439 ? -26.875 -0.261 41.629 1.00 84.25 439 CYS A N 1
ATOM 3409 C CA . CYS A 1 439 ? -26.560 0.748 42.641 1.00 84.25 439 CYS A CA 1
ATOM 3410 C C . CYS A 1 439 ? -27.808 1.232 43.393 1.00 84.25 439 CYS A C 1
ATOM 3412 O O . CYS A 1 439 ? -27.733 1.518 44.587 1.00 84.25 439 CYS A O 1
ATOM 3414 N N . LYS A 1 440 ? -28.952 1.346 42.703 1.00 86.50 440 LYS A N 1
ATOM 3415 C CA . LYS A 1 440 ? -30.222 1.767 43.307 1.00 86.50 440 LYS A CA 1
ATOM 3416 C C . LYS A 1 440 ? -30.820 0.665 44.179 1.00 86.50 440 LYS A C 1
ATOM 3418 O O . LYS A 1 440 ? -31.286 0.962 45.271 1.00 86.50 440 LYS A O 1
ATOM 3423 N N . GLU A 1 441 ? -30.818 -0.580 43.714 1.00 84.19 441 GLU A N 1
ATOM 3424 C CA . GLU A 1 441 ? -31.357 -1.716 44.474 1.00 84.19 441 GLU A CA 1
ATOM 3425 C C . GLU A 1 441 ? -30.476 -2.076 45.671 1.00 84.19 441 GLU A C 1
ATOM 3427 O O . GLU A 1 441 ? -30.983 -2.408 46.740 1.00 84.19 441 GLU A O 1
ATOM 3432 N N . ALA A 1 442 ? -29.159 -1.919 45.540 1.00 80.56 442 ALA A N 1
ATOM 3433 C CA . ALA A 1 442 ? -28.216 -2.171 46.616 1.00 80.56 442 ALA A CA 1
ATOM 3434 C C . ALA A 1 442 ? -28.219 -1.084 47.704 1.00 80.56 442 ALA A C 1
ATOM 3436 O O . ALA A 1 442 ? -27.388 -1.166 48.592 1.00 80.56 442 ALA A O 1
ATOM 3437 N N . SER A 1 443 ? -29.122 -0.095 47.703 1.00 68.94 443 SER A N 1
ATOM 3438 C CA . SER A 1 443 ? -29.040 1.095 48.571 1.00 68.94 443 SER A CA 1
ATOM 3439 C C . SER A 1 443 ? -29.099 0.847 50.090 1.00 68.94 443 SER A C 1
ATOM 3441 O O . SER A 1 443 ? -28.866 1.780 50.859 1.00 68.94 443 SER A O 1
ATOM 3443 N N . THR A 1 444 ? -29.405 -0.371 50.553 1.00 80.12 444 THR A N 1
ATOM 3444 C CA . THR A 1 444 ? -29.401 -0.689 51.989 1.00 80.12 444 THR A CA 1
ATOM 3445 C C . THR A 1 444 ? -28.009 -1.108 52.486 1.00 80.12 444 THR A C 1
ATOM 3447 O O . THR A 1 444 ? -27.372 -1.950 51.854 1.00 80.12 444 THR A O 1
ATOM 3450 N N . PRO A 1 445 ? -27.526 -0.610 53.643 1.00 74.31 445 PRO A N 1
ATOM 3451 C CA . PRO A 1 445 ? -26.190 -0.943 54.158 1.00 74.31 445 PRO A CA 1
ATOM 3452 C C . PRO A 1 445 ? -25.924 -2.454 54.279 1.00 74.31 445 PRO A C 1
ATOM 3454 O O . PRO A 1 445 ? -24.831 -2.921 53.969 1.00 74.31 445 PRO A O 1
ATOM 3457 N N . SER A 1 446 ? -26.948 -3.235 54.639 1.00 75.12 446 SER A N 1
ATOM 3458 C CA . SER A 1 446 ? -26.874 -4.697 54.763 1.00 75.12 446 SER A CA 1
ATOM 3459 C C . SER A 1 446 ? -26.675 -5.433 53.431 1.00 75.12 446 SER A C 1
ATOM 3461 O O . SER A 1 446 ? -26.135 -6.540 53.422 1.00 75.12 446 SER A O 1
ATOM 3463 N N . THR A 1 447 ? -27.098 -4.848 52.305 1.00 79.06 447 THR A N 1
ATOM 3464 C CA . THR A 1 447 ? -26.895 -5.409 50.960 1.00 79.06 447 THR A CA 1
ATOM 3465 C C . THR A 1 447 ? -25.593 -4.922 50.335 1.00 79.06 447 THR A C 1
ATOM 3467 O O . THR A 1 447 ? -24.893 -5.734 49.735 1.00 79.06 447 THR A O 1
ATOM 3470 N N . VAL A 1 448 ? -25.223 -3.643 50.526 1.00 81.19 448 VAL A N 1
ATOM 3471 C CA . VAL A 1 448 ? -23.927 -3.089 50.073 1.00 81.19 448 VAL A CA 1
ATOM 3472 C C . VAL A 1 448 ? -22.759 -3.856 50.692 1.00 81.19 448 VAL A C 1
ATOM 3474 O O . VAL A 1 448 ? -21.817 -4.200 49.984 1.00 81.19 448 VAL A O 1
ATOM 3477 N N . GLY A 1 449 ? -22.841 -4.179 51.990 1.00 75.31 449 GLY A N 1
ATOM 3478 C CA . GLY A 1 449 ? -21.778 -4.888 52.711 1.00 75.31 449 GLY A CA 1
ATOM 3479 C C . GLY A 1 449 ? -21.445 -6.273 52.143 1.00 75.31 449 GLY A C 1
ATOM 3480 O O . GLY A 1 449 ? -20.314 -6.726 52.278 1.00 75.31 449 GLY A O 1
ATOM 3481 N N . ARG A 1 450 ? -22.379 -6.919 51.428 1.00 82.81 450 ARG A N 1
ATOM 3482 C CA . ARG A 1 450 ? -22.179 -8.246 50.812 1.00 82.81 450 ARG A CA 1
ATOM 3483 C C . ARG A 1 450 ? -21.487 -8.199 49.449 1.00 82.81 450 ARG A C 1
ATOM 3485 O O . ARG A 1 450 ? -21.105 -9.246 48.927 1.00 82.81 450 ARG A O 1
ATOM 3492 N N . VAL A 1 451 ? -21.356 -7.018 48.846 1.00 84.81 451 VAL A N 1
ATOM 3493 C CA . VAL A 1 451 ? -20.730 -6.856 47.531 1.00 84.81 451 VAL A CA 1
ATOM 3494 C C . VAL A 1 451 ? -19.211 -6.816 47.690 1.00 84.81 451 VAL A C 1
ATOM 3496 O O . VAL A 1 451 ? -18.667 -6.072 48.505 1.00 84.81 451 VAL A O 1
ATOM 3499 N N . SER A 1 452 ? -18.501 -7.614 46.891 1.00 87.31 452 SER A N 1
ATOM 3500 C CA . SER A 1 452 ? -17.038 -7.645 46.922 1.00 87.31 452 SER A CA 1
ATOM 3501 C C . SER A 1 452 ? -16.443 -6.415 46.235 1.00 87.31 452 SER A C 1
ATOM 3503 O O . SER A 1 452 ? -16.573 -6.241 45.020 1.00 87.31 452 SER A O 1
ATOM 3505 N N . VAL A 1 453 ? -15.703 -5.610 47.000 1.00 85.81 453 VAL A N 1
ATOM 3506 C CA . VAL A 1 453 ? -14.941 -4.451 46.504 1.00 85.81 453 VAL A CA 1
ATOM 3507 C C . VAL A 1 453 ? -14.010 -4.831 45.356 1.00 85.81 453 VAL A C 1
ATOM 3509 O O . VAL A 1 453 ? -13.926 -4.105 44.370 1.00 85.81 453 VAL A O 1
ATOM 3512 N N . TYR A 1 454 ? -13.342 -5.984 45.446 1.00 87.44 454 TYR A N 1
ATOM 3513 C CA . TYR A 1 454 ? -12.382 -6.425 44.433 1.00 87.44 454 TYR A CA 1
ATOM 3514 C C . TYR A 1 454 ? -13.044 -6.700 43.080 1.00 87.44 454 TYR A C 1
ATOM 3516 O O . TYR A 1 454 ? -12.473 -6.375 42.043 1.00 87.44 454 TYR A O 1
ATOM 3524 N N . THR A 1 455 ? -14.263 -7.250 43.072 1.00 89.19 455 THR A N 1
ATOM 3525 C CA . THR A 1 455 ? -14.991 -7.514 41.818 1.00 89.19 455 THR A CA 1
ATOM 3526 C C . THR A 1 455 ? -15.395 -6.221 41.114 1.00 89.19 455 THR A C 1
ATOM 3528 O O . THR A 1 455 ? -15.161 -6.075 39.915 1.00 89.19 455 THR A O 1
ATOM 3531 N N . VAL A 1 456 ? -15.906 -5.245 41.872 1.00 87.56 456 VAL A N 1
ATOM 3532 C CA . VAL A 1 456 ? -16.265 -3.918 41.352 1.00 87.56 456 VAL A CA 1
ATOM 3533 C C . VAL A 1 456 ? -15.014 -3.158 40.904 1.00 87.56 456 VAL A C 1
ATOM 3535 O O . VAL A 1 456 ? -15.038 -2.511 39.863 1.00 87.56 456 VAL A O 1
ATOM 3538 N N . ALA A 1 457 ? -13.898 -3.284 41.629 1.00 88.12 457 ALA A N 1
ATOM 3539 C CA . ALA A 1 457 ? -12.619 -2.693 41.239 1.00 88.12 457 ALA A CA 1
ATOM 3540 C C . ALA A 1 457 ? -12.088 -3.267 39.914 1.00 88.12 457 ALA A C 1
ATOM 3542 O O . ALA A 1 457 ? -11.637 -2.505 39.065 1.00 88.12 457 ALA A O 1
ATOM 3543 N N . MET A 1 458 ? -12.167 -4.587 39.707 1.00 90.06 458 MET A N 1
ATOM 3544 C CA . MET A 1 458 ? -11.751 -5.217 38.446 1.00 90.06 458 MET A CA 1
ATOM 3545 C C . MET A 1 458 ? -12.627 -4.783 37.268 1.00 90.06 458 MET A C 1
ATOM 3547 O O . MET A 1 458 ? -12.101 -4.483 36.198 1.00 90.06 458 MET A O 1
ATOM 3551 N N . MET A 1 459 ? -13.946 -4.695 37.472 1.00 89.62 459 MET A N 1
ATOM 3552 C CA . MET A 1 459 ? -14.869 -4.161 36.465 1.00 89.62 459 MET A CA 1
ATOM 3553 C C . MET A 1 459 ? -14.539 -2.699 36.132 1.00 89.62 459 MET A C 1
ATOM 3555 O O . MET A 1 459 ? -14.436 -2.339 34.964 1.00 89.62 459 MET A O 1
ATOM 3559 N N . LEU A 1 460 ? -14.264 -1.883 37.152 1.00 91.38 460 LEU A N 1
ATOM 3560 C CA . LEU A 1 460 ? -13.885 -0.483 36.986 1.00 91.38 460 LEU A CA 1
ATOM 3561 C C . LEU A 1 460 ? -12.558 -0.307 36.233 1.00 91.38 460 LEU A C 1
ATOM 3563 O O . LEU A 1 460 ? -12.425 0.618 35.434 1.00 91.38 460 LEU A O 1
ATOM 3567 N N . LEU A 1 461 ? -11.577 -1.181 36.472 1.00 92.00 461 LEU A N 1
ATOM 3568 C CA . LEU A 1 461 ? -10.313 -1.183 35.734 1.00 92.00 461 LEU A CA 1
ATOM 3569 C C . LEU A 1 461 ? -10.525 -1.516 34.254 1.00 92.00 461 LEU A C 1
ATOM 3571 O O . LEU A 1 461 ? -9.931 -0.858 33.400 1.00 92.00 461 LEU A O 1
ATOM 3575 N N . ALA A 1 462 ? -11.378 -2.497 33.947 1.00 91.19 462 ALA A N 1
ATOM 3576 C CA . ALA A 1 462 ? -11.717 -2.847 32.570 1.00 91.19 462 ALA A CA 1
ATOM 3577 C C . ALA A 1 462 ? -12.431 -1.686 31.853 1.00 91.19 462 ALA A C 1
ATOM 3579 O O . ALA A 1 462 ? -12.013 -1.293 30.763 1.00 91.19 462 ALA A O 1
ATOM 3580 N N . ASP A 1 463 ? -13.433 -1.078 32.494 1.00 92.06 463 ASP A N 1
ATOM 3581 C CA . ASP A 1 463 ? -14.158 0.079 31.952 1.00 92.06 463 ASP A CA 1
ATOM 3582 C C . ASP A 1 463 ? -13.244 1.303 31.793 1.00 92.06 463 ASP A C 1
ATOM 3584 O O . ASP A 1 463 ? -13.337 2.037 30.807 1.00 92.06 463 ASP A O 1
ATOM 3588 N N . GLY A 1 464 ? -12.309 1.496 32.729 1.00 92.44 464 GLY A N 1
ATOM 3589 C CA . GLY A 1 464 ? -11.271 2.521 32.655 1.00 92.44 464 GLY A CA 1
ATOM 3590 C C . GLY A 1 464 ? -10.343 2.318 31.461 1.00 92.44 464 GLY A C 1
ATOM 3591 O O . GLY A 1 464 ? -10.096 3.261 30.711 1.00 92.44 464 GLY A O 1
ATOM 3592 N N . LEU A 1 465 ? -9.868 1.090 31.234 1.00 92.31 465 LEU A N 1
ATOM 3593 C CA . LEU A 1 465 ? -9.030 0.760 30.079 1.00 92.31 465 LEU A CA 1
ATOM 3594 C C . LEU A 1 465 ? -9.785 0.974 28.760 1.00 92.31 465 LEU A C 1
ATOM 3596 O O . LEU A 1 465 ? -9.228 1.546 27.820 1.00 92.31 465 LEU A O 1
ATOM 3600 N N . LEU A 1 466 ? -11.056 0.568 28.691 1.00 90.56 466 LEU A N 1
ATOM 3601 C CA . LEU A 1 466 ? -11.915 0.825 27.532 1.00 90.56 466 LEU A CA 1
ATOM 3602 C C . LEU A 1 466 ? -12.089 2.329 27.282 1.00 90.56 466 LEU A C 1
ATOM 3604 O O . LEU A 1 466 ? -11.949 2.776 26.145 1.00 90.56 466 LEU A O 1
ATOM 3608 N N . PHE A 1 467 ? -12.314 3.125 28.330 1.00 94.12 467 PHE A N 1
ATOM 3609 C CA . PHE A 1 467 ? -12.380 4.582 28.220 1.00 94.12 467 PHE A CA 1
ATOM 3610 C C . PHE A 1 467 ? -11.078 5.178 27.664 1.00 94.12 467 PHE A C 1
ATOM 3612 O O . PHE A 1 467 ? -11.123 5.915 26.678 1.00 94.12 467 PHE A O 1
ATOM 3619 N N . PHE A 1 468 ? -9.921 4.843 28.247 1.00 93.12 468 PHE A N 1
ATOM 3620 C CA . PHE A 1 468 ? -8.633 5.394 27.813 1.00 93.12 468 PHE A CA 1
ATOM 3621 C C . PHE A 1 468 ? -8.288 5.001 26.375 1.00 93.12 468 PHE A C 1
ATOM 3623 O O . PHE A 1 468 ? -7.895 5.857 25.583 1.00 93.12 468 PHE A O 1
ATOM 3630 N N . THR A 1 469 ? -8.471 3.728 26.019 1.00 92.06 469 THR A N 1
ATOM 3631 C CA . THR A 1 469 ? -8.172 3.230 24.667 1.00 92.06 469 THR A CA 1
ATOM 3632 C C . THR A 1 469 ? -9.083 3.858 23.616 1.00 92.06 469 THR A C 1
ATOM 3634 O O . THR A 1 469 ? -8.585 4.328 22.594 1.00 92.06 469 THR A O 1
ATOM 3637 N N . MET A 1 470 ? -10.392 3.956 23.872 1.00 92.56 470 MET A N 1
ATOM 3638 C CA . MET A 1 470 ? -11.331 4.589 22.937 1.00 92.56 470 MET A CA 1
ATOM 3639 C C . MET A 1 470 ? -11.145 6.107 22.861 1.00 92.56 470 MET A C 1
ATOM 3641 O O . MET A 1 470 ? -11.267 6.684 21.781 1.00 92.56 470 MET A O 1
ATOM 3645 N N . SER A 1 471 ? -10.793 6.763 23.971 1.00 91.69 471 SER A N 1
ATOM 3646 C CA . SER A 1 471 ? -10.456 8.190 23.975 1.00 91.69 471 SER A CA 1
ATOM 3647 C C . SER A 1 471 ? -9.213 8.462 23.129 1.00 91.69 471 SER A C 1
ATOM 3649 O O . SER A 1 471 ? -9.235 9.368 22.296 1.00 91.69 471 SER A O 1
ATOM 3651 N N . LEU A 1 472 ? -8.157 7.658 23.287 1.00 90.75 472 LEU A N 1
ATOM 3652 C CA . LEU A 1 472 ? -6.953 7.770 22.467 1.00 90.75 472 LEU A CA 1
ATOM 3653 C C . LEU A 1 472 ? -7.268 7.508 20.991 1.00 90.75 472 LEU A C 1
ATOM 3655 O O . LEU A 1 472 ? -6.896 8.315 20.146 1.00 90.75 472 LEU A O 1
ATOM 3659 N N . ALA A 1 473 ? -8.012 6.440 20.690 1.00 87.00 473 ALA A N 1
ATOM 3660 C CA . ALA A 1 473 ? -8.420 6.109 19.327 1.00 87.00 473 ALA A CA 1
ATOM 3661 C C . ALA A 1 473 ? -9.240 7.232 18.675 1.00 87.00 473 ALA A C 1
ATOM 3663 O O . ALA A 1 473 ? -9.053 7.515 17.496 1.00 87.00 473 ALA A O 1
ATOM 3664 N N . SER A 1 474 ? -10.111 7.911 19.430 1.00 91.12 474 SER A N 1
ATOM 3665 C CA . SER A 1 474 ? -10.859 9.061 18.913 1.00 91.12 474 SER A CA 1
ATOM 3666 C C . SER A 1 474 ? -9.950 10.251 18.586 1.00 91.12 474 SER A C 1
ATOM 3668 O O . SER A 1 474 ? -10.180 10.939 17.597 1.00 91.12 474 SER A O 1
ATOM 3670 N N . ALA A 1 475 ? -8.890 10.474 19.367 1.00 85.88 475 ALA A N 1
ATOM 3671 C CA . ALA A 1 475 ? -7.959 11.576 19.140 1.00 85.88 475 ALA A CA 1
ATOM 3672 C C . ALA A 1 475 ? -7.016 11.321 17.953 1.00 85.88 475 ALA A C 1
ATOM 3674 O O . ALA A 1 475 ? -6.626 12.265 17.269 1.00 85.88 475 ALA A O 1
ATOM 3675 N N . THR A 1 476 ? -6.645 10.062 17.708 1.00 81.81 476 THR A N 1
ATOM 3676 C CA . THR A 1 476 ? -5.648 9.701 16.690 1.00 81.81 476 THR A CA 1
ATOM 3677 C C . THR A 1 476 ? -6.268 9.285 15.357 1.00 81.81 476 THR A C 1
ATOM 3679 O O . THR A 1 476 ? -5.715 9.605 14.306 1.00 81.81 476 THR A O 1
ATOM 3682 N N . LEU A 1 477 ? -7.417 8.599 15.363 1.00 82.06 477 LEU A N 1
ATOM 3683 C CA . LEU A 1 477 ? -8.060 8.092 14.150 1.00 82.06 477 LEU A CA 1
ATOM 3684 C C . LEU A 1 477 ? -9.298 8.923 13.791 1.00 82.06 477 LEU A C 1
ATOM 3686 O O . LEU A 1 477 ? -10.423 8.639 14.211 1.00 82.06 477 LEU A O 1
ATOM 3690 N N . SER A 1 478 ? -9.108 9.888 12.890 1.00 79.50 478 SER A N 1
ATOM 3691 C CA . SER A 1 478 ? -10.199 10.694 12.318 1.00 79.50 478 SER A CA 1
ATOM 3692 C C . SER A 1 478 ? -11.261 9.854 11.594 1.00 79.50 478 SER A C 1
ATOM 3694 O O . SER A 1 478 ? -12.429 10.235 11.544 1.00 79.50 478 SER A O 1
ATOM 3696 N N . SER A 1 479 ? -10.890 8.677 11.076 1.00 77.06 479 SER A N 1
ATOM 3697 C CA . SER A 1 479 ? -11.787 7.786 10.332 1.00 77.06 479 SER A CA 1
ATOM 3698 C C . SER A 1 479 ? -12.869 7.129 11.195 1.00 77.06 479 SER A C 1
ATOM 3700 O O . SER A 1 479 ? -13.945 6.835 10.675 1.00 77.06 479 SER A O 1
ATOM 3702 N N . ILE A 1 480 ? -12.628 6.908 12.489 1.00 84.06 480 ILE A N 1
ATOM 3703 C CA . ILE A 1 480 ? -13.580 6.274 13.424 1.00 84.06 480 ILE A CA 1
ATOM 3704 C C . ILE A 1 480 ? -14.024 7.217 14.548 1.00 84.06 480 ILE A C 1
ATOM 3706 O O . ILE A 1 480 ? -14.719 6.786 15.468 1.00 84.06 480 ILE A O 1
ATOM 3710 N N . PHE A 1 481 ? -13.656 8.498 14.457 1.00 87.69 481 PHE A N 1
ATOM 3711 C CA . PHE A 1 481 ? -13.833 9.496 15.510 1.00 87.69 481 PHE A CA 1
ATOM 3712 C C . PHE A 1 481 ? -15.237 9.509 16.146 1.00 87.69 481 PHE A C 1
ATOM 3714 O O . PHE A 1 481 ? -15.308 9.344 17.364 1.00 87.69 481 PHE A O 1
ATOM 3721 N N . PRO A 1 482 ? -16.359 9.618 15.397 1.00 89.31 482 PRO A N 1
ATOM 3722 C CA . PRO A 1 482 ? -17.681 9.716 16.023 1.00 89.31 482 PRO A CA 1
ATOM 3723 C C . PRO A 1 482 ? -18.066 8.458 16.814 1.00 89.31 482 PRO A C 1
ATOM 3725 O O . PRO A 1 482 ? -18.589 8.548 17.924 1.00 89.31 482 PRO A O 1
ATOM 3728 N N . SER A 1 483 ? -17.781 7.275 16.262 1.00 89.69 483 SER A N 1
ATOM 3729 C CA . SER A 1 483 ? -18.102 5.993 16.896 1.00 89.69 483 SER A CA 1
ATOM 3730 C C . SER A 1 483 ? -17.218 5.729 18.119 1.00 89.69 483 SER A C 1
ATOM 3732 O O . SER A 1 483 ? -17.717 5.275 19.148 1.00 89.69 483 SER A O 1
ATOM 3734 N N . ALA A 1 484 ? -15.924 6.051 18.033 1.00 91.50 484 ALA A N 1
ATOM 3735 C CA . ALA A 1 484 ? -14.985 5.916 19.145 1.00 91.50 484 ALA A CA 1
ATOM 3736 C C . ALA A 1 484 ? -15.300 6.897 20.288 1.00 91.50 484 ALA A C 1
ATOM 3738 O O . ALA A 1 484 ? -15.239 6.514 21.455 1.00 91.50 484 ALA A O 1
ATOM 3739 N N . LEU A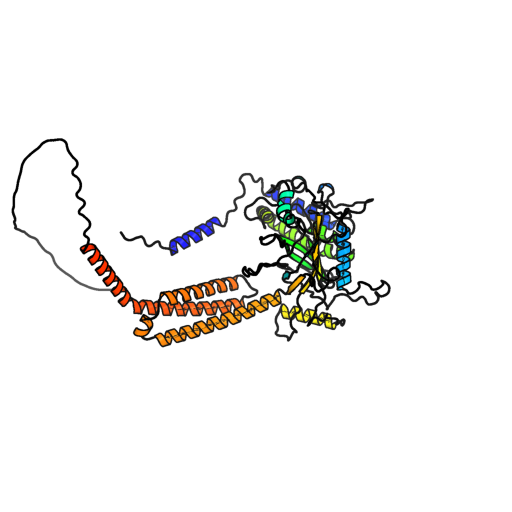 1 485 ? -15.707 8.132 19.968 1.00 92.75 485 LEU A N 1
ATOM 3740 C CA . LEU A 1 485 ? -16.127 9.129 20.956 1.00 92.75 485 LEU A CA 1
ATOM 3741 C C . LEU A 1 485 ? -17.388 8.692 21.716 1.00 92.75 485 LEU A C 1
ATOM 3743 O O . LEU A 1 485 ? -17.491 8.885 22.925 1.00 92.75 485 LEU A O 1
ATOM 3747 N N . LEU A 1 486 ? -18.348 8.074 21.026 1.00 93.69 486 LEU A N 1
ATOM 3748 C CA . LEU A 1 486 ? -19.542 7.535 21.677 1.00 93.69 486 LEU A CA 1
ATOM 3749 C C . LEU A 1 486 ? -19.186 6.399 22.652 1.00 93.69 486 LEU A C 1
ATOM 3751 O O . LEU A 1 486 ? -19.701 6.358 23.771 1.00 93.69 486 LEU A O 1
ATOM 3755 N N . ALA A 1 487 ? -18.287 5.498 22.246 1.00 93.19 487 ALA A N 1
ATOM 3756 C CA . ALA A 1 487 ? -17.807 4.414 23.099 1.00 93.19 487 ALA A CA 1
ATOM 3757 C C . ALA A 1 487 ? -17.006 4.936 24.305 1.00 93.19 487 ALA A C 1
ATOM 3759 O O . ALA A 1 487 ? -17.197 4.452 25.422 1.00 93.19 487 ALA A O 1
ATOM 3760 N N . SER A 1 488 ? -16.159 5.954 24.115 1.00 94.25 488 SER A N 1
ATOM 3761 C CA . SER A 1 488 ? -15.413 6.573 25.216 1.00 94.25 488 SER A CA 1
ATOM 3762 C C . SER A 1 488 ? -16.348 7.287 26.193 1.00 94.25 488 SER A C 1
ATOM 3764 O O . SER A 1 488 ? -16.202 7.119 27.401 1.00 94.25 488 SER A O 1
ATOM 3766 N N . PHE A 1 489 ? -17.375 7.992 25.710 1.00 93.50 489 PHE A N 1
ATOM 3767 C CA . PHE A 1 489 ? -18.391 8.593 26.575 1.00 93.50 489 PHE A CA 1
ATOM 3768 C C . PHE A 1 489 ? -19.125 7.541 27.422 1.00 93.50 489 PHE A C 1
ATOM 3770 O O . PHE A 1 489 ? -19.296 7.732 28.627 1.00 93.50 489 PHE A O 1
ATOM 3777 N N . ALA A 1 490 ? -19.511 6.409 26.824 1.00 92.25 490 ALA A N 1
ATOM 3778 C CA . ALA A 1 490 ? -20.130 5.304 27.555 1.00 92.25 490 ALA A CA 1
ATOM 3779 C C . ALA A 1 490 ? -19.193 4.738 28.639 1.00 92.25 490 ALA A C 1
ATOM 3781 O O . ALA A 1 490 ? -19.610 4.576 29.787 1.00 92.25 490 ALA A O 1
ATOM 3782 N N . GLY A 1 491 ? -17.915 4.518 28.304 1.00 92.25 491 GLY A N 1
ATOM 3783 C CA . GLY A 1 491 ? -16.894 4.078 29.259 1.00 92.25 491 GLY A CA 1
ATOM 3784 C C . GLY A 1 491 ? -16.694 5.067 30.411 1.00 92.25 491 GLY A C 1
ATOM 3785 O O . GLY A 1 491 ? -16.694 4.666 31.572 1.00 92.25 491 GLY A O 1
ATOM 3786 N N . LEU A 1 492 ? -16.619 6.371 30.121 1.00 93.62 492 LEU A N 1
ATOM 3787 C CA . LEU A 1 492 ? -16.490 7.421 31.137 1.00 93.62 492 LEU A CA 1
ATOM 3788 C C . LEU A 1 492 ? -17.672 7.420 32.114 1.00 93.62 492 LEU A C 1
ATOM 3790 O O . LEU A 1 492 ? -17.477 7.535 33.325 1.00 93.62 492 LEU A O 1
ATOM 3794 N N . MET A 1 493 ? -18.895 7.278 31.597 1.00 92.88 493 MET A N 1
ATOM 3795 C CA . MET A 1 493 ? -20.099 7.204 32.425 1.00 92.88 493 MET A CA 1
ATOM 3796 C C . MET A 1 493 ? -20.095 5.961 33.319 1.00 92.88 493 MET A C 1
ATOM 3798 O O . MET A 1 493 ? -20.437 6.074 34.501 1.00 92.88 493 MET A O 1
ATOM 3802 N N . SER A 1 494 ? -19.666 4.808 32.793 1.00 92.62 494 SER A N 1
ATOM 3803 C CA . SER A 1 494 ? -19.514 3.586 33.590 1.00 92.62 494 SER A CA 1
ATOM 3804 C C . SER A 1 494 ? -18.486 3.773 34.707 1.00 92.62 494 SER A C 1
ATOM 3806 O O . SER A 1 494 ? -18.793 3.537 35.876 1.00 92.62 494 SER A O 1
ATOM 3808 N N . VAL A 1 495 ? -17.309 4.327 34.388 1.00 93.88 495 VAL A N 1
ATOM 3809 C CA . VAL A 1 495 ? -16.243 4.598 35.366 1.00 93.88 495 VAL A CA 1
ATOM 3810 C C . VAL A 1 495 ? -16.713 5.563 36.452 1.00 93.88 495 VAL A C 1
ATOM 3812 O O . VAL A 1 495 ? -16.515 5.304 37.639 1.00 93.88 495 VAL A O 1
ATOM 3815 N N . ALA A 1 496 ? -17.384 6.655 36.085 1.00 92.25 496 ALA A N 1
ATOM 3816 C CA . ALA A 1 496 ? -17.880 7.636 37.048 1.00 92.25 496 ALA A CA 1
ATOM 3817 C C . ALA A 1 496 ? -18.907 7.031 38.024 1.00 92.25 496 ALA A C 1
ATOM 3819 O O . ALA A 1 496 ? -18.869 7.317 39.226 1.00 92.25 496 ALA A O 1
ATOM 3820 N N . LEU A 1 497 ? -19.815 6.179 37.532 1.00 90.88 497 LEU A N 1
ATOM 3821 C CA . LEU A 1 497 ? -20.772 5.466 38.382 1.00 90.88 497 LEU A CA 1
ATOM 3822 C C . LEU A 1 497 ? -20.092 4.386 39.231 1.00 90.88 497 LEU A C 1
ATOM 3824 O O . LEU A 1 497 ? -20.401 4.279 40.418 1.00 90.88 497 LEU A O 1
ATOM 3828 N N . GLY A 1 498 ? -19.141 3.641 38.669 1.00 90.12 498 GLY A N 1
ATOM 3829 C CA . GLY A 1 498 ? -18.391 2.606 39.377 1.00 90.12 498 GLY A CA 1
ATOM 3830 C C . GLY A 1 498 ? -17.517 3.167 40.503 1.00 90.12 498 GLY A C 1
ATOM 3831 O O . GLY A 1 498 ? -17.538 2.625 41.606 1.00 90.12 498 GLY A O 1
ATOM 3832 N N . VAL A 1 499 ? -16.840 4.306 40.294 1.00 91.00 499 VAL A N 1
ATOM 3833 C CA . VAL A 1 499 ? -16.088 5.018 41.351 1.00 91.00 499 VAL A CA 1
ATOM 3834 C C . VAL A 1 499 ? -17.019 5.475 42.478 1.00 91.00 499 VAL A C 1
ATOM 3836 O O . VAL A 1 499 ? -16.692 5.349 43.658 1.00 91.00 499 VAL A O 1
ATOM 3839 N N . ARG A 1 500 ? -18.207 5.989 42.143 1.00 89.19 500 ARG A N 1
ATOM 3840 C CA . ARG A 1 500 ? -19.198 6.364 43.163 1.00 89.19 500 ARG A CA 1
ATOM 3841 C C . ARG A 1 500 ? -19.688 5.150 43.946 1.00 89.19 500 ARG A C 1
ATOM 3843 O O . ARG A 1 500 ? -19.826 5.226 45.165 1.00 89.19 500 ARG A O 1
ATOM 3850 N N . PHE A 1 501 ? -19.932 4.037 43.262 1.00 89.00 501 PHE A N 1
ATOM 3851 C CA . PHE A 1 501 ? -20.405 2.815 43.896 1.00 89.00 501 PHE A CA 1
ATOM 3852 C C . PHE A 1 501 ? -19.348 2.197 44.814 1.00 89.00 501 PHE A C 1
ATOM 3854 O O . PHE A 1 501 ? -19.650 1.893 45.965 1.00 89.00 501 PHE A O 1
ATOM 3861 N N . ILE A 1 502 ? -18.096 2.092 44.357 1.00 89.62 502 ILE A N 1
ATOM 3862 C CA . ILE A 1 502 ? -17.008 1.533 45.164 1.00 89.62 502 ILE A CA 1
ATOM 3863 C C . ILE A 1 502 ? -16.705 2.403 46.389 1.00 89.62 502 ILE A C 1
ATOM 3865 O O . ILE A 1 502 ? -16.466 1.855 47.460 1.00 89.62 502 ILE A O 1
ATOM 3869 N N . ALA A 1 503 ? -16.787 3.736 46.276 1.00 87.19 503 ALA A N 1
ATOM 3870 C CA . ALA A 1 503 ? -16.628 4.639 47.417 1.00 87.19 503 ALA A CA 1
ATOM 3871 C C . ALA A 1 503 ? -17.718 4.414 48.480 1.00 87.19 503 ALA A C 1
ATOM 3873 O O . ALA A 1 503 ? -17.411 4.353 49.671 1.00 87.19 503 ALA A O 1
ATOM 3874 N N . ASN A 1 504 ? -18.971 4.216 48.052 1.00 86.31 504 ASN A N 1
ATOM 3875 C CA . ASN A 1 504 ? -20.070 3.880 48.959 1.00 86.31 504 ASN A CA 1
ATOM 3876 C C . ASN A 1 504 ? -19.864 2.511 49.628 1.00 86.31 504 ASN A C 1
ATOM 3878 O O . ASN A 1 504 ? -20.083 2.392 50.831 1.00 86.31 504 ASN A O 1
ATOM 3882 N N . ILE A 1 505 ? -19.410 1.495 48.882 1.00 86.94 505 ILE A N 1
ATOM 3883 C CA . ILE A 1 505 ? -19.102 0.171 49.447 1.00 86.94 505 ILE A CA 1
ATOM 3884 C C . ILE A 1 505 ? -17.979 0.276 50.483 1.00 86.94 505 ILE A C 1
ATOM 3886 O O . ILE A 1 505 ? -18.128 -0.223 51.598 1.00 86.94 505 ILE A O 1
ATOM 3890 N N . TYR A 1 506 ? -16.889 0.970 50.145 1.00 85.75 506 TYR A N 1
ATOM 3891 C CA . TYR A 1 506 ? -15.759 1.174 51.051 1.00 85.75 506 TYR A CA 1
ATOM 3892 C C . TYR A 1 506 ? -16.176 1.851 52.356 1.00 85.75 506 TYR A C 1
ATOM 3894 O O . TYR A 1 506 ? -15.721 1.430 53.416 1.00 85.75 506 TYR A O 1
ATOM 3902 N N . GLY A 1 507 ? -17.037 2.872 52.286 1.00 85.81 507 GLY A N 1
ATOM 3903 C CA . GLY A 1 507 ? -17.531 3.571 53.473 1.00 85.81 507 GLY A CA 1
ATOM 3904 C C . GLY A 1 507 ? -18.406 2.690 54.371 1.00 85.81 507 GLY A C 1
ATOM 3905 O O . GLY A 1 507 ? -18.295 2.761 55.589 1.00 85.81 507 GLY A O 1
ATOM 3906 N N . VAL A 1 508 ? -19.243 1.822 53.792 1.00 85.69 508 VAL A N 1
ATOM 3907 C CA . VAL A 1 508 ? -20.103 0.906 54.569 1.00 85.69 508 VAL A CA 1
ATOM 3908 C C . VAL A 1 508 ? -19.304 -0.243 55.197 1.00 85.69 508 VAL A C 1
ATOM 3910 O O . VAL A 1 508 ? -19.627 -0.666 56.303 1.00 85.69 508 VAL A O 1
ATOM 3913 N N . GLN A 1 509 ? -18.254 -0.730 54.529 1.00 83.88 509 GLN A N 1
ATOM 3914 C CA . GLN A 1 509 ? -17.411 -1.835 55.012 1.00 83.88 509 GLN A CA 1
ATOM 3915 C C . GLN A 1 509 ? -16.266 -1.395 55.941 1.00 83.88 509 GLN A C 1
ATOM 3917 O O . GLN A 1 509 ? -15.601 -2.243 56.533 1.00 83.88 509 GLN A O 1
ATOM 392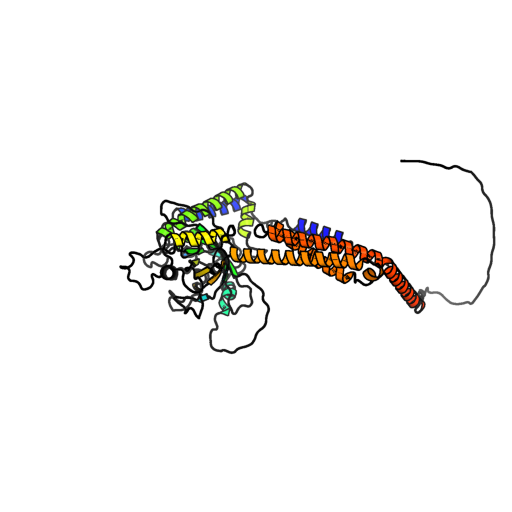2 N N . GLU A 1 510 ? -16.010 -0.091 56.092 1.00 82.56 510 GLU A N 1
ATOM 3923 C CA . GLU A 1 510 ? -14.973 0.438 56.989 1.00 82.56 510 GLU A CA 1
ATOM 3924 C C . GLU A 1 510 ? -15.046 -0.117 58.431 1.00 82.56 510 GLU A C 1
ATOM 3926 O O . GLU A 1 510 ? -14.014 -0.597 58.913 1.00 82.56 510 GLU A O 1
ATOM 3931 N N . PRO A 1 511 ? -16.207 -0.133 59.123 1.00 81.81 511 PRO A N 1
ATOM 3932 C CA . PRO A 1 511 ? -16.290 -0.661 60.486 1.00 81.81 511 PRO A CA 1
ATOM 3933 C C . PRO A 1 511 ? -15.983 -2.163 60.578 1.00 81.81 511 PRO A C 1
ATOM 3935 O O . PRO A 1 511 ? -15.196 -2.556 61.438 1.00 81.81 511 PRO A O 1
ATOM 3938 N N . GLU A 1 512 ? -16.519 -2.990 59.672 1.00 79.19 512 GLU A N 1
ATOM 3939 C CA . GLU A 1 512 ? -16.245 -4.439 59.642 1.00 79.19 512 GLU A CA 1
ATOM 3940 C C . GLU A 1 512 ? -14.758 -4.722 59.391 1.00 79.19 512 GLU A C 1
ATOM 3942 O O . GLU A 1 512 ? -14.158 -5.614 59.996 1.00 79.19 512 GLU A O 1
ATOM 3947 N N . ARG A 1 513 ? -14.118 -3.925 58.529 1.00 77.94 513 ARG A N 1
ATOM 3948 C CA . ARG A 1 513 ? -12.693 -4.082 58.229 1.00 77.94 513 ARG A CA 1
ATOM 3949 C C . ARG A 1 513 ? -11.816 -3.691 59.415 1.00 77.94 513 ARG A C 1
ATOM 3951 O O . ARG A 1 513 ? -10.851 -4.394 59.707 1.00 77.94 513 ARG A O 1
ATOM 3958 N N . LEU A 1 514 ? -12.171 -2.621 60.128 1.00 83.25 514 LEU A N 1
ATOM 3959 C CA . LEU A 1 514 ? -11.496 -2.223 61.366 1.00 83.25 514 LEU A CA 1
ATOM 3960 C C . LEU A 1 514 ? -11.655 -3.283 62.464 1.00 83.25 514 LEU A C 1
ATOM 3962 O O . LEU A 1 514 ? -10.718 -3.518 63.225 1.00 83.25 514 LEU A O 1
ATOM 3966 N N . GLU A 1 515 ? -12.811 -3.940 62.555 1.00 84.62 515 GLU A N 1
ATOM 3967 C CA . GLU A 1 515 ? -13.019 -5.059 63.479 1.00 84.62 515 GLU A CA 1
ATOM 3968 C C . GLU A 1 515 ? -12.159 -6.271 63.116 1.00 84.62 515 GLU A C 1
ATOM 3970 O O . GLU A 1 515 ? -11.490 -6.821 63.993 1.00 84.62 515 GLU A O 1
ATOM 3975 N N . HIS A 1 516 ? -12.086 -6.637 61.834 1.00 82.38 516 HIS A N 1
ATOM 3976 C CA . HIS A 1 516 ? -11.184 -7.688 61.366 1.00 82.38 516 HIS A CA 1
ATOM 3977 C C . HIS A 1 516 ? -9.706 -7.357 61.613 1.00 82.38 516 HIS A C 1
ATOM 3979 O O . HIS A 1 516 ? -8.965 -8.228 62.068 1.00 82.38 516 HIS A O 1
ATOM 3985 N N . GLU A 1 517 ? -9.273 -6.115 61.377 1.00 85.31 517 GLU A N 1
ATOM 3986 C CA . GLU A 1 517 ? -7.904 -5.666 61.665 1.00 85.31 517 GLU A CA 1
ATOM 3987 C C . GLU A 1 517 ? -7.599 -5.730 63.171 1.00 85.31 517 GLU A C 1
ATOM 3989 O O . GLU A 1 517 ? -6.533 -6.210 63.563 1.00 85.31 517 GLU A O 1
ATOM 3994 N N . ARG A 1 518 ? -8.543 -5.328 64.036 1.00 86.75 518 ARG A N 1
ATOM 3995 C CA . ARG A 1 518 ? -8.402 -5.470 65.498 1.00 86.75 518 ARG A CA 1
ATOM 3996 C C . ARG A 1 518 ? -8.353 -6.935 65.928 1.00 86.75 518 ARG A C 1
ATOM 3998 O O . ARG A 1 518 ? -7.527 -7.277 66.770 1.00 86.75 518 ARG A O 1
ATOM 4005 N N . ALA A 1 519 ? -9.195 -7.797 65.359 1.00 86.00 519 ALA A N 1
ATOM 4006 C CA . ALA A 1 519 ? -9.210 -9.227 65.662 1.00 86.00 519 ALA A CA 1
ATOM 4007 C C . ALA A 1 519 ? -7.915 -9.920 65.205 1.00 86.00 519 ALA A C 1
ATOM 4009 O O . ALA A 1 519 ? -7.356 -10.727 65.943 1.00 86.00 519 ALA A O 1
ATOM 4010 N N . GLN A 1 520 ? -7.390 -9.563 64.030 1.00 84.88 520 GLN A N 1
ATOM 4011 C CA . GLN A 1 520 ? -6.096 -10.048 63.549 1.00 84.88 520 GLN A CA 1
ATOM 4012 C C . GLN A 1 520 ? -4.939 -9.537 64.408 1.00 84.88 520 GLN A C 1
ATOM 4014 O O . GLN A 1 520 ? -4.053 -10.318 64.741 1.00 84.88 520 GLN A O 1
ATOM 4019 N N . ALA A 1 521 ? -4.951 -8.264 64.813 1.00 86.19 521 ALA A N 1
ATOM 4020 C CA . ALA A 1 521 ? -3.945 -7.708 65.716 1.00 86.19 521 ALA A CA 1
ATOM 4021 C C . ALA A 1 521 ? -3.984 -8.380 67.097 1.00 86.19 521 ALA A C 1
ATOM 4023 O O . ALA A 1 521 ? -2.932 -8.676 67.658 1.00 86.19 521 ALA A O 1
ATOM 4024 N N . ALA A 1 522 ? -5.179 -8.676 67.618 1.00 85.69 522 ALA A N 1
ATOM 4025 C CA . ALA A 1 522 ? -5.351 -9.431 68.854 1.00 85.69 522 ALA A CA 1
ATOM 4026 C C . ALA A 1 522 ? -4.849 -10.878 68.713 1.00 85.69 522 ALA A C 1
ATOM 4028 O O . ALA A 1 522 ? -4.115 -11.342 69.579 1.00 85.69 522 ALA A O 1
ATOM 4029 N N . ALA A 1 523 ? -5.150 -11.562 67.604 1.00 84.31 523 ALA A N 1
ATOM 4030 C CA . ALA A 1 523 ? -4.656 -12.913 67.331 1.00 84.31 523 ALA A CA 1
ATOM 4031 C C . ALA A 1 523 ? -3.125 -12.957 67.150 1.00 84.31 523 ALA A C 1
ATOM 4033 O O . ALA A 1 523 ? -2.463 -13.869 67.647 1.00 84.31 523 ALA A O 1
ATOM 4034 N N . LEU A 1 524 ? -2.540 -11.951 66.491 1.00 83.81 524 LEU A N 1
ATOM 4035 C CA . LEU A 1 524 ? -1.088 -11.779 66.379 1.00 83.81 524 LEU A CA 1
ATOM 4036 C C . LEU A 1 524 ? -0.450 -11.509 67.745 1.00 83.81 524 LEU A C 1
ATOM 4038 O O . LEU A 1 524 ? 0.548 -12.150 68.075 1.00 83.81 524 LEU A O 1
ATOM 4042 N N . ALA A 1 525 ? -1.043 -10.633 68.559 1.00 81.56 525 ALA A N 1
ATOM 4043 C CA . ALA A 1 525 ? -0.581 -10.357 69.918 1.00 81.56 525 ALA A CA 1
ATOM 4044 C C . ALA A 1 525 ? -0.679 -11.597 70.818 1.00 81.56 525 ALA A C 1
ATOM 4046 O O . ALA A 1 525 ? 0.242 -11.873 71.583 1.00 81.56 525 ALA A O 1
ATOM 4047 N N . GLU A 1 526 ? -1.743 -12.391 70.689 1.00 81.56 526 GLU A N 1
ATOM 4048 C CA . GLU A 1 526 ? -1.899 -13.647 71.421 1.00 81.56 526 GLU A CA 1
ATOM 4049 C C . GLU A 1 526 ? -0.879 -14.697 70.956 1.00 81.56 526 GLU A C 1
ATOM 4051 O O . GLU A 1 526 ? -0.278 -15.379 71.783 1.00 81.56 526 GLU A O 1
ATOM 4056 N N . SER A 1 527 ? -0.598 -14.782 69.650 1.00 76.69 527 SER A N 1
ATOM 4057 C CA . SER A 1 527 ? 0.448 -15.665 69.115 1.00 76.69 527 SER A CA 1
ATOM 4058 C C . SER A 1 527 ? 1.860 -15.260 69.572 1.00 76.69 527 SER A C 1
ATOM 4060 O O . SER A 1 527 ? 2.672 -16.131 69.883 1.00 76.69 527 SER A O 1
ATOM 4062 N N . GLN A 1 528 ? 2.133 -13.954 69.701 1.00 74.06 528 GLN A N 1
ATOM 4063 C CA . GLN A 1 528 ? 3.378 -13.423 70.269 1.00 74.06 528 GLN A CA 1
ATOM 4064 C C . GLN A 1 528 ? 3.466 -13.627 71.785 1.00 74.06 528 GLN A C 1
ATOM 4066 O O . GLN A 1 528 ? 4.547 -13.900 72.296 1.00 74.06 528 GLN A O 1
ATOM 4071 N N . ALA A 1 529 ? 2.349 -13.548 72.511 1.00 69.69 529 ALA A N 1
ATOM 4072 C CA . ALA A 1 529 ? 2.311 -13.862 73.939 1.00 69.69 529 ALA A CA 1
ATOM 4073 C C . ALA A 1 529 ? 2.519 -15.364 74.204 1.00 69.69 529 ALA A C 1
ATOM 4075 O O . ALA A 1 529 ? 3.093 -15.736 75.227 1.00 69.69 529 ALA A O 1
ATOM 4076 N N . ARG A 1 530 ? 2.090 -16.229 73.274 1.00 66.19 530 ARG A N 1
ATOM 4077 C CA . ARG A 1 530 ? 2.247 -17.688 73.370 1.00 66.19 530 ARG A CA 1
ATOM 4078 C C . ARG A 1 530 ? 3.668 -18.167 73.020 1.00 66.19 530 ARG A C 1
ATOM 4080 O O . ARG A 1 530 ? 4.055 -19.232 73.484 1.00 66.19 530 ARG A O 1
ATOM 4087 N N . ASN A 1 531 ? 4.449 -17.374 72.277 1.00 64.31 531 ASN A N 1
ATOM 4088 C CA . ASN A 1 531 ? 5.869 -17.609 71.979 1.00 64.31 531 ASN A CA 1
ATOM 4089 C C . ASN A 1 531 ? 6.698 -16.334 72.249 1.00 64.31 531 ASN A C 1
ATOM 4091 O O . ASN A 1 531 ? 6.948 -15.564 71.316 1.00 64.31 531 ASN A O 1
ATOM 4095 N N . PRO A 1 532 ? 7.146 -16.083 73.493 1.00 60.00 532 PRO A N 1
ATOM 4096 C CA . PRO A 1 532 ? 8.023 -14.951 73.765 1.00 60.00 532 PRO A CA 1
ATOM 4097 C C . PRO A 1 532 ? 9.343 -15.120 72.989 1.00 60.00 532 PRO A C 1
ATOM 4099 O O . PRO A 1 532 ? 9.873 -16.235 72.934 1.00 60.00 532 PRO A O 1
ATOM 4102 N N . PRO A 1 533 ? 9.919 -14.055 72.397 1.00 52.38 533 PRO A N 1
ATOM 4103 C CA . PRO A 1 533 ? 11.264 -14.144 71.848 1.00 52.38 533 PRO A CA 1
ATOM 4104 C C . PRO A 1 533 ? 12.216 -14.529 72.981 1.00 52.38 533 PRO A C 1
ATOM 4106 O O . PRO A 1 533 ? 12.224 -13.896 74.040 1.00 52.38 533 PRO A O 1
ATOM 4109 N N . ALA A 1 534 ? 12.996 -15.590 72.763 1.00 52.28 534 ALA A N 1
ATOM 4110 C CA . ALA A 1 534 ? 14.036 -16.008 73.687 1.00 52.28 534 ALA A CA 1
ATOM 4111 C C . ALA A 1 534 ? 14.900 -14.792 74.033 1.00 52.28 534 ALA A C 1
ATOM 4113 O O . ALA A 1 534 ? 15.420 -14.109 73.149 1.00 52.28 534 ALA A O 1
ATOM 4114 N N . THR A 1 535 ? 15.019 -14.508 75.328 1.00 47.97 535 THR A N 1
ATOM 4115 C CA . THR A 1 535 ? 15.927 -13.500 75.861 1.00 47.97 535 THR A CA 1
ATOM 4116 C C . THR A 1 535 ? 17.304 -13.775 75.267 1.00 47.97 535 THR A C 1
ATOM 4118 O O . THR A 1 535 ? 17.903 -14.812 75.555 1.00 47.97 535 THR A O 1
ATOM 4121 N N . VAL A 1 536 ? 17.801 -12.883 74.409 1.00 47.59 536 VAL A N 1
ATOM 4122 C CA . VAL A 1 536 ? 19.189 -12.940 73.955 1.00 47.59 536 VAL A CA 1
ATOM 4123 C C . VAL A 1 536 ? 20.036 -12.692 75.197 1.00 47.59 536 VAL A C 1
ATOM 4125 O O . VAL A 1 536 ? 20.215 -11.556 75.631 1.00 47.59 536 VAL A O 1
ATOM 4128 N N . ARG A 1 537 ? 20.510 -13.774 75.820 1.00 40.81 537 ARG A N 1
ATOM 4129 C CA . ARG A 1 537 ? 21.632 -13.710 76.750 1.00 40.81 537 ARG A CA 1
ATOM 4130 C C . ARG A 1 537 ? 22.813 -13.222 75.922 1.00 40.81 537 ARG A C 1
ATOM 4132 O O . ARG A 1 537 ? 23.343 -13.972 75.108 1.00 40.81 537 ARG A O 1
ATOM 4139 N N . SER A 1 538 ? 23.195 -11.963 76.101 1.00 44.41 538 SER A N 1
ATOM 4140 C CA . SER A 1 538 ? 24.513 -11.491 75.701 1.00 44.41 538 SER A CA 1
ATOM 4141 C C . SER A 1 538 ? 25.543 -12.381 76.393 1.00 44.41 538 SER A C 1
ATOM 4143 O O . SER A 1 538 ? 25.648 -12.373 77.622 1.00 44.41 538 SER A O 1
ATOM 4145 N N . SER A 1 539 ? 26.253 -13.192 75.617 1.00 38.62 539 SER A N 1
ATOM 4146 C CA . SER A 1 539 ? 27.401 -13.959 76.088 1.00 38.62 539 SER A CA 1
ATOM 4147 C C . SER A 1 539 ? 28.420 -12.996 76.713 1.00 38.62 539 SER A C 1
ATOM 4149 O O . SER A 1 539 ? 28.696 -11.952 76.116 1.00 38.62 539 SER A O 1
ATOM 4151 N N . PRO A 1 540 ? 28.973 -13.298 77.898 1.00 38.66 540 PRO A N 1
ATOM 4152 C CA . PRO A 1 540 ? 29.961 -12.438 78.529 1.00 38.66 540 PRO A CA 1
ATOM 4153 C C . PRO A 1 540 ? 31.250 -12.441 77.701 1.00 38.66 540 PRO A C 1
ATOM 4155 O O . PRO A 1 540 ? 31.779 -13.497 77.355 1.00 38.66 540 PRO A O 1
ATOM 4158 N N . VAL A 1 541 ? 31.761 -11.249 77.395 1.00 40.50 541 VAL A N 1
ATOM 4159 C CA . VAL A 1 541 ? 33.146 -11.073 76.957 1.00 40.50 541 VAL A CA 1
ATOM 4160 C C . VAL A 1 541 ? 34.037 -11.470 78.131 1.00 40.50 541 VAL A C 1
ATOM 4162 O O . VAL A 1 541 ? 33.929 -10.914 79.221 1.00 40.50 541 VAL A O 1
ATOM 4165 N N . ILE A 1 542 ? 34.882 -12.471 77.908 1.00 42.62 542 ILE A N 1
ATOM 4166 C CA . ILE A 1 542 ? 35.904 -12.916 78.851 1.00 42.62 542 ILE A CA 1
ATOM 4167 C C . ILE A 1 542 ? 36.975 -11.823 78.911 1.00 42.62 542 ILE A C 1
ATOM 4169 O O . ILE A 1 542 ? 37.772 -11.678 77.987 1.00 42.62 542 ILE A O 1
ATOM 4173 N N . THR A 1 543 ? 37.001 -11.060 80.001 1.00 45.00 543 THR A N 1
ATOM 4174 C CA . THR A 1 543 ? 38.192 -10.320 80.428 1.00 45.00 543 THR A CA 1
ATOM 4175 C C . THR A 1 543 ? 39.046 -11.260 81.277 1.00 45.00 543 THR A C 1
ATOM 4177 O O . THR A 1 543 ? 38.539 -11.946 82.165 1.00 45.00 543 THR A O 1
ATOM 4180 N N . ALA A 1 544 ? 40.345 -11.316 80.998 1.00 39.53 544 ALA A N 1
ATOM 4181 C CA . ALA A 1 544 ? 41.297 -12.121 81.749 1.00 39.53 544 ALA A CA 1
ATOM 4182 C C . ALA A 1 544 ? 41.556 -11.511 83.138 1.00 39.53 544 ALA A C 1
ATOM 4184 O O . ALA A 1 544 ? 42.340 -10.574 83.235 1.00 39.53 544 ALA A O 1
ATOM 4185 N N . ALA A 1 545 ? 40.903 -12.029 84.186 1.00 37.25 545 ALA A N 1
ATOM 4186 C CA . ALA A 1 545 ? 41.432 -12.130 85.557 1.00 37.25 545 ALA A CA 1
ATOM 4187 C C . ALA A 1 545 ? 40.386 -12.719 86.533 1.00 37.25 545 ALA A C 1
ATOM 4189 O O . ALA A 1 545 ? 39.370 -12.096 86.806 1.00 37.25 545 ALA A O 1
ATOM 4190 N N . GLY A 1 546 ? 40.680 -13.918 87.051 1.00 32.84 546 GLY A N 1
ATOM 4191 C CA . GLY A 1 546 ? 40.514 -14.358 88.451 1.00 32.84 546 GLY A CA 1
ATOM 4192 C C . GLY A 1 546 ? 39.209 -14.139 89.244 1.00 32.84 546 GLY A C 1
ATOM 4193 O O . GLY A 1 546 ? 38.956 -13.045 89.721 1.00 32.84 546 GLY A O 1
ATOM 4194 N N . ALA A 1 547 ? 38.506 -15.257 89.477 1.00 31.25 547 ALA A N 1
ATOM 4195 C CA . ALA A 1 547 ? 38.006 -15.831 90.747 1.00 31.25 547 ALA A CA 1
ATOM 4196 C C . ALA A 1 547 ? 37.338 -14.991 91.878 1.00 31.25 547 ALA A C 1
ATOM 4198 O O . ALA A 1 547 ? 37.911 -14.047 92.408 1.00 31.25 547 ALA A O 1
ATOM 4199 N N . ASP A 1 548 ? 36.193 -15.548 92.324 1.00 32.06 548 ASP A N 1
ATOM 4200 C CA . ASP A 1 548 ? 35.566 -15.611 93.668 1.00 32.06 548 ASP A CA 1
ATOM 4201 C C . ASP A 1 548 ? 35.116 -14.302 94.366 1.00 32.06 548 ASP A C 1
ATOM 4203 O O . ASP A 1 548 ? 35.904 -13.429 94.701 1.00 32.06 548 ASP A O 1
ATOM 4207 N N . THR A 1 549 ? 33.830 -14.093 94.697 1.00 34.59 549 THR A N 1
ATOM 4208 C CA . THR A 1 549 ? 33.094 -14.747 95.806 1.00 34.59 549 THR A CA 1
ATOM 4209 C C . THR A 1 549 ? 31.602 -14.304 95.844 1.00 34.59 549 THR A C 1
ATOM 4211 O O . THR A 1 549 ? 31.243 -13.227 95.378 1.00 34.59 549 THR A O 1
ATOM 4214 N N . LEU A 1 550 ? 30.729 -15.159 96.403 1.00 31.31 550 LEU A N 1
ATOM 4215 C CA . LEU A 1 550 ? 29.281 -14.989 96.714 1.00 31.31 550 LEU A CA 1
ATOM 4216 C C . LEU A 1 550 ? 29.003 -13.930 97.839 1.00 31.31 550 LEU A C 1
ATOM 4218 O O . LEU A 1 550 ? 29.961 -13.525 98.488 1.00 31.31 550 LEU A O 1
ATOM 4222 N N . PRO A 1 551 ? 27.749 -13.664 98.306 1.00 56.16 551 PRO A N 1
ATOM 4223 C CA . PRO A 1 551 ? 26.541 -13.144 97.630 1.00 56.16 551 PRO A CA 1
ATOM 4224 C C . PRO A 1 551 ? 25.780 -12.015 98.425 1.00 56.16 551 PRO A C 1
ATOM 4226 O O . PRO A 1 551 ? 26.094 -11.726 99.572 1.00 56.16 551 PRO A O 1
ATOM 4229 N N . LEU A 1 552 ? 24.680 -11.501 97.831 1.00 38.66 552 LEU A N 1
ATOM 4230 C CA . LEU A 1 552 ? 23.444 -10.893 98.418 1.00 38.66 552 LEU A CA 1
ATOM 4231 C C . LEU A 1 552 ? 23.415 -9.489 99.090 1.00 38.66 552 LEU A C 1
ATOM 4233 O O . LEU A 1 552 ? 24.132 -9.200 100.037 1.00 38.66 552 LEU A O 1
ATOM 4237 N N . SER A 1 553 ? 22.401 -8.690 98.705 1.00 28.41 553 SER A N 1
ATOM 4238 C CA . SER A 1 553 ? 21.381 -8.012 99.564 1.00 28.41 553 SER A CA 1
ATOM 4239 C C . SER A 1 553 ? 20.318 -7.366 98.625 1.00 28.41 553 SER A C 1
ATOM 4241 O O . SER A 1 553 ? 20.684 -6.874 97.564 1.00 28.41 553 SER A O 1
ATOM 4243 N N . VAL A 1 554 ? 18.987 -7.568 98.716 1.00 35.47 554 VAL A N 1
ATOM 4244 C CA . VAL A 1 554 ? 17.962 -7.098 99.690 1.00 35.47 554 VAL A CA 1
ATOM 4245 C C . VAL A 1 554 ? 18.200 -5.619 100.049 1.00 35.47 554 VAL A C 1
ATOM 4247 O O . VAL A 1 554 ? 19.227 -5.296 100.618 1.00 35.47 554 VAL A O 1
ATOM 4250 N N . THR A 1 555 ? 17.367 -4.628 99.703 1.00 33.47 555 THR A N 1
ATOM 4251 C CA . THR A 1 555 ? 16.051 -4.313 100.299 1.00 33.47 555 THR A CA 1
ATOM 4252 C C . THR A 1 555 ? 15.419 -3.094 99.585 1.00 33.47 555 THR A C 1
ATOM 4254 O O . THR A 1 555 ? 16.119 -2.314 98.943 1.00 33.47 555 THR A O 1
ATOM 4257 N N . SER A 1 556 ? 14.105 -2.907 99.772 1.00 30.67 556 SER A N 1
ATOM 4258 C CA . SER A 1 556 ? 13.337 -1.645 99.678 1.00 30.67 556 SER A CA 1
ATOM 4259 C C . SER A 1 556 ? 14.034 -0.461 100.390 1.00 30.67 556 SER A C 1
ATOM 4261 O O . SER A 1 556 ? 14.911 -0.692 101.205 1.00 30.67 556 SER A O 1
ATOM 4263 N N . SER A 1 557 ? 13.705 0.823 100.239 1.00 32.16 557 SER A N 1
ATOM 4264 C CA . SER A 1 557 ? 12.394 1.478 100.314 1.00 32.16 557 SER A CA 1
ATOM 4265 C C . SER A 1 557 ? 12.574 3.001 100.171 1.00 32.16 557 SER A C 1
ATOM 4267 O O . SER A 1 557 ? 13.546 3.541 100.678 1.00 32.16 557 SER A O 1
ATOM 4269 N N . ALA A 1 558 ? 11.570 3.656 99.583 1.00 32.22 558 ALA A N 1
ATOM 4270 C CA . ALA A 1 558 ? 10.889 4.864 100.071 1.00 32.22 558 ALA A CA 1
ATOM 4271 C C . ALA A 1 558 ? 11.641 6.184 100.405 1.00 32.22 558 ALA A C 1
ATOM 4273 O O . ALA A 1 558 ? 12.539 6.243 101.234 1.00 32.22 558 ALA A O 1
ATOM 4274 N N . GLN A 1 559 ? 10.992 7.258 99.920 1.00 32.97 559 GLN A N 1
ATOM 4275 C CA . GLN A 1 559 ? 10.537 8.453 100.662 1.00 32.97 559 GLN A CA 1
ATOM 4276 C C . GLN A 1 559 ? 11.292 9.799 100.519 1.00 32.97 559 GLN A C 1
ATOM 4278 O O . GLN A 1 559 ? 12.362 9.984 101.074 1.00 32.97 559 GLN A O 1
ATOM 4283 N N . THR A 1 560 ? 10.570 10.758 99.889 1.00 33.50 560 THR A N 1
ATOM 4284 C CA . THR A 1 560 ? 10.273 12.168 100.304 1.00 33.50 560 THR A CA 1
ATOM 4285 C C . THR A 1 560 ? 11.428 13.160 100.566 1.00 33.50 560 THR A C 1
ATOM 4287 O O . THR A 1 560 ? 12.473 12.790 101.058 1.00 33.50 560 THR A O 1
ATOM 4290 N N . ALA A 1 561 ? 11.330 14.479 100.347 1.00 33.31 561 ALA A N 1
ATOM 4291 C CA . ALA A 1 561 ? 10.222 15.404 100.094 1.00 33.31 561 ALA A CA 1
ATOM 4292 C C . ALA A 1 561 ? 10.785 16.782 99.645 1.00 33.31 561 ALA A C 1
ATOM 4294 O O . ALA A 1 561 ? 11.870 17.140 100.078 1.00 33.31 561 ALA A O 1
ATOM 4295 N N . SER A 1 562 ? 9.966 17.545 98.892 1.00 35.62 562 SER A N 1
ATOM 4296 C CA . SER A 1 562 ? 9.652 19.001 99.001 1.00 35.62 562 SER A CA 1
ATOM 4297 C C . SER A 1 562 ? 10.806 20.046 99.021 1.00 35.62 562 SER A C 1
ATOM 4299 O O . SER A 1 562 ? 11.795 19.871 99.706 1.00 35.62 562 SER A O 1
ATOM 4301 N N . GLN A 1 563 ? 10.721 21.243 98.412 1.00 33.69 563 GLN A N 1
ATOM 4302 C CA . GLN A 1 563 ? 9.633 22.213 98.601 1.00 33.69 563 GLN A CA 1
ATOM 4303 C C . GLN A 1 563 ? 9.797 23.534 97.774 1.00 33.69 563 GLN A C 1
ATOM 4305 O O . GLN A 1 563 ? 10.885 24.092 97.741 1.00 33.69 563 GLN A O 1
ATOM 4310 N N . LYS A 1 564 ? 8.652 24.051 97.260 1.00 34.06 564 LYS A N 1
ATOM 4311 C CA . LYS A 1 564 ? 8.181 25.455 96.969 1.00 34.06 564 LYS A CA 1
ATOM 4312 C C . LYS A 1 564 ? 8.881 26.351 95.906 1.00 34.06 564 LYS A C 1
ATOM 4314 O O . LYS A 1 564 ? 10.074 26.568 95.993 1.00 34.06 564 LYS A O 1
ATOM 4319 N N . HIS A 1 565 ? 8.205 26.836 94.835 1.00 31.27 565 HIS A N 1
ATOM 4320 C CA . HIS A 1 565 ? 7.153 27.903 94.657 1.00 31.27 565 HIS A CA 1
ATOM 4321 C C . HIS A 1 565 ? 7.699 29.360 94.658 1.00 31.27 565 HIS A C 1
ATOM 4323 O O . HIS A 1 565 ? 8.732 29.531 95.295 1.00 31.27 565 HIS A O 1
ATOM 4329 N N . PRO A 1 566 ? 7.043 30.419 94.078 1.00 50.69 566 PRO A N 1
ATOM 4330 C CA . PRO A 1 566 ? 5.618 30.542 93.665 1.00 50.69 566 PRO A CA 1
ATOM 4331 C C . PRO A 1 566 ? 5.232 31.419 92.409 1.00 50.69 566 PRO A C 1
ATOM 4333 O O . PRO A 1 566 ? 6.025 32.185 91.883 1.00 50.69 566 PRO A O 1
ATOM 4336 N N . TYR A 1 567 ? 3.943 31.307 92.012 1.00 33.66 567 TYR A N 1
ATOM 4337 C CA . TYR A 1 567 ? 2.939 32.291 91.494 1.00 33.66 567 TYR A CA 1
ATOM 4338 C C . TYR A 1 567 ? 3.211 33.341 90.376 1.00 33.66 567 TYR A C 1
ATOM 4340 O O . TYR A 1 567 ? 3.974 34.271 90.592 1.00 33.66 567 TYR A O 1
ATOM 4348 N N . HIS A 1 568 ? 2.349 33.381 89.330 1.00 31.72 568 HIS A N 1
ATOM 4349 C CA . HIS A 1 568 ? 1.252 34.380 89.176 1.00 31.72 568 HIS A CA 1
ATOM 4350 C C . HIS A 1 568 ? 0.252 34.087 88.014 1.00 31.72 568 HIS A C 1
ATOM 4352 O O . HIS A 1 568 ? 0.450 33.207 87.188 1.00 31.72 568 HIS A O 1
ATOM 4358 N N . ARG A 1 569 ? -0.868 34.827 88.039 1.00 33.38 569 ARG A N 1
ATOM 4359 C CA . ARG A 1 569 ? -2.238 34.640 87.493 1.00 33.38 569 ARG A CA 1
ATOM 4360 C C . ARG A 1 569 ? -2.543 35.156 86.055 1.00 33.38 569 ARG A C 1
ATOM 4362 O O . ARG A 1 569 ? -2.107 36.238 85.692 1.00 33.38 569 ARG A O 1
ATOM 4369 N N . SER A 1 570 ? -3.570 34.530 85.446 1.00 31.95 570 SER A N 1
ATOM 4370 C CA . SER A 1 570 ? -4.790 35.105 84.793 1.00 31.95 570 SER A CA 1
ATOM 4371 C C . SER A 1 570 ? -4.869 35.574 83.317 1.00 31.95 570 SER A C 1
ATOM 4373 O O . SER A 1 570 ? -3.960 36.194 82.791 1.00 31.95 570 SER A O 1
ATOM 4375 N N . PHE A 1 571 ? -6.097 35.373 82.783 1.00 31.50 571 PHE A N 1
ATOM 4376 C CA . PHE A 1 571 ? -6.870 36.071 81.722 1.00 31.50 571 PHE A CA 1
ATOM 4377 C C . PHE A 1 571 ? -7.095 35.420 80.322 1.00 31.50 571 PHE A C 1
ATOM 4379 O O . PHE A 1 571 ? -6.185 35.175 79.544 1.00 31.50 571 PHE A O 1
ATOM 4386 N N . ARG A 1 572 ? -8.394 35.197 80.022 1.00 37.72 572 ARG A N 1
ATOM 4387 C CA . ARG A 1 572 ? -9.117 35.069 78.714 1.00 37.72 572 ARG A CA 1
ATOM 4388 C C . ARG A 1 572 ? -9.148 36.450 77.975 1.00 37.72 572 ARG A C 1
ATOM 4390 O O . ARG A 1 572 ? -8.725 37.391 78.643 1.00 37.72 572 ARG A O 1
ATOM 4397 N N . PRO A 1 573 ? -9.784 36.709 76.782 1.00 55.50 573 PRO A N 1
ATOM 4398 C CA . PRO A 1 573 ? -10.474 35.883 75.744 1.00 55.50 573 PRO A CA 1
ATOM 4399 C C . PRO A 1 573 ? -10.277 36.323 74.233 1.00 55.50 573 PRO A C 1
ATOM 4401 O O . PRO A 1 573 ? -9.636 37.319 73.944 1.00 55.50 573 PRO A O 1
ATOM 4404 N N . ARG A 1 574 ? -10.986 35.638 73.299 1.00 42.69 574 ARG A N 1
ATOM 4405 C CA . ARG A 1 574 ? -11.699 36.107 72.055 1.00 42.69 574 ARG A CA 1
ATOM 4406 C C . ARG A 1 574 ? -10.985 36.661 70.778 1.00 42.69 574 ARG A C 1
ATOM 4408 O O . ARG A 1 574 ? -10.278 37.650 70.816 1.00 42.69 574 ARG A O 1
ATOM 4415 N N . HIS A 1 575 ? -11.523 36.158 69.644 1.00 43.81 575 HIS A N 1
ATOM 4416 C CA . HIS A 1 575 ? -11.909 36.794 68.352 1.00 43.81 575 HIS A CA 1
ATOM 4417 C C . HIS A 1 575 ? -11.019 36.774 67.079 1.00 43.81 575 HIS A C 1
ATOM 4419 O O . HIS A 1 575 ? -9.941 37.342 67.043 1.00 43.81 575 HIS A O 1
ATOM 4425 N N . ARG A 1 576 ? -11.653 36.247 66.003 1.00 50.66 576 ARG A N 1
ATOM 4426 C CA . ARG A 1 576 ? -11.707 36.661 64.572 1.00 50.66 576 ARG A CA 1
ATOM 4427 C C . ARG A 1 576 ? -10.398 37.002 63.829 1.00 50.66 576 ARG A C 1
ATOM 4429 O O . ARG A 1 576 ? -9.863 38.090 64.006 1.00 50.66 576 ARG A O 1
ATOM 4436 N N . ARG A 1 577 ? -10.121 36.243 62.764 1.00 48.81 577 ARG A N 1
ATOM 4437 C CA . ARG A 1 577 ? -10.482 36.604 61.378 1.00 48.81 577 ARG A CA 1
ATOM 4438 C C . ARG A 1 577 ? -10.660 35.348 60.543 1.00 48.81 577 ARG A C 1
ATOM 4440 O O . ARG A 1 577 ? -9.985 34.353 60.879 1.00 48.81 577 ARG A O 1
#

pLDDT: mean 73.05, std 20.36, range [22.7, 95.38]